Protein AF-A0AAD1XZP0-F1 (afdb_monomer)

Organism: Euplotes crassus (NCBI:txid5936)

Foldseek 3Di:
DWDKDWDDDLQRWIWIWTDDPWKIKIKIFQCHQWKKKKKKFFPVKDQKAWPVDGPDRMDIDIDHNVHGIDMIMMTHDPPIDTDIDMDMDIGHDPQVSVVVVVVVVCVVLVVVLVLLLVQCVVPPCQPDDPVVQCVSCVVVVHQAHADNLQGPDPQQADPPVPDDSPDPADWDFDFLVSAADPAWQDPDQQALQQKDFAAAQLLLQNQLVSLLSVPSVLLVVQWPPRTDDSRQWTWGWWQPPLRTGIQIHGRGATAGRSGGGHGMGTPHRHCSNRVVLSSVSSVLRHNNSSNDDHNQNSNCGSRVFHKDKDFDDQDDPALVVCVVVLVVVLVVVQVLLVLVWWKKFFFADCFPDRPVHDFDADQLDGHGGMKTFNDWDDDPHFTKTKIFDSNLARWGNDDQFQPHPNPDPVNCVRPVDDHPRSGRITMDTSRVCVNTTTMMMTGRDDDDPDDDWDKDWDWDADPVNPDIDTDIDTD

Solvent-accessible surface area (backbone atoms only — not comparable to full-atom values): 26176 Å² total; per-residue (Å²): 125,76,53,76,53,80,49,82,49,94,68,49,37,34,43,38,38,43,35,58,96,47,41,39,36,41,37,42,30,36,71,24,85,30,36,38,36,41,33,44,33,40,71,79,34,39,52,60,43,33,70,93,44,80,90,46,49,61,50,76,45,77,39,47,47,89,43,69,61,47,78,48,45,35,43,43,44,88,85,59,45,87,38,82,48,75,51,76,49,79,42,77,53,58,70,72,56,46,52,64,56,46,54,64,57,46,52,66,50,46,53,54,47,52,54,34,27,68,54,48,76,78,43,77,61,68,80,47,54,70,66,57,49,51,57,56,34,52,77,71,72,41,71,56,55,60,32,61,88,53,42,90,48,67,60,31,45,32,57,75,88,86,46,71,86,89,60,99,64,68,79,34,68,42,44,53,78,76,71,36,75,80,52,29,33,61,81,69,80,63,48,31,73,33,44,37,79,17,63,49,43,32,52,31,46,55,25,32,50,22,53,41,21,77,37,40,68,59,52,54,66,26,41,77,50,66,64,66,58,86,40,27,66,38,36,39,46,36,16,58,97,75,39,82,42,61,41,69,40,40,48,62,39,55,13,37,74,96,47,53,64,38,39,50,33,35,59,86,40,27,38,51,51,39,54,52,52,50,46,49,20,52,77,64,53,10,48,52,64,44,49,64,75,52,37,40,57,36,37,20,25,67,68,60,33,65,48,47,78,51,74,54,72,78,80,70,94,54,66,83,83,40,48,71,59,51,51,58,50,47,52,51,48,39,53,36,46,77,64,55,30,47,35,38,36,27,30,54,76,70,48,81,40,28,72,88,39,84,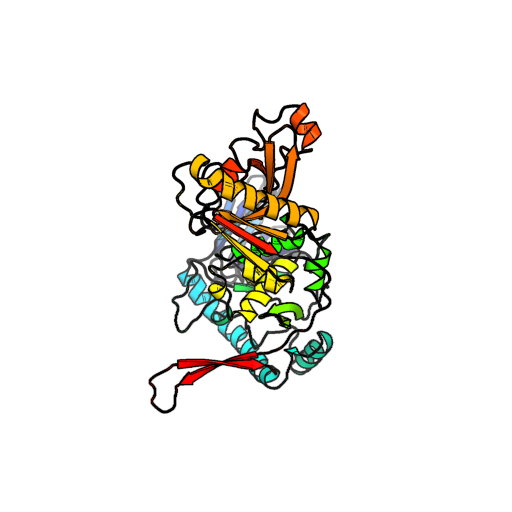62,60,65,58,67,33,39,53,38,29,34,44,32,28,53,78,45,60,50,73,56,100,92,47,49,39,36,33,36,29,30,38,76,25,47,64,41,44,68,52,71,49,11,66,86,31,84,74,66,39,72,70,52,41,69,72,68,63,71,83,64,79,57,86,54,9,49,29,35,33,38,58,67,60,46,60,68,52,33,33,41,36,23,43,28,54,54,69,93,74,94,77,84,81,74,55,66,48,77,41,84,42,66,45,97,82,65,83,46,80,45,77,45,80,47,75,103

pLDDT: mean 86.8, std 11.08, range [42.06, 98.62]

Mean predicted aligned error: 10.79 Å

Secondary structure (DSSP, 8-state):
--EEEEEE-TTSEEEEEEE-SSEEEEEEEE-SSEEEEEEEE-TT-EEEEETTSTT-SEEEEEE-TT---EEEEEEEEEEEE---EEEEEEEEPPHHHHHHHHHHHHHHHHHHHHHHHHHHTTS-GGGS-HHHHHHHHHHTT-SS---TTS-SSHHHHS-TTTS----SS-EEEE-HHHHSSS-BS-SSS--GGGEE--SSS-HHHHHHHHHHHTSHHHHHHHBS--S--TT-EEEEEEEETTEEEEEEEES-EEEETTSSBSS-EESTTB-HHHHHHHHHHHHHTSSGGGSS--HHHHHHHHH-S-EEEEE--S--S-SGGGHHHHHHHHHHHHHHHHTT-EEEEEESS----BTTBPPPEETTEETT-EEEEEEEEEETTEEEEEEE-TTS-----STTSTT-TT--HHHHHHH----S--SSEEEEEHHHHHHHEEEEEEE-----------EEEEEEE-TTSS-EEEEEEE-

InterPro domains:
  IPR000169 Cysteine peptidase, cysteine active site [PS00139] (197-208)
  IPR001300 Peptidase C2, calpain, catalytic domain [PF00648] (145-444)
  IPR001300 Peptidase C2, calpain, catalytic domain [PS50203] (144-446)
  IPR001300 Peptidase C2, calpain, catalytic domain [SM00230] (120-450)
  IPR001300 Peptidase C2, calpain, catalytic domain [cd00044] (136-444)
  IPR022684 Peptidase C2, calpain family [PR00704] (173-195)
  IPR022684 Peptidase C2, calpain family [PR00704] (197-213)
  IPR022684 Peptidase C2, calpain family [PR00704] (260-283)
  IPR022684 Peptidase C2, calpain family [PR00704] (285-312)
  IPR022684 Peptidase C2, calpain family [PR00704] (422-443)
  IPR022684 Peptidase C2, calpain family [PTHR10183] (120-447)
  IPR038765 Papain-like cysteine peptidase superfamily [SSF54001] (118-447)

Structure (mmCIF, N/CA/C/O backbone):
data_AF-A0AAD1XZP0-F1
#
_entry.id   AF-A0AAD1XZP0-F1
#
loop_
_atom_site.group_PDB
_atom_site.id
_atom_site.type_symbol
_atom_site.label_atom_id
_atom_site.label_alt_id
_atom_site.label_comp_id
_atom_site.label_asym_id
_atom_site.label_entity_id
_atom_site.label_seq_id
_atom_site.pdbx_PDB_ins_code
_atom_site.Cartn_x
_atom_site.Cartn_y
_atom_site.Cartn_z
_atom_site.occupancy
_atom_site.B_iso_or_equiv
_atom_site.auth_seq_id
_atom_site.auth_comp_id
_atom_site.auth_asym_id
_atom_site.auth_atom_id
_atom_site.pdbx_PDB_model_num
ATOM 1 N N . MET A 1 1 ? -41.496 31.734 23.228 1.00 42.06 1 MET A N 1
ATOM 2 C CA . MET A 1 1 ? -41.152 30.354 22.833 1.00 42.06 1 MET A CA 1
ATOM 3 C C . MET A 1 1 ? -39.671 30.360 22.520 1.00 42.06 1 MET A C 1
ATOM 5 O O . MET A 1 1 ? -39.291 31.048 21.584 1.00 42.06 1 MET A O 1
ATOM 9 N N . SER A 1 2 ? -38.856 29.713 23.355 1.00 42.34 2 SER A N 1
ATOM 10 C CA . SER A 1 2 ? -37.428 29.527 23.071 1.00 42.34 2 SER A CA 1
ATOM 11 C C . SER A 1 2 ? -37.294 28.426 22.021 1.00 42.34 2 SER A C 1
ATOM 13 O O . SER A 1 2 ? -37.955 27.393 22.138 1.00 42.34 2 SER A O 1
ATOM 15 N N . THR A 1 3 ? -36.511 28.668 20.971 1.00 46.00 3 THR A N 1
ATOM 16 C CA . THR A 1 3 ? -36.270 27.694 19.897 1.00 46.00 3 THR A CA 1
ATOM 17 C C . THR A 1 3 ? -34.806 27.281 19.949 1.00 46.00 3 THR A C 1
ATOM 19 O O . THR A 1 3 ? -33.926 28.137 19.912 1.00 46.00 3 THR A O 1
ATOM 22 N N . THR A 1 4 ? -34.528 25.980 20.032 1.00 47.12 4 THR A N 1
ATOM 23 C CA . THR A 1 4 ? -33.155 25.454 20.065 1.00 47.12 4 THR A CA 1
ATOM 24 C C . THR A 1 4 ? -32.791 24.864 18.710 1.00 47.12 4 THR A C 1
ATOM 26 O O . THR A 1 4 ? -33.473 23.961 18.227 1.00 47.12 4 THR A O 1
ATOM 29 N N . LYS A 1 5 ? -31.692 25.331 18.107 1.00 52.72 5 LYS A N 1
ATOM 30 C CA . LYS A 1 5 ? -31.107 24.718 16.902 1.00 52.72 5 LYS A CA 1
ATOM 31 C C . LYS A 1 5 ? -29.735 24.153 17.255 1.00 52.72 5 LYS A C 1
ATOM 33 O O . LYS A 1 5 ? -28.925 24.851 17.861 1.00 52.72 5 LYS A O 1
ATOM 38 N N . LYS A 1 6 ? -29.505 22.884 16.910 1.00 51.97 6 LYS A N 1
ATOM 39 C CA . LYS A 1 6 ? -28.265 22.161 17.204 1.00 51.97 6 LYS A CA 1
ATOM 40 C C . LYS A 1 6 ? -27.442 21.978 15.938 1.00 51.97 6 LYS A C 1
ATOM 42 O O . LYS A 1 6 ? -27.971 21.464 14.957 1.00 51.97 6 LYS A O 1
ATOM 47 N N . ILE A 1 7 ? -26.169 22.359 15.985 1.00 58.47 7 ILE A N 1
ATOM 48 C CA . ILE A 1 7 ? -25.185 22.051 14.946 1.00 58.47 7 ILE A CA 1
ATOM 49 C C . ILE A 1 7 ? -24.167 21.098 15.578 1.00 58.47 7 ILE A C 1
ATOM 51 O O . ILE A 1 7 ? -23.575 21.404 16.615 1.00 58.47 7 ILE A O 1
ATOM 55 N N . LYS A 1 8 ? -24.042 19.896 15.008 1.00 50.47 8 LYS A N 1
ATOM 56 C CA . LYS A 1 8 ? -23.117 18.861 15.478 1.00 50.47 8 LYS A CA 1
ATOM 57 C C . LYS A 1 8 ? -21.926 18.830 14.530 1.00 50.47 8 LYS A C 1
ATOM 59 O O . LYS A 1 8 ? -22.127 18.611 13.340 1.00 50.47 8 LYS A O 1
ATOM 64 N N . TYR A 1 9 ? -20.728 19.027 15.068 1.00 58.94 9 TYR A N 1
ATOM 65 C CA . TYR A 1 9 ? -19.489 18.883 14.314 1.00 58.94 9 TYR A CA 1
ATOM 66 C C . TYR A 1 9 ? -18.890 17.485 14.540 1.00 58.94 9 TYR A C 1
ATOM 68 O O . TYR A 1 9 ? -19.168 16.865 15.577 1.00 58.94 9 TYR A O 1
ATOM 76 N N . PRO A 1 10 ? -18.085 16.970 13.594 1.00 48.31 10 PRO A N 1
ATOM 77 C CA . PRO A 1 10 ? -17.468 15.646 13.701 1.00 48.31 10 PRO A CA 1
ATOM 78 C C . PRO A 1 10 ? -16.569 15.491 14.938 1.00 48.31 10 PRO A C 1
ATOM 80 O O . PRO A 1 10 ? -16.482 14.407 15.502 1.00 48.31 10 PRO A O 1
ATOM 83 N N . SER A 1 11 ? -15.959 16.581 15.419 1.00 55.25 11 SER A N 1
ATOM 84 C CA . SER A 1 11 ? -14.925 16.573 16.461 1.00 55.25 11 SER A CA 1
ATOM 85 C C . SER A 1 11 ? -15.437 16.457 17.902 1.00 55.25 11 SER A C 1
ATOM 87 O O . SER A 1 11 ? -14.657 16.622 18.826 1.00 55.25 11 SER A O 1
ATOM 89 N N . GLY A 1 12 ? -16.725 16.187 18.146 1.00 59.66 12 GLY A N 1
ATOM 90 C CA . GLY A 1 12 ? -17.298 16.192 19.503 1.00 59.66 12 GLY A CA 1
ATOM 91 C C . GLY A 1 12 ? -17.658 17.592 20.019 1.00 59.66 12 GLY A C 1
ATOM 92 O O . GLY A 1 12 ? -18.342 17.705 21.039 1.00 59.66 12 GLY A O 1
ATOM 93 N N . LEU A 1 13 ? -17.296 18.640 19.272 1.00 66.94 13 LEU A N 1
ATOM 94 C CA . LEU A 1 13 ? -17.768 19.999 19.486 1.00 66.94 13 LEU A CA 1
ATOM 95 C C . LEU A 1 13 ? -19.255 20.118 19.146 1.00 66.94 13 LEU A C 1
ATOM 97 O O . LEU A 1 13 ? -19.761 19.627 18.127 1.00 66.94 13 LEU A O 1
ATOM 101 N N . ARG A 1 14 ? -19.973 20.798 20.026 1.00 71.12 14 ARG A N 1
ATOM 102 C CA . ARG A 1 14 ? -21.409 20.988 19.929 1.00 71.12 14 ARG A CA 1
ATOM 103 C C . ARG A 1 14 ? -21.723 22.463 20.076 1.00 71.12 14 ARG A C 1
ATOM 105 O O . ARG A 1 14 ? -21.459 23.042 21.122 1.00 71.12 14 ARG A O 1
ATOM 112 N N . ILE A 1 15 ? -22.323 23.043 19.041 1.00 75.56 15 ILE A N 1
ATOM 113 C CA . ILE A 1 15 ? -22.781 24.430 19.087 1.00 75.56 15 ILE A CA 1
ATOM 114 C C . ILE A 1 15 ? -24.299 24.430 19.141 1.00 75.56 15 ILE A C 1
ATOM 116 O O . ILE A 1 15 ? -24.997 23.850 18.295 1.00 75.56 15 ILE A O 1
ATOM 120 N N . TYR A 1 16 ? -24.812 25.076 20.175 1.00 81.88 16 TYR A N 1
ATOM 121 C CA . TYR A 1 16 ? -26.233 25.220 20.409 1.00 81.88 16 TYR A CA 1
ATOM 122 C C . TYR A 1 16 ? -26.550 26.689 20.560 1.00 81.88 16 TYR A C 1
ATOM 124 O O . TYR A 1 16 ? -25.850 27.402 21.264 1.00 81.88 16 TYR A O 1
ATOM 132 N N . ARG A 1 17 ? -27.640 27.129 19.939 1.00 84.38 17 ARG A N 1
ATOM 133 C CA . ARG A 1 17 ? -28.179 28.457 20.214 1.00 84.38 17 ARG A CA 1
ATOM 134 C C . ARG A 1 17 ? -29.567 28.369 20.813 1.00 84.38 17 ARG A C 1
ATOM 136 O O . ARG A 1 17 ? -30.383 27.542 20.385 1.00 84.38 17 ARG A O 1
ATOM 143 N N . THR A 1 18 ? -29.829 29.239 21.774 1.00 83.94 18 THR A N 1
ATOM 144 C CA . THR A 1 18 ? -31.155 29.477 22.341 1.00 83.94 18 THR A CA 1
ATOM 145 C C . THR A 1 18 ? -31.471 30.956 22.201 1.00 83.94 18 THR A C 1
ATOM 147 O O . THR A 1 18 ? -30.591 31.791 22.356 1.00 83.94 18 THR A O 1
ATOM 150 N N . PHE A 1 19 ? -32.698 31.303 21.830 1.00 84.12 19 PHE A N 1
ATOM 151 C CA . PHE A 1 19 ? -33.058 32.703 21.620 1.00 84.12 19 PHE A CA 1
ATOM 152 C C . PHE A 1 19 ? -34.527 32.962 21.923 1.00 84.12 19 PHE A C 1
ATOM 154 O O . PHE A 1 19 ? -35.382 32.077 21.791 1.00 84.12 19 PHE A O 1
ATOM 161 N N . ASP A 1 20 ? -34.812 34.206 22.292 1.00 83.06 20 ASP A N 1
ATOM 162 C CA . ASP A 1 20 ? -36.150 34.765 22.409 1.00 83.06 20 ASP A CA 1
ATOM 163 C C . ASP A 1 20 ? -36.252 36.124 21.686 1.00 83.06 20 ASP A C 1
ATOM 165 O O . ASP A 1 20 ? -35.495 36.407 20.756 1.00 83.06 20 ASP A O 1
ATOM 169 N N . LYS A 1 21 ? -37.253 36.948 22.033 1.00 75.31 21 LYS A N 1
ATOM 170 C CA . LYS A 1 21 ? -37.491 38.241 21.365 1.00 75.31 21 LYS A CA 1
ATOM 171 C C . LYS A 1 21 ? -36.424 39.296 21.674 1.00 75.31 21 LYS A C 1
ATOM 173 O O . LYS A 1 21 ? -36.323 40.263 20.921 1.00 75.31 21 LYS A O 1
ATOM 178 N N . THR A 1 22 ? -35.706 39.139 22.779 1.00 83.31 22 THR A N 1
ATOM 179 C CA . THR A 1 22 ? -34.841 40.163 23.380 1.00 83.31 22 THR A CA 1
ATOM 180 C C . THR A 1 22 ? -33.411 39.680 23.598 1.00 83.31 22 THR A C 1
ATOM 182 O O . THR A 1 22 ? -32.537 40.509 23.814 1.00 83.31 22 THR A O 1
ATOM 185 N N . SER A 1 23 ? -33.159 38.372 23.519 1.00 84.56 23 SER A N 1
ATOM 186 C CA . SER A 1 23 ? -31.853 37.768 23.785 1.00 84.56 23 SER A CA 1
ATOM 187 C C . SER A 1 23 ? -31.552 36.577 22.868 1.00 84.56 23 SER A C 1
ATOM 189 O O . SER A 1 23 ? -32.459 35.877 22.405 1.00 84.56 23 SER A O 1
ATOM 191 N N . GLU A 1 24 ? -30.271 36.349 22.590 1.00 88.94 24 GLU A N 1
ATOM 192 C CA . GLU A 1 24 ? -29.757 35.155 21.915 1.00 88.94 24 GLU A CA 1
ATOM 193 C C . GLU A 1 24 ? -28.460 34.685 22.576 1.00 88.94 24 GLU A C 1
ATOM 195 O O . GLU A 1 24 ? -27.537 35.470 22.758 1.00 88.94 24 GLU A O 1
ATOM 200 N N . VAL A 1 25 ? -28.409 33.404 22.940 1.00 87.25 25 VAL A N 1
ATOM 201 C CA . VAL A 1 25 ? -27.285 32.760 23.624 1.00 87.25 25 VAL A CA 1
ATOM 202 C C . VAL A 1 25 ? -26.715 31.671 22.730 1.00 87.25 25 VAL A C 1
ATOM 204 O O . VAL A 1 25 ? -27.451 30.781 22.292 1.00 87.25 25 VAL A O 1
ATOM 207 N N . TRP A 1 26 ? -25.412 31.731 22.488 1.00 86.94 26 TRP A N 1
ATOM 208 C CA . TRP A 1 26 ? -24.631 30.728 21.775 1.00 86.94 26 TRP A CA 1
ATOM 209 C C . TRP A 1 26 ? -23.774 29.959 22.772 1.00 86.94 26 TRP A C 1
ATOM 211 O O . TRP A 1 26 ? -22.851 30.521 23.347 1.00 86.94 26 TRP A O 1
ATOM 221 N N . THR A 1 27 ? -24.073 28.678 22.962 1.00 83.00 27 THR A N 1
ATOM 222 C CA . THR A 1 27 ? -23.329 27.763 23.828 1.00 83.00 27 THR A CA 1
ATOM 223 C C . THR A 1 27 ? -22.402 26.896 22.980 1.00 83.00 27 THR A C 1
ATOM 225 O O . THR A 1 27 ? -22.857 26.193 22.070 1.00 83.00 27 THR A O 1
ATOM 228 N N . ILE A 1 28 ? -21.116 26.906 23.315 1.00 81.94 28 ILE A N 1
ATOM 229 C CA . ILE A 1 28 ? -20.074 26.076 22.714 1.00 81.94 28 ILE A CA 1
ATOM 230 C C . ILE A 1 28 ? -19.685 25.000 23.727 1.00 81.94 28 ILE A C 1
ATOM 232 O O . ILE A 1 28 ? -19.019 25.301 24.706 1.00 81.94 28 ILE A O 1
ATOM 236 N N . ASP A 1 29 ? -20.109 23.754 23.513 1.00 74.06 29 ASP A N 1
ATOM 237 C CA . ASP A 1 29 ? -19.788 22.583 24.346 1.00 74.06 29 ASP A CA 1
ATOM 238 C C . ASP A 1 29 ? -18.617 21.820 23.703 1.00 74.06 29 ASP A C 1
ATOM 240 O O . ASP A 1 29 ? -18.781 21.148 22.676 1.00 74.06 29 ASP A O 1
ATOM 244 N N . ASN A 1 30 ? -17.419 21.982 24.279 1.00 69.50 30 ASN A N 1
ATOM 245 C CA . ASN A 1 30 ? -16.194 21.328 23.828 1.00 69.50 30 ASN A CA 1
ATOM 246 C C . ASN A 1 30 ? -16.012 19.988 24.551 1.00 69.50 30 ASN A C 1
ATOM 248 O O . ASN A 1 30 ? -15.485 19.916 25.660 1.00 69.50 30 ASN A O 1
ATOM 252 N N . ARG A 1 31 ? -16.452 18.902 23.905 1.00 62.84 31 ARG A N 1
ATOM 253 C CA . ARG A 1 31 ? -16.249 17.522 24.396 1.00 62.84 31 ARG A CA 1
ATOM 254 C C . ARG A 1 31 ? -15.025 16.851 23.794 1.00 62.84 31 ARG A C 1
ATOM 256 O O . ARG A 1 31 ? -14.961 15.625 23.739 1.00 62.84 31 ARG A O 1
ATOM 263 N N . ALA A 1 32 ? -14.105 17.650 23.284 1.00 58.72 32 ALA A N 1
ATOM 264 C CA . ALA A 1 32 ? -13.015 17.198 22.458 1.00 58.72 32 ALA A CA 1
ATOM 265 C C . ALA A 1 32 ? -11.670 17.596 23.075 1.00 58.72 32 ALA A C 1
ATOM 267 O O . ALA A 1 32 ? -11.571 18.600 23.773 1.00 58.72 32 ALA A O 1
ATOM 268 N N . LEU A 1 33 ? -10.599 16.845 22.797 1.00 61.03 33 LEU A N 1
ATOM 269 C CA . LEU A 1 33 ? -9.241 17.201 23.248 1.00 61.03 33 LEU A CA 1
ATOM 270 C C . LEU A 1 33 ? -8.622 18.242 22.298 1.00 61.03 33 LEU A C 1
ATOM 272 O O . LEU A 1 33 ? -7.637 17.967 21.626 1.00 61.03 33 LEU A O 1
ATOM 276 N N . SER A 1 34 ? -9.273 19.383 22.111 1.00 64.69 34 SER A N 1
ATOM 277 C CA . SER A 1 34 ? -8.758 20.512 21.324 1.00 64.69 34 SER A CA 1
ATOM 278 C C . SER A 1 34 ? -9.087 21.819 22.019 1.00 64.69 34 SER A C 1
ATOM 280 O O . SER A 1 34 ? -9.913 21.860 22.933 1.00 64.69 34 SER A O 1
ATOM 282 N N . ILE A 1 35 ? -8.430 22.887 21.590 1.00 73.00 35 ILE A N 1
ATOM 283 C CA . ILE A 1 35 ? -8.837 24.247 21.909 1.00 73.00 35 ILE A CA 1
ATOM 284 C C . ILE A 1 35 ? -9.760 24.692 20.775 1.00 73.00 35 ILE A C 1
ATOM 286 O O . ILE A 1 35 ? -9.393 24.611 19.604 1.00 73.00 35 ILE A O 1
ATOM 290 N N . ALA A 1 36 ? -10.974 25.111 21.117 1.00 76.88 36 ALA A N 1
ATOM 291 C CA . ALA A 1 36 ? -11.923 25.644 20.148 1.00 76.88 36 ALA A CA 1
ATOM 292 C C . ALA A 1 36 ? -12.015 27.158 20.323 1.00 76.88 36 ALA A C 1
ATOM 294 O O . ALA A 1 36 ? -12.374 27.636 21.393 1.00 76.88 36 ALA A O 1
ATOM 295 N N . GLU A 1 37 ? -11.708 27.912 19.282 1.00 82.19 37 GLU A N 1
ATOM 296 C CA . GLU A 1 37 ? -11.917 29.350 19.226 1.00 82.19 37 GLU A CA 1
ATOM 297 C C . GLU A 1 37 ? -13.185 29.625 18.424 1.00 82.19 37 GLU A C 1
ATOM 299 O O . GLU A 1 37 ? -13.256 29.331 17.232 1.00 82.19 37 GLU A O 1
ATOM 304 N N . PHE A 1 38 ? -14.204 30.162 19.084 1.00 84.88 38 PHE A N 1
ATOM 305 C CA . PHE A 1 38 ? -15.456 30.546 18.451 1.00 84.88 38 PHE A CA 1
ATOM 306 C C . PHE A 1 38 ? -15.566 32.065 18.416 1.00 84.88 38 PHE A C 1
ATOM 308 O O . PHE A 1 38 ? -15.551 32.713 19.461 1.00 84.88 38 PHE A O 1
ATOM 315 N N . THR A 1 39 ? -15.720 32.620 17.220 1.00 85.19 39 THR A N 1
ATOM 316 C CA . THR A 1 39 ? -15.886 34.057 17.001 1.00 85.19 39 THR A CA 1
ATOM 317 C C . THR A 1 39 ? -17.278 34.333 16.463 1.00 85.19 39 THR A C 1
ATOM 319 O O . THR A 1 39 ? -17.715 33.683 15.515 1.00 85.19 39 THR A O 1
ATOM 322 N N . LEU A 1 40 ? -17.964 35.310 17.049 1.00 88.50 40 LEU A N 1
ATOM 323 C CA . LEU A 1 40 ? -19.281 35.786 16.645 1.00 88.50 40 LEU A CA 1
ATOM 324 C C . LEU A 1 40 ? -19.193 37.267 16.275 1.00 88.50 40 LEU A C 1
ATOM 326 O O . LEU A 1 40 ? -18.762 38.081 17.085 1.00 88.50 40 LEU A O 1
ATOM 330 N N . ASP A 1 41 ? -19.616 37.611 15.066 1.00 87.94 41 ASP A N 1
ATOM 331 C CA . ASP A 1 41 ? -19.599 38.963 14.516 1.00 87.94 41 ASP A CA 1
ATOM 332 C C . ASP A 1 41 ? -21.031 39.432 14.218 1.00 87.94 41 ASP A C 1
ATOM 334 O O . ASP A 1 41 ? -21.784 38.785 13.483 1.00 87.94 41 ASP A O 1
ATOM 338 N N . ILE A 1 42 ? -21.385 40.559 14.834 1.00 89.12 42 ILE A N 1
ATOM 339 C CA . ILE A 1 42 ? -22.656 41.276 14.727 1.00 89.12 42 ILE A CA 1
ATOM 340 C C . ILE A 1 42 ? -22.490 42.633 14.020 1.00 89.12 42 ILE A C 1
ATOM 342 O O . ILE A 1 42 ? -23.392 43.460 14.109 1.00 89.12 42 ILE A O 1
ATOM 346 N N . GLY A 1 43 ? -21.370 42.912 13.342 1.00 88.00 43 GLY A N 1
ATOM 347 C CA . GLY A 1 43 ? -21.068 44.230 12.759 1.00 88.00 43 GLY A CA 1
ATOM 348 C C . GLY A 1 43 ? -22.096 44.765 11.759 1.00 88.00 43 GLY A C 1
ATOM 349 O O . GLY A 1 43 ? -22.263 45.978 11.645 1.00 88.00 43 GLY A O 1
ATOM 350 N N . ASP A 1 44 ? -22.846 43.875 11.108 1.00 88.25 44 ASP A N 1
ATOM 351 C CA . ASP A 1 44 ? -23.931 44.225 10.181 1.00 88.25 44 ASP A CA 1
ATOM 352 C C . ASP A 1 44 ? -25.311 44.338 10.881 1.00 88.25 44 ASP A C 1
ATOM 354 O O . ASP A 1 44 ? -26.346 44.523 10.237 1.00 88.25 44 ASP A O 1
ATOM 358 N N . SER A 1 45 ? -25.354 44.227 12.214 1.00 88.06 45 SER A N 1
ATOM 359 C CA . SER A 1 45 ? -26.575 44.296 13.027 1.00 88.06 45 SER A CA 1
ATOM 360 C C . SER A 1 45 ? -26.897 45.723 13.492 1.00 88.06 45 SER A C 1
ATOM 362 O O . SER A 1 45 ? -26.017 46.556 13.691 1.00 88.06 45 SER A O 1
ATOM 364 N N . SER A 1 46 ? -28.177 46.010 13.750 1.00 87.50 46 SER A N 1
ATOM 365 C CA . SER A 1 46 ? -28.636 47.250 14.392 1.00 87.50 46 SER A CA 1
ATOM 366 C C . SER A 1 46 ? -29.359 46.970 15.710 1.00 87.50 46 SER A C 1
ATOM 368 O O . SER A 1 46 ? -30.154 46.033 15.823 1.00 87.50 46 SER A O 1
ATOM 370 N N . ASN A 1 47 ? -29.078 47.801 16.719 1.00 87.12 47 ASN A N 1
ATOM 371 C CA . ASN A 1 47 ? -29.618 47.699 18.081 1.00 87.12 47 ASN A CA 1
ATOM 372 C C . ASN A 1 47 ? -29.415 46.317 18.741 1.00 87.12 47 ASN A C 1
ATOM 374 O O . ASN A 1 47 ? -30.274 45.841 19.488 1.00 87.12 47 ASN A O 1
ATOM 378 N N . CYS A 1 48 ? -28.265 45.692 18.470 1.00 86.81 48 CYS A N 1
ATOM 379 C CA . CYS A 1 48 ? -27.802 44.455 19.097 1.00 86.81 48 CYS A CA 1
ATOM 380 C C . CYS A 1 48 ? -26.468 44.708 19.815 1.00 86.81 48 CYS A C 1
ATOM 382 O O . CYS A 1 48 ? -25.641 45.464 19.308 1.00 86.81 48 CYS A O 1
ATOM 384 N N . THR A 1 49 ? -26.256 44.094 20.978 1.00 86.75 49 THR A N 1
ATOM 385 C CA . THR A 1 49 ? -25.025 44.238 21.774 1.00 86.75 49 THR A CA 1
ATOM 386 C C . THR A 1 49 ? -24.535 42.884 22.264 1.00 86.75 49 THR A C 1
ATOM 388 O O . THR A 1 49 ? -25.351 42.057 22.664 1.00 86.75 49 THR A O 1
ATOM 391 N N . LEU A 1 50 ? -23.217 42.678 22.270 1.00 87.00 50 LEU A N 1
ATOM 392 C CA . LEU A 1 50 ? -22.568 41.523 22.893 1.00 87.00 50 LEU A CA 1
ATOM 393 C C . LEU A 1 50 ? -22.391 41.799 24.395 1.00 87.00 50 LEU A C 1
ATOM 395 O O . LEU A 1 50 ? -21.708 42.750 24.773 1.00 87.00 50 LEU A O 1
ATOM 399 N N . ASP A 1 51 ? -23.019 41.000 25.260 1.00 81.88 51 ASP A N 1
ATOM 400 C CA . ASP A 1 51 ? -23.122 41.333 26.695 1.00 81.88 51 ASP A CA 1
ATOM 401 C C . ASP A 1 51 ? -21.778 41.223 27.429 1.00 81.88 51 ASP A C 1
ATOM 403 O O . ASP A 1 51 ? -21.510 41.964 28.374 1.00 81.88 51 ASP A O 1
ATOM 407 N N . ASN A 1 52 ? -20.912 40.322 26.965 1.00 72.44 52 ASN A N 1
ATOM 408 C CA . ASN A 1 52 ? -19.590 40.075 27.540 1.00 72.44 52 ASN A CA 1
ATOM 409 C C . ASN A 1 52 ? -18.488 40.949 26.902 1.00 72.44 52 ASN A C 1
ATOM 411 O O . ASN A 1 52 ? -17.353 40.919 27.372 1.00 72.44 52 ASN A O 1
ATOM 415 N N . ALA A 1 53 ? -18.819 41.738 25.870 1.00 70.06 53 ALA A N 1
ATOM 416 C CA . ALA A 1 53 ? -17.919 42.683 25.202 1.00 70.06 53 ALA A CA 1
ATOM 417 C C . ALA A 1 53 ? -18.674 43.973 24.790 1.00 70.06 53 ALA A C 1
ATOM 419 O O . ALA A 1 53 ? -18.937 44.211 23.606 1.00 70.06 53 ALA A O 1
ATOM 420 N N . PRO A 1 54 ? -19.085 44.818 25.759 1.00 67.69 54 PRO A N 1
ATOM 421 C CA . PRO A 1 54 ? -19.928 45.976 25.475 1.00 67.69 54 PRO A CA 1
ATOM 422 C C . PRO A 1 54 ? -19.210 47.006 24.591 1.00 67.69 54 PRO A C 1
ATOM 424 O O . PRO A 1 54 ? -18.202 47.582 24.995 1.00 67.69 54 PRO A O 1
ATOM 427 N N . GLY A 1 55 ? -19.764 47.284 23.408 1.00 69.81 55 GLY A N 1
ATOM 428 C CA . GLY A 1 55 ? -19.213 48.248 22.445 1.00 69.81 55 GLY A CA 1
ATOM 429 C C . GLY A 1 55 ? -18.390 47.625 21.315 1.00 69.81 55 GLY A C 1
ATOM 430 O O . GLY A 1 55 ? -18.033 48.333 20.376 1.00 69.81 55 GLY A O 1
ATOM 431 N N . GLU A 1 56 ? -18.145 46.317 21.368 1.00 79.75 56 GLU A N 1
ATOM 432 C CA . GLU A 1 56 ? -17.539 45.565 20.272 1.00 79.75 56 GLU A CA 1
ATOM 433 C C . GLU A 1 56 ? -18.617 44.984 19.352 1.00 79.75 56 GLU A C 1
ATOM 435 O O . GLU A 1 56 ? -19.725 44.645 19.777 1.00 79.75 56 GLU A O 1
ATOM 440 N N . THR A 1 57 ? -18.292 44.881 18.065 1.00 84.94 57 THR A N 1
ATOM 441 C CA . THR A 1 57 ? -19.135 44.216 17.063 1.00 84.94 57 THR A CA 1
ATOM 442 C C . THR A 1 57 ? -18.764 42.753 16.872 1.00 84.94 57 THR A C 1
ATOM 444 O O . THR A 1 57 ? -19.491 42.028 16.210 1.00 84.94 57 THR A O 1
ATOM 447 N N . THR A 1 58 ? -17.648 42.305 17.439 1.00 86.19 58 THR A N 1
ATOM 448 C CA . THR A 1 58 ? -17.125 40.952 17.275 1.00 86.19 58 THR A CA 1
ATOM 449 C C . THR A 1 58 ? -16.658 40.442 18.628 1.00 86.19 58 THR A C 1
ATOM 451 O O . THR A 1 58 ? -15.987 41.172 19.345 1.00 86.19 58 THR A O 1
ATOM 454 N N . GLN A 1 59 ? -16.996 39.203 18.978 1.00 86.94 59 GLN A N 1
ATOM 455 C CA . GLN A 1 59 ? -16.542 38.555 20.204 1.00 86.94 59 GLN A CA 1
ATOM 456 C C . GLN A 1 59 ? -15.941 37.189 19.893 1.00 86.94 59 GLN A C 1
ATOM 458 O O . GLN A 1 59 ? -16.577 36.367 19.237 1.00 86.94 59 GLN A O 1
ATOM 463 N N . THR A 1 60 ? -14.760 36.928 20.446 1.00 84.62 60 THR A N 1
ATOM 464 C CA . THR A 1 60 ? -14.059 35.645 20.346 1.00 84.62 60 THR A CA 1
ATOM 465 C C . THR A 1 60 ? -13.989 34.980 21.715 1.00 84.62 60 THR A C 1
ATOM 467 O O . THR A 1 60 ? -13.641 35.617 22.708 1.00 84.62 60 THR A O 1
ATOM 470 N N . VAL A 1 61 ? -14.317 33.691 21.777 1.00 83.88 61 VAL A N 1
ATOM 471 C CA . VAL A 1 61 ? -14.233 32.872 22.986 1.00 83.88 61 VAL A CA 1
ATOM 472 C C . VAL A 1 61 ? -13.375 31.648 22.713 1.00 83.88 61 VAL A C 1
ATOM 474 O O . VAL A 1 61 ? -13.630 30.892 21.778 1.00 83.88 61 VAL A O 1
ATOM 477 N N . VAL A 1 62 ? -12.372 31.444 23.565 1.00 81.25 62 VAL A N 1
ATOM 478 C CA . VAL A 1 62 ? -11.490 30.277 23.533 1.00 81.25 62 VAL A CA 1
ATOM 479 C C . VAL A 1 62 ? -11.983 29.265 24.561 1.00 81.25 62 VAL A C 1
ATOM 481 O O . VAL A 1 62 ? -11.979 29.536 25.759 1.00 81.25 62 VAL A O 1
ATOM 484 N N . VAL A 1 63 ? -12.403 28.093 24.094 1.00 75.75 63 VAL A N 1
ATOM 485 C CA . VAL A 1 63 ? -12.912 26.988 24.910 1.00 75.75 63 VAL A CA 1
ATOM 486 C C . VAL A 1 63 ? -11.821 25.921 25.042 1.00 75.75 63 VAL A C 1
ATOM 488 O O . VAL A 1 63 ? -11.602 25.151 24.097 1.00 75.75 63 VAL A O 1
ATOM 491 N N . PRO A 1 64 ? -11.112 25.846 26.183 1.00 69.19 64 PRO A N 1
ATOM 492 C CA . PRO A 1 64 ? -10.064 24.852 26.390 1.00 69.19 64 PRO A CA 1
ATOM 493 C C . PRO A 1 64 ? -10.651 23.441 26.569 1.00 69.19 64 PRO A C 1
ATOM 495 O O . PRO A 1 64 ? -11.784 23.273 27.015 1.00 69.19 64 PRO A O 1
ATOM 498 N N . SER A 1 65 ? -9.843 22.411 26.302 1.00 64.56 65 SER A N 1
ATOM 499 C CA . SER A 1 65 ? -10.240 20.987 26.317 1.00 64.56 65 SER A CA 1
ATOM 500 C C . SER A 1 65 ? -10.829 20.473 27.641 1.00 64.56 65 SER A C 1
ATOM 502 O O . SER A 1 65 ? -11.521 19.458 27.667 1.00 64.56 65 SER A O 1
ATOM 504 N N . LYS A 1 66 ? -10.552 21.154 28.763 1.00 60.47 66 LYS A N 1
ATOM 505 C CA . LYS A 1 66 ? -11.013 20.777 30.113 1.00 60.47 66 LYS A CA 1
ATOM 506 C C . LYS A 1 66 ? -12.298 21.496 30.552 1.00 60.47 66 LYS A C 1
ATOM 508 O O . LYS A 1 66 ? -12.810 21.196 31.632 1.00 60.47 66 LYS A O 1
ATOM 513 N N . GLN A 1 67 ? -12.823 22.428 29.755 1.00 56.44 67 GLN A N 1
ATOM 514 C CA . GLN A 1 67 ? -13.970 23.266 30.112 1.00 56.44 67 GLN A CA 1
ATOM 515 C C . GLN A 1 67 ? -15.200 22.847 29.300 1.00 56.44 67 GLN A C 1
ATOM 517 O O . GLN A 1 67 ? -15.179 22.807 28.075 1.00 56.44 67 GLN A O 1
ATOM 522 N N . ARG A 1 68 ? -16.272 22.466 30.008 1.00 60.22 68 ARG A N 1
ATOM 523 C CA . ARG A 1 68 ? -17.431 21.776 29.412 1.00 60.22 68 ARG A CA 1
ATOM 524 C C . ARG A 1 68 ? -18.288 22.654 28.506 1.00 60.22 68 ARG A C 1
ATOM 526 O O . ARG A 1 68 ? -18.987 22.106 27.663 1.00 60.22 68 ARG A O 1
ATOM 533 N N . SER A 1 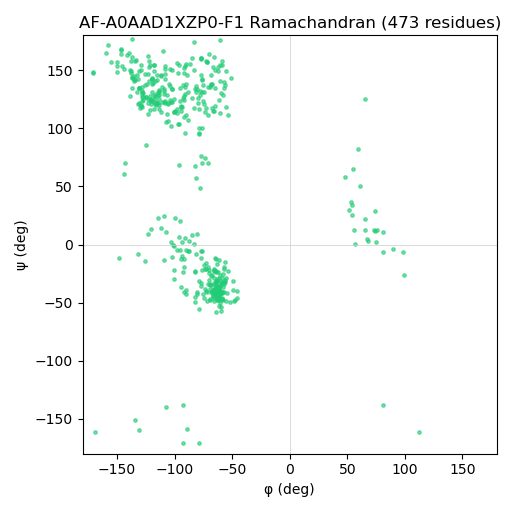69 ? -18.281 23.971 28.681 1.00 72.44 69 SER A N 1
ATOM 534 C CA . SER A 1 69 ? -19.001 24.872 27.787 1.00 72.44 69 SER A CA 1
ATOM 535 C C . SER A 1 69 ? -18.671 26.331 28.051 1.00 72.44 69 SER A C 1
ATOM 537 O O . SER A 1 69 ? -18.524 26.701 29.212 1.00 72.44 69 SER A O 1
ATOM 539 N N . GLU A 1 70 ? -18.691 27.148 27.006 1.00 83.31 70 GLU A N 1
ATOM 540 C CA . GLU A 1 70 ? -18.711 28.609 27.114 1.00 83.31 70 GLU A CA 1
ATOM 541 C C . GLU A 1 70 ? -19.932 29.197 26.407 1.00 83.31 70 GLU A C 1
ATOM 543 O O . GLU A 1 70 ? -20.512 28.555 25.526 1.00 83.31 70 GLU A O 1
ATOM 548 N N . GLU A 1 71 ? -20.328 30.410 26.796 1.00 85.75 71 GLU A N 1
ATOM 549 C CA . GLU A 1 71 ? -21.528 31.069 26.280 1.00 85.75 71 GLU A CA 1
ATOM 550 C C . GLU A 1 71 ? -21.269 32.507 25.820 1.00 85.75 71 GLU A C 1
ATOM 552 O O . GLU A 1 71 ? -20.647 33.311 26.517 1.00 85.75 71 GLU A O 1
ATOM 557 N N . ILE A 1 72 ? -21.805 32.842 24.646 1.00 86.00 72 ILE A N 1
ATOM 558 C CA . ILE A 1 72 ? -21.867 34.205 24.115 1.00 86.00 72 ILE A CA 1
ATOM 559 C C . ILE A 1 72 ? -23.313 34.680 24.147 1.00 86.00 72 ILE A C 1
ATOM 561 O O . ILE A 1 72 ? -24.213 33.978 23.687 1.00 86.00 72 ILE A O 1
ATOM 565 N N . TYR A 1 73 ? -23.521 35.891 24.654 1.00 88.50 73 TYR A N 1
ATOM 566 C CA . TYR A 1 73 ? -24.834 36.494 24.839 1.00 88.50 73 TYR A CA 1
ATOM 567 C C . TYR A 1 73 ? -24.983 37.732 23.951 1.00 88.50 73 TYR A C 1
ATOM 569 O O . TYR A 1 73 ? -24.119 38.609 23.947 1.00 88.50 73 TYR A O 1
ATOM 577 N N . ILE A 1 74 ? -26.093 37.803 23.216 1.00 87.75 74 ILE A N 1
ATOM 578 C CA . ILE A 1 74 ? -26.506 38.962 22.426 1.00 87.75 74 ILE A CA 1
ATOM 579 C C . ILE A 1 74 ? -27.815 39.510 22.992 1.00 87.75 74 ILE A C 1
ATOM 581 O O . ILE A 1 74 ? -28.848 38.834 22.933 1.00 87.75 74 ILE A O 1
ATOM 585 N N . THR A 1 75 ? -27.806 40.766 23.429 1.00 88.19 75 THR A N 1
ATOM 586 C CA . THR A 1 75 ? -29.013 41.521 23.789 1.00 88.19 75 THR A CA 1
ATOM 587 C C . THR A 1 75 ? -29.538 42.320 22.594 1.00 88.19 75 THR A C 1
ATOM 589 O O . THR A 1 75 ? -28.774 42.942 21.859 1.00 88.19 75 THR A O 1
ATOM 592 N N . LYS A 1 76 ? -30.864 42.318 22.391 1.00 89.00 76 LYS A N 1
ATOM 593 C CA . LYS A 1 76 ? -31.560 42.953 21.256 1.00 89.00 76 LYS A CA 1
ATOM 594 C C . LYS A 1 76 ? -32.548 44.005 21.756 1.00 89.00 76 LYS A C 1
ATOM 596 O O . LYS A 1 76 ? -33.470 43.686 22.508 1.00 89.00 76 LYS A O 1
ATOM 601 N N . THR A 1 77 ? -32.412 45.246 21.292 1.00 88.19 77 THR A N 1
ATOM 602 C CA . THR A 1 77 ? -33.281 46.366 21.694 1.00 88.19 77 THR A CA 1
ATOM 603 C C . THR A 1 77 ? -34.172 46.801 20.537 1.00 88.19 77 THR A C 1
ATOM 605 O O . THR A 1 77 ? -33.692 47.141 19.464 1.00 88.19 77 THR A O 1
ATOM 608 N N . PHE A 1 78 ? -35.495 46.788 20.726 1.00 82.25 78 PHE A N 1
ATOM 609 C CA . PHE A 1 78 ? -36.426 47.125 19.646 1.00 82.25 78 PHE A CA 1
ATOM 610 C C . PHE A 1 78 ? -36.349 48.618 19.253 1.00 82.25 78 PHE A C 1
ATOM 612 O O . PHE A 1 78 ? -36.358 49.465 20.150 1.00 82.25 78 PHE A O 1
ATOM 619 N N . PRO A 1 79 ? -36.385 48.958 17.947 1.00 87.06 79 PRO A N 1
ATOM 620 C CA . PRO A 1 79 ? -36.398 48.050 16.790 1.00 87.06 79 PRO A CA 1
ATOM 621 C C . PRO A 1 79 ? -35.002 47.479 16.497 1.00 87.06 79 PRO A C 1
ATOM 623 O O . PRO A 1 79 ? -34.060 48.247 16.409 1.00 87.06 79 PRO A O 1
ATOM 626 N N . TRP A 1 80 ? -34.856 46.166 16.298 1.00 88.38 80 TRP A N 1
ATOM 627 C CA . TRP A 1 80 ? -33.550 45.533 16.039 1.00 88.38 80 TRP A CA 1
ATOM 628 C C . TRP A 1 80 ? -33.485 44.856 14.663 1.00 88.38 80 TRP A C 1
ATOM 630 O O . TRP A 1 80 ? -34.511 44.425 14.134 1.00 88.38 80 TRP A O 1
ATOM 640 N N . SER A 1 81 ? -32.271 44.725 14.121 1.00 87.25 81 SER A N 1
ATOM 641 C CA . SER A 1 81 ? -31.928 43.863 12.978 1.00 87.25 81 SER A CA 1
ATOM 642 C C . SER A 1 81 ? -30.666 43.084 13.325 1.00 87.25 81 SER A C 1
ATOM 644 O O . SER A 1 81 ? -29.711 43.692 13.794 1.00 87.25 81 SER A O 1
ATOM 646 N N . LEU A 1 82 ? -30.651 41.769 13.115 1.00 85.75 82 LEU A N 1
ATOM 647 C CA . LEU A 1 82 ? -29.519 40.918 13.483 1.00 85.75 82 LEU A CA 1
ATOM 648 C C . LEU A 1 82 ? -28.977 40.192 12.250 1.00 85.75 82 LEU A C 1
ATOM 650 O O . LEU A 1 82 ? -29.669 39.344 11.692 1.00 85.75 82 LEU A O 1
ATOM 654 N N . GLU A 1 83 ? -27.736 40.500 11.891 1.00 85.94 83 GLU A N 1
ATOM 655 C CA . GLU A 1 83 ? -26.939 39.817 10.873 1.00 85.94 83 GLU A CA 1
ATOM 656 C C . GLU A 1 83 ? -25.724 39.189 11.559 1.00 85.94 83 GLU A C 1
ATOM 658 O O . GLU A 1 83 ? -24.969 39.880 12.246 1.00 85.94 83 GLU A O 1
ATOM 663 N N . LEU A 1 84 ? -25.572 37.869 11.416 1.00 84.31 84 LEU A N 1
ATOM 664 C CA . LEU A 1 84 ? -24.570 37.082 12.134 1.00 84.31 84 LEU A CA 1
ATOM 665 C C . LEU A 1 84 ? -23.571 36.454 11.176 1.00 84.31 84 LEU A C 1
ATOM 667 O O . LEU A 1 84 ? -23.949 35.686 10.288 1.00 84.31 84 LEU A O 1
ATOM 671 N N . LYS A 1 85 ? -22.291 36.671 11.458 1.00 85.25 85 LYS A N 1
ATOM 672 C CA . LYS A 1 85 ? -21.195 35.858 10.931 1.00 85.25 85 LYS A CA 1
ATOM 673 C C . LYS A 1 85 ? -20.538 35.148 12.103 1.00 85.25 85 LYS A C 1
ATOM 675 O O . LYS A 1 85 ? -20.418 35.714 13.184 1.00 85.25 85 LYS A O 1
ATOM 680 N N . PHE A 1 86 ? -20.140 33.900 11.913 1.00 85.56 86 PHE A N 1
ATOM 681 C CA . PHE A 1 86 ? -19.357 33.202 12.922 1.00 85.56 86 PHE A CA 1
ATOM 682 C C . PHE A 1 86 ? -18.238 32.407 12.269 1.00 85.56 86 PHE A C 1
ATOM 684 O O . PHE A 1 86 ? -18.384 31.922 11.146 1.00 85.56 86 PHE A O 1
ATOM 691 N N . SER A 1 87 ? -17.138 32.259 12.994 1.00 80.38 87 SER A N 1
ATOM 692 C CA . SER A 1 87 ? -16.039 31.374 12.633 1.00 80.38 87 SER A CA 1
ATOM 693 C C . SER A 1 87 ? -15.692 30.479 13.810 1.00 80.38 87 SER A C 1
ATOM 695 O O . SER A 1 87 ? -15.879 30.839 14.972 1.00 80.38 87 SER A O 1
ATOM 697 N N . LEU A 1 88 ? -15.208 29.289 13.488 1.00 79.69 88 LEU A N 1
ATOM 698 C CA . LEU A 1 88 ? -14.744 28.317 14.456 1.00 79.69 88 LEU A CA 1
ATOM 699 C C . LEU A 1 88 ? -13.363 27.847 14.013 1.00 79.69 88 LEU A C 1
ATOM 701 O O . LEU A 1 88 ? -13.243 27.241 12.949 1.00 79.69 88 LEU A O 1
ATOM 705 N N . THR A 1 89 ? -12.358 28.100 14.839 1.00 75.31 89 THR A N 1
ATOM 706 C CA . THR A 1 89 ? -11.001 27.594 14.641 1.00 75.31 89 THR A CA 1
ATOM 707 C C . THR A 1 89 ? -10.731 26.533 15.694 1.00 75.31 89 THR A C 1
ATOM 709 O O . THR A 1 89 ? -10.968 26.748 16.879 1.00 75.31 89 THR A O 1
ATOM 712 N N . GLU A 1 90 ? -10.248 25.370 15.277 1.00 70.88 90 GLU A N 1
ATOM 713 C CA . GLU A 1 90 ? -9.906 24.281 16.185 1.00 70.88 90 GLU A CA 1
ATOM 714 C C . GLU A 1 90 ? -8.398 24.048 16.141 1.00 70.88 90 GLU A C 1
ATOM 716 O O . GLU A 1 90 ? -7.850 23.776 15.075 1.00 70.88 90 GLU A O 1
ATOM 721 N N . THR A 1 91 ? -7.725 24.148 17.287 1.00 69.81 91 THR A N 1
ATOM 722 C CA . THR A 1 91 ? -6.289 23.875 17.392 1.00 69.81 91 THR A CA 1
ATOM 723 C C . THR A 1 91 ? -6.035 22.637 18.259 1.00 69.81 91 THR A C 1
ATOM 725 O O . THR A 1 91 ? -6.622 22.490 19.341 1.00 69.81 91 THR A O 1
ATOM 728 N N . PRO A 1 92 ? -5.198 21.690 17.793 1.00 65.25 92 PRO A N 1
ATOM 729 C CA . PRO A 1 92 ? -4.814 20.538 18.599 1.00 65.25 92 PRO A CA 1
ATOM 730 C C . PRO A 1 92 ? -4.009 20.985 19.829 1.00 65.25 92 PRO A C 1
ATOM 732 O O . PRO A 1 92 ? -3.316 22.002 19.802 1.00 65.25 92 PRO A O 1
ATOM 735 N N . LEU A 1 93 ? -4.106 20.226 20.925 1.00 65.62 93 LEU A N 1
ATOM 736 C CA . LEU A 1 93 ? -3.312 20.482 22.134 1.00 65.62 93 LEU A CA 1
ATOM 737 C C . LEU A 1 93 ? -1.807 20.265 21.865 1.00 65.62 93 LEU A C 1
ATOM 739 O O . LEU A 1 93 ? -1.459 19.553 20.926 1.00 65.62 93 LEU A O 1
ATOM 743 N N . PRO A 1 94 ? -0.893 20.798 22.692 1.00 69.69 94 PRO A N 1
ATOM 744 C CA . PRO A 1 94 ? 0.516 20.400 22.654 1.00 69.69 94 PRO A CA 1
ATOM 745 C C . PRO A 1 94 ? 0.691 18.880 22.829 1.00 69.69 94 PRO A C 1
ATOM 747 O O . PRO A 1 94 ? -0.092 18.252 23.543 1.00 69.69 94 PRO A O 1
ATOM 750 N N . PHE A 1 95 ? 1.729 18.288 22.223 1.00 67.19 95 PHE A N 1
ATOM 751 C CA . PHE A 1 95 ? 1.971 16.831 22.210 1.00 67.19 95 PHE A CA 1
ATOM 752 C C . PHE A 1 95 ? 1.867 16.179 23.601 1.00 67.19 95 PHE A C 1
ATOM 754 O O . PHE A 1 95 ? 1.128 15.216 23.785 1.00 67.19 95 PHE A O 1
ATOM 761 N N . GLU A 1 96 ? 2.523 16.743 24.617 1.00 67.81 96 GLU A N 1
ATOM 762 C CA . GLU A 1 96 ? 2.487 16.203 25.988 1.00 67.81 96 GLU A CA 1
ATOM 763 C C . GLU A 1 96 ? 1.085 16.244 26.625 1.00 67.81 96 GLU A C 1
ATOM 765 O O . GLU A 1 96 ? 0.701 15.354 27.387 1.00 67.81 96 GLU A O 1
ATOM 770 N N . GLU A 1 97 ? 0.273 17.246 26.282 1.00 66.88 97 GLU A N 1
ATOM 771 C CA . GLU A 1 97 ? -1.109 17.342 26.757 1.00 66.88 97 GLU A CA 1
ATOM 772 C C . GLU A 1 97 ? -2.038 16.380 26.013 1.00 66.88 97 GLU A C 1
ATOM 774 O O . GLU A 1 97 ? -2.927 15.791 26.634 1.00 66.88 97 GLU A O 1
ATOM 779 N N . GLN A 1 98 ? -1.811 16.165 24.712 1.00 64.75 98 GLN A N 1
ATOM 780 C CA . GLN A 1 98 ? -2.496 15.116 23.955 1.00 64.75 98 GLN A CA 1
ATOM 781 C C . GLN A 1 98 ? -2.189 13.733 24.546 1.00 64.75 98 GLN A C 1
ATOM 783 O O . GLN A 1 98 ? -3.106 12.936 24.741 1.00 64.75 98 GLN A O 1
ATOM 788 N N . LYS A 1 99 ? -0.925 13.474 24.908 1.00 66.81 99 LYS A N 1
ATOM 789 C CA . LYS A 1 99 ? -0.472 12.217 25.523 1.00 66.81 99 LYS A CA 1
ATOM 790 C C . LYS A 1 99 ? -1.180 11.953 26.849 1.00 66.81 99 LYS A C 1
ATOM 792 O O . LYS A 1 99 ? -1.798 10.906 27.014 1.00 66.81 99 LYS A O 1
ATOM 797 N N . SER A 1 100 ? -1.193 12.942 27.744 1.00 64.50 100 SER A N 1
ATOM 798 C CA . SER A 1 100 ? -1.877 12.834 29.040 1.00 64.50 100 SER A CA 1
ATOM 799 C C . SER A 1 100 ? -3.401 12.685 28.912 1.00 64.50 100 SER A C 1
ATOM 801 O O . SER A 1 100 ? -4.033 12.027 29.739 1.00 64.50 100 SER A O 1
ATOM 803 N N . ALA A 1 101 ? -4.015 13.283 27.890 1.00 58.94 101 ALA A N 1
ATOM 804 C CA . ALA A 1 101 ? -5.447 13.157 27.643 1.00 58.94 101 ALA A CA 1
ATOM 805 C C . ALA A 1 101 ? -5.833 11.813 26.998 1.00 58.94 101 ALA A C 1
ATOM 807 O O . ALA A 1 101 ? -6.896 11.262 27.299 1.00 58.94 101 ALA A O 1
ATOM 808 N N . LEU A 1 102 ? -4.960 11.261 26.152 1.00 64.06 102 LEU A N 1
ATOM 809 C CA . LEU A 1 102 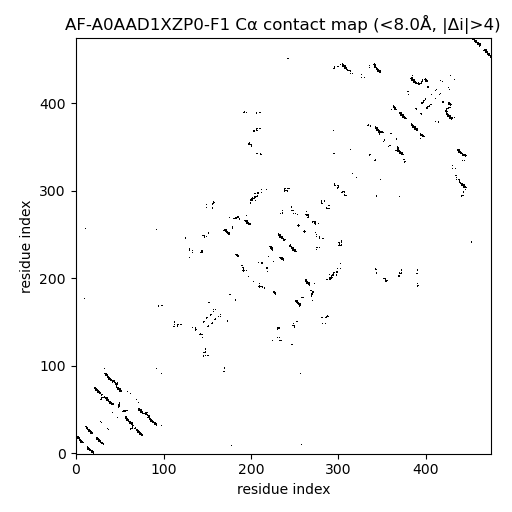? -5.117 9.932 25.569 1.00 64.06 102 LEU A CA 1
ATOM 810 C C . LEU A 1 102 ? -5.101 8.837 26.646 1.00 64.06 102 LEU A C 1
ATOM 812 O O . LEU A 1 102 ? -5.825 7.853 26.510 1.00 64.06 102 LEU A O 1
ATOM 816 N N . ASP A 1 103 ? -4.371 9.026 27.746 1.00 65.62 103 ASP A N 1
ATOM 817 C CA . ASP A 1 103 ? -4.304 8.050 28.841 1.00 65.62 103 ASP A CA 1
ATOM 818 C C . ASP A 1 103 ? -5.681 7.725 29.451 1.00 65.62 103 ASP A C 1
ATOM 820 O O . ASP A 1 103 ? -5.924 6.582 29.834 1.00 65.62 103 ASP A O 1
ATOM 824 N N . GLN A 1 104 ? -6.626 8.675 29.483 1.00 56.62 104 GLN A N 1
ATOM 825 C CA . GLN A 1 104 ? -7.992 8.409 29.965 1.00 56.62 104 GLN A CA 1
ATOM 826 C C . GLN A 1 104 ? -8.822 7.579 28.976 1.00 56.62 104 GLN A C 1
ATOM 828 O O . GLN A 1 104 ? -9.567 6.695 29.397 1.00 56.62 104 GLN A O 1
ATOM 833 N N . PHE A 1 105 ? -8.669 7.818 27.669 1.00 61.25 105 PHE A N 1
ATOM 834 C CA . PHE A 1 105 ? -9.317 7.019 26.622 1.00 61.25 105 PHE A CA 1
ATOM 835 C C . PHE A 1 105 ? -8.705 5.619 26.508 1.00 61.25 105 PHE A C 1
ATOM 837 O O . PHE A 1 105 ? -9.429 4.651 26.271 1.00 61.25 105 PHE A O 1
ATOM 844 N N . LYS A 1 106 ? -7.391 5.494 26.742 1.00 67.88 106 LYS A N 1
ATOM 845 C CA . LYS A 1 106 ? -6.685 4.210 26.751 1.00 67.88 106 LYS A CA 1
ATOM 846 C C . LYS A 1 106 ? -7.258 3.255 27.797 1.00 67.88 106 LYS A C 1
ATOM 848 O O . LYS A 1 106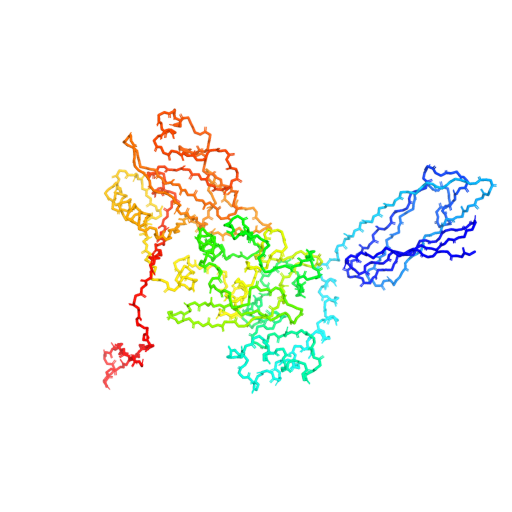 ? -7.288 2.069 27.518 1.00 67.88 106 LYS A O 1
ATOM 853 N N . VAL A 1 107 ? -7.751 3.715 28.952 1.00 69.56 107 VAL A N 1
ATOM 854 C CA . VAL A 1 107 ? -8.289 2.810 29.993 1.00 69.56 107 VAL A CA 1
ATOM 855 C C . VAL A 1 107 ? -9.536 2.057 29.517 1.00 69.56 107 VAL A C 1
ATOM 857 O O . VAL A 1 107 ? -9.512 0.830 29.480 1.00 69.56 107 VAL A O 1
ATOM 860 N N . GLU A 1 108 ? -10.598 2.759 29.101 1.00 68.12 108 GLU A N 1
ATOM 861 C CA . GLU A 1 108 ? -11.835 2.105 28.625 1.00 68.12 108 GLU A CA 1
ATOM 862 C C . GLU A 1 108 ? -11.565 1.256 27.373 1.00 68.12 108 GLU A C 1
ATOM 864 O O . GLU A 1 108 ? -12.088 0.151 27.213 1.00 68.12 108 GLU A O 1
ATOM 869 N N . TRP A 1 109 ? -10.715 1.770 26.484 1.00 76.06 109 TRP A N 1
ATOM 870 C CA . TRP A 1 109 ? -10.306 1.061 25.281 1.00 76.06 109 TRP A CA 1
ATOM 871 C C . TRP A 1 109 ? -9.564 -0.236 25.604 1.00 76.06 109 TRP A C 1
ATOM 873 O O . TRP A 1 109 ? -9.875 -1.295 25.058 1.00 76.06 109 TRP A O 1
ATOM 883 N N . ASN A 1 110 ? -8.630 -0.177 26.552 1.00 81.94 110 ASN A N 1
ATOM 884 C CA . ASN A 1 110 ? -7.838 -1.324 26.961 1.00 81.94 110 ASN A CA 1
ATOM 885 C C . ASN A 1 110 ? -8.692 -2.421 27.592 1.00 81.94 110 ASN A C 1
ATOM 887 O O . ASN A 1 110 ? -8.433 -3.589 27.321 1.00 81.94 110 ASN A O 1
ATOM 891 N N . GLU A 1 111 ? -9.726 -2.073 28.356 1.00 85.19 111 GLU A N 1
ATOM 892 C CA . GLU A 1 111 ? -10.661 -3.066 28.890 1.00 85.19 111 GLU A CA 1
ATOM 893 C C . GLU A 1 111 ? -11.378 -3.829 27.764 1.00 85.19 111 GLU A C 1
ATOM 895 O O . GLU A 1 111 ? -11.457 -5.059 27.802 1.00 85.19 111 GLU A O 1
ATOM 900 N N . LYS A 1 112 ? -11.855 -3.132 26.720 1.00 84.62 112 LYS A N 1
ATOM 901 C CA . LYS A 1 112 ? -12.514 -3.777 25.567 1.00 84.62 112 LYS A CA 1
ATOM 902 C C . LYS A 1 112 ? -11.562 -4.702 24.811 1.00 84.62 112 LYS A C 1
ATOM 904 O O . LYS A 1 112 ? -11.956 -5.815 24.452 1.00 84.62 112 LYS A O 1
ATOM 909 N N . VAL A 1 113 ? -10.321 -4.260 24.606 1.00 88.56 113 VAL A N 1
ATOM 910 C CA . VAL A 1 113 ? -9.275 -5.066 23.968 1.00 88.56 113 VAL A CA 1
ATOM 911 C C . VAL A 1 113 ? -8.965 -6.312 24.804 1.00 88.56 113 VAL A C 1
ATOM 913 O O . VAL A 1 113 ? -8.995 -7.414 24.267 1.00 88.56 113 VAL A O 1
ATOM 916 N N . GLU A 1 114 ? -8.766 -6.184 26.119 1.00 90.69 114 GLU A N 1
ATOM 917 C CA . GLU A 1 114 ? -8.480 -7.323 27.008 1.00 90.69 114 GLU A CA 1
ATOM 918 C C . GLU A 1 114 ? -9.614 -8.355 27.042 1.00 90.69 114 GLU A C 1
ATOM 920 O O . GLU A 1 114 ? -9.369 -9.567 27.069 1.00 90.69 114 GLU A O 1
ATOM 925 N N . VAL A 1 115 ? -10.870 -7.893 27.035 1.00 90.44 115 VAL A N 1
ATOM 926 C CA . VAL A 1 115 ? -12.041 -8.776 26.948 1.00 90.44 115 VAL A CA 1
ATOM 927 C C . VAL A 1 115 ? -12.029 -9.552 25.631 1.00 90.44 115 VAL A C 1
ATOM 929 O O . VAL A 1 115 ? -12.206 -10.775 25.659 1.00 90.44 115 VAL A O 1
ATOM 932 N N . SER A 1 116 ? -11.775 -8.868 24.509 1.00 90.19 116 SER A N 1
ATOM 933 C CA . SER A 1 116 ? -11.686 -9.495 23.185 1.00 90.19 116 SER A CA 1
ATOM 934 C C . SER A 1 116 ? -10.554 -10.524 23.130 1.00 90.19 116 SER A C 1
ATOM 936 O O . SER A 1 116 ? -10.795 -11.701 22.853 1.00 90.19 116 SER A O 1
ATOM 938 N N . GLU A 1 117 ? -9.337 -10.124 23.513 1.00 90.56 117 GLU A N 1
ATOM 939 C CA . GLU A 1 117 ? -8.149 -10.981 23.579 1.00 90.56 117 GLU A CA 1
ATOM 940 C C . GLU A 1 117 ? -8.421 -12.254 24.383 1.00 90.56 117 GLU A C 1
ATOM 942 O O . GLU A 1 117 ? -8.175 -13.368 23.920 1.00 90.56 117 GLU A O 1
ATOM 947 N N . LYS A 1 118 ? -8.987 -12.128 25.587 1.00 91.44 118 LYS A N 1
ATOM 948 C CA . LYS A 1 118 ? -9.247 -13.278 26.462 1.00 91.44 118 LYS A CA 1
ATOM 949 C C . LYS A 1 118 ? -10.287 -14.244 25.892 1.00 91.44 118 LYS A C 1
ATOM 951 O O . LYS A 1 118 ? -10.212 -15.447 26.181 1.00 91.44 118 LYS A O 1
ATOM 956 N N . TYR A 1 119 ? -11.273 -13.733 25.160 1.00 91.56 119 TYR A N 1
ATOM 957 C CA . TYR A 1 119 ? -12.328 -14.545 24.567 1.00 91.56 119 TYR A CA 1
ATOM 958 C C . TYR A 1 119 ? -11.846 -15.241 23.297 1.00 91.56 119 TYR A C 1
ATOM 960 O O . TYR A 1 119 ? -11.859 -16.473 23.231 1.00 91.56 119 TYR A O 1
ATOM 968 N N . PHE A 1 120 ? -11.338 -14.470 22.335 1.00 91.00 120 PHE A N 1
ATOM 969 C CA . PHE A 1 120 ? -10.915 -14.986 21.039 1.00 91.00 120 PHE A CA 1
ATOM 970 C C . PHE A 1 120 ? -9.615 -15.784 21.100 1.00 91.00 120 PHE A C 1
ATOM 972 O O . PHE A 1 120 ? -9.444 -16.685 20.297 1.00 91.00 120 PHE A O 1
ATOM 979 N N . LYS A 1 121 ? -8.761 -15.627 22.121 1.00 86.56 121 LYS A N 1
ATOM 980 C CA . LYS A 1 121 ? -7.615 -16.538 22.334 1.00 86.56 121 LYS A CA 1
ATOM 981 C C . LYS A 1 121 ? -8.012 -18.014 22.490 1.00 86.56 121 LYS A C 1
ATOM 983 O O . LYS A 1 121 ? -7.173 -18.903 22.368 1.00 86.56 121 LYS A O 1
ATOM 988 N N . LYS A 1 122 ? -9.279 -18.298 22.810 1.00 88.62 122 LYS A N 1
ATOM 989 C CA . LYS A 1 122 ? -9.807 -19.664 22.970 1.00 88.62 122 LYS A CA 1
ATOM 990 C C . LYS A 1 122 ? -10.529 -20.181 21.727 1.00 88.62 122 LYS A C 1
ATOM 992 O O . LYS A 1 122 ? -10.969 -21.329 21.733 1.00 88.62 122 LYS A O 1
ATOM 997 N N . ILE A 1 123 ? -10.688 -19.344 20.706 1.00 89.69 123 ILE A N 1
ATOM 998 C CA . ILE A 1 123 ? -11.474 -19.621 19.509 1.00 89.69 123 ILE A CA 1
ATOM 999 C C . ILE A 1 123 ? -10.552 -19.417 18.305 1.00 89.69 123 ILE A C 1
ATOM 1001 O O . ILE A 1 123 ? -9.955 -18.354 18.191 1.00 89.69 123 ILE A O 1
ATOM 1005 N N . PRO A 1 124 ? -10.428 -20.388 17.388 1.00 91.12 124 PRO A N 1
ATOM 1006 C CA . PRO A 1 124 ? -9.602 -20.223 16.196 1.00 91.12 124 PRO A CA 1
ATOM 1007 C C . PRO A 1 124 ? -10.326 -19.323 15.181 1.00 91.12 124 PRO A C 1
ATOM 1009 O O . PRO A 1 124 ? -10.853 -19.801 14.179 1.00 91.12 124 PRO A O 1
ATOM 1012 N N . TYR A 1 125 ? -10.444 -18.028 15.476 1.00 92.31 125 TYR A N 1
ATOM 1013 C CA . TYR A 1 125 ? -11.231 -17.090 14.673 1.00 92.31 125 TYR A CA 1
ATOM 1014 C C . TYR A 1 125 ? -10.657 -16.890 13.266 1.00 92.31 125 TYR A C 1
ATOM 1016 O O . TYR A 1 125 ? -11.394 -16.541 12.353 1.00 92.31 125 TYR A O 1
ATOM 1024 N N . GLU A 1 126 ? -9.374 -17.184 13.062 1.00 89.31 126 GLU A N 1
ATOM 1025 C CA . GLU A 1 126 ? -8.681 -17.071 11.778 1.00 89.31 126 GLU A CA 1
ATOM 1026 C C . GLU A 1 126 ? -9.225 -18.031 10.714 1.00 89.31 126 GLU A C 1
ATOM 1028 O O . GLU A 1 126 ? -9.062 -17.780 9.522 1.00 89.31 126 GLU A O 1
ATOM 1033 N N . VAL A 1 127 ? -9.874 -19.127 11.128 1.00 92.50 127 VAL A N 1
ATOM 1034 C CA . VAL A 1 127 ? -10.529 -20.079 10.212 1.00 92.50 127 VAL A CA 1
ATOM 1035 C C . VAL A 1 127 ? -12.046 -19.897 10.150 1.00 92.50 127 VAL A C 1
ATOM 1037 O O . VAL A 1 127 ? -12.725 -20.641 9.440 1.00 92.50 127 VAL A O 1
ATOM 1040 N N . LEU A 1 128 ? -12.593 -18.946 10.909 1.00 95.69 128 LEU A N 1
ATOM 1041 C CA . LEU A 1 128 ? -14.018 -18.647 10.904 1.00 95.69 128 LEU A CA 1
ATOM 1042 C C . LEU A 1 128 ? -14.368 -17.713 9.746 1.00 95.69 128 LEU A C 1
ATOM 1044 O O . LEU A 1 128 ? -13.577 -16.882 9.308 1.00 95.69 128 LEU A O 1
ATOM 1048 N N . THR A 1 129 ? -15.595 -17.842 9.257 1.00 96.25 129 THR A N 1
ATOM 1049 C CA . THR A 1 129 ? -16.180 -16.870 8.328 1.00 96.25 129 THR A CA 1
ATOM 1050 C C . THR A 1 129 ? -16.524 -15.570 9.053 1.00 96.25 129 THR A C 1
ATOM 1052 O O . THR A 1 129 ? -16.784 -15.577 10.259 1.00 96.25 129 THR A O 1
ATOM 1055 N N . GLN A 1 130 ? -16.631 -14.470 8.306 1.00 95.62 130 GLN A N 1
ATOM 1056 C CA . GLN A 1 130 ? -17.102 -13.180 8.821 1.00 95.62 130 GLN A CA 1
ATOM 1057 C C . GLN A 1 130 ? -18.373 -13.298 9.689 1.00 95.62 130 GLN A C 1
ATOM 1059 O O . GLN A 1 130 ? -18.418 -12.749 10.787 1.00 95.62 130 GLN A O 1
ATOM 1064 N N . GLN A 1 131 ? -19.384 -14.055 9.242 1.00 96.00 131 GLN A N 1
ATOM 1065 C CA . GLN A 1 131 ? -20.633 -14.224 9.996 1.00 96.00 131 GLN A CA 1
ATOM 1066 C C . GLN A 1 131 ? -20.420 -14.967 11.322 1.00 96.00 131 GLN A C 1
ATOM 1068 O O . GLN A 1 131 ? -20.984 -14.583 12.339 1.00 96.00 131 GLN A O 1
ATOM 1073 N N . GLN A 1 132 ? -19.586 -16.008 11.335 1.00 96.69 132 GLN A N 1
ATOM 1074 C CA . GLN A 1 132 ? -19.294 -16.752 12.563 1.00 96.69 132 GLN A CA 1
ATOM 1075 C C . GLN A 1 132 ? -18.551 -15.886 13.584 1.00 96.69 132 GLN A C 1
ATOM 1077 O O . GLN A 1 132 ? -18.837 -15.973 14.773 1.00 96.69 132 GLN A O 1
ATOM 1082 N N . ILE A 1 133 ? -17.632 -15.026 13.132 1.00 96.38 133 ILE A N 1
ATOM 1083 C CA . ILE A 1 133 ? -16.950 -14.067 14.012 1.00 96.38 133 ILE A CA 1
ATOM 1084 C C . ILE A 1 133 ? -17.966 -13.083 14.602 1.00 96.38 133 ILE A C 1
ATOM 1086 O O . ILE A 1 133 ? -17.974 -12.875 15.815 1.00 96.38 133 ILE A O 1
ATOM 1090 N N . ALA A 1 134 ? -18.870 -12.544 13.777 1.00 95.94 134 ALA A N 1
ATOM 1091 C CA . ALA A 1 134 ? -19.941 -11.662 14.237 1.00 95.94 134 ALA A CA 1
ATOM 1092 C C . ALA A 1 134 ? -20.857 -12.342 15.276 1.00 95.94 134 ALA A C 1
ATOM 1094 O O . ALA A 1 134 ? -21.204 -11.734 16.290 1.00 95.94 134 ALA A O 1
ATOM 1095 N N . ASP A 1 135 ? -21.201 -13.618 15.077 1.00 95.62 135 ASP A N 1
ATOM 1096 C CA . ASP A 1 135 ? -22.010 -14.393 16.024 1.00 95.62 135 ASP A CA 1
ATOM 1097 C C . ASP A 1 135 ? -21.287 -14.602 17.369 1.00 95.62 135 ASP A C 1
ATOM 1099 O O . ASP A 1 135 ? -21.913 -14.532 18.429 1.00 95.62 135 ASP A O 1
ATOM 1103 N N . GLU A 1 136 ? -19.971 -14.845 17.357 1.00 95.00 136 GLU A N 1
ATOM 1104 C CA . GLU A 1 136 ? -19.157 -14.941 18.578 1.00 95.00 136 GLU A CA 1
ATOM 1105 C C . GLU A 1 136 ? -19.053 -13.588 19.305 1.00 95.00 136 GLU A C 1
ATOM 1107 O O . GLU A 1 136 ? -19.215 -13.530 20.526 1.00 95.00 136 GLU A O 1
ATOM 1112 N N . MET A 1 137 ? -18.873 -12.484 18.575 1.00 93.38 137 MET A N 1
ATOM 1113 C CA . MET A 1 137 ? -18.876 -11.132 19.152 1.00 93.38 137 MET A CA 1
ATOM 1114 C C . MET A 1 137 ? -20.214 -10.768 19.798 1.00 93.38 137 MET A C 1
ATOM 1116 O O . MET A 1 137 ? -20.248 -10.186 20.885 1.00 93.38 137 MET A O 1
ATOM 1120 N N . ALA A 1 138 ? -21.331 -11.142 19.169 1.00 92.62 138 ALA A N 1
ATOM 1121 C CA . ALA A 1 138 ? -22.659 -10.872 19.707 1.00 92.62 138 ALA A CA 1
ATOM 1122 C C . ALA A 1 138 ? -22.857 -11.517 21.092 1.00 92.62 138 ALA A C 1
ATOM 1124 O O . ALA A 1 138 ? -23.506 -10.931 21.961 1.00 92.62 138 ALA A O 1
ATOM 1125 N N . LYS 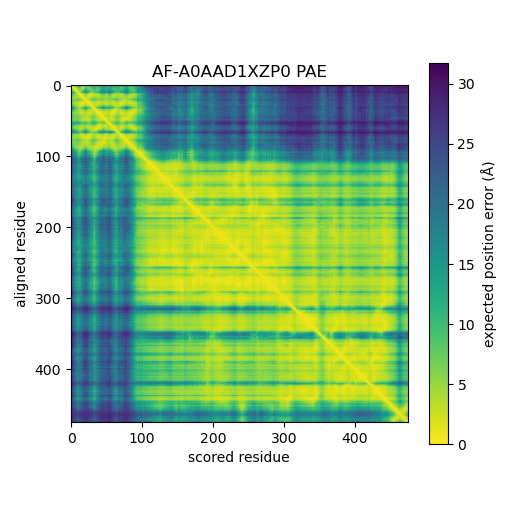A 1 139 ? -22.240 -12.681 21.352 1.00 92.25 139 LYS A N 1
ATOM 1126 C CA . LYS A 1 139 ? -22.256 -13.337 22.677 1.00 92.25 139 LYS A CA 1
ATOM 1127 C C . LYS A 1 139 ? -21.483 -12.553 23.740 1.00 92.25 139 LYS A C 1
ATOM 1129 O O . LYS A 1 139 ? -21.797 -12.678 24.922 1.00 92.25 139 LYS A O 1
ATOM 1134 N N . LEU A 1 140 ? -20.495 -11.756 23.334 1.00 88.69 140 LEU A N 1
ATOM 1135 C CA . LEU A 1 140 ? -19.763 -10.833 24.205 1.00 88.69 140 LEU A CA 1
ATOM 1136 C C . LEU A 1 140 ? -20.503 -9.509 24.439 1.00 88.69 140 LEU A C 1
ATOM 1138 O O . LEU A 1 140 ? -20.051 -8.703 25.251 1.00 88.69 140 LEU A O 1
ATOM 1142 N N . GLY A 1 141 ? -21.611 -9.261 23.733 1.00 88.12 141 GLY A N 1
ATOM 1143 C CA . GLY A 1 141 ? -22.244 -7.943 23.702 1.00 88.12 141 GLY A CA 1
ATOM 1144 C C . GLY A 1 141 ? -21.364 -6.883 23.032 1.00 88.12 141 GLY A C 1
ATOM 1145 O O . GLY A 1 141 ? -21.525 -5.697 23.310 1.00 88.12 141 GLY A O 1
ATOM 1146 N N . GLN A 1 142 ? -20.417 -7.305 22.187 1.00 87.19 142 GLN A N 1
ATOM 1147 C CA . GLN A 1 142 ? -19.572 -6.411 21.404 1.00 87.19 142 GLN A CA 1
ATOM 1148 C C . GLN A 1 142 ? -20.223 -6.143 20.050 1.00 87.19 142 GLN A C 1
ATOM 1150 O O . GLN A 1 142 ? -20.599 -7.065 19.331 1.00 87.19 142 GLN A O 1
ATOM 1155 N N . GLU A 1 143 ? -20.334 -4.867 19.695 1.00 88.00 143 GLU A N 1
ATOM 1156 C CA . GLU A 1 143 ? -20.852 -4.456 18.388 1.00 88.00 143 GLU A CA 1
ATOM 1157 C C . GLU A 1 143 ? -19.777 -4.519 17.295 1.00 88.00 143 GLU A C 1
ATOM 1159 O O . GLU A 1 143 ? -20.109 -4.614 16.114 1.00 88.00 143 GLU A O 1
ATOM 1164 N N . ASN A 1 144 ? -18.495 -4.436 17.670 1.00 91.69 144 ASN A N 1
ATOM 1165 C CA . ASN A 1 144 ? -17.374 -4.316 16.738 1.00 91.69 144 ASN A CA 1
ATOM 1166 C C . ASN A 1 144 ? -16.266 -5.304 17.077 1.00 91.69 144 ASN A C 1
ATOM 1168 O O . ASN A 1 144 ? -16.010 -5.582 18.251 1.00 91.69 144 ASN A O 1
ATOM 1172 N N . PHE A 1 145 ? -15.647 -5.840 16.033 1.00 94.88 145 PHE A N 1
ATOM 1173 C CA . PHE A 1 145 ? -14.539 -6.758 16.157 1.00 94.88 145 PHE A CA 1
ATOM 1174 C C . PHE A 1 145 ? -13.319 -5.990 16.638 1.00 94.88 145 PHE A C 1
ATOM 1176 O O . PHE A 1 145 ? -13.039 -4.892 16.165 1.00 94.88 145 PHE A O 1
ATOM 1183 N N . ILE A 1 146 ? -12.619 -6.571 17.604 1.00 93.94 146 ILE A N 1
ATOM 1184 C CA . ILE A 1 146 ? -11.321 -6.088 18.054 1.00 93.94 146 ILE A CA 1
ATOM 1185 C C . ILE A 1 146 ? -10.371 -7.258 17.893 1.00 93.94 146 ILE A C 1
ATOM 1187 O O . ILE A 1 146 ? -10.515 -8.269 18.586 1.00 93.94 146 ILE A O 1
ATOM 1191 N N . ASP A 1 147 ? -9.433 -7.124 16.970 1.00 95.12 147 ASP A N 1
ATOM 1192 C CA . ASP A 1 147 ? -8.514 -8.178 16.595 1.00 95.12 147 ASP A CA 1
ATOM 1193 C C . ASP A 1 147 ? -7.588 -8.524 17.772 1.00 95.12 147 ASP A C 1
ATOM 1195 O O . ASP A 1 147 ? -6.766 -7.701 18.179 1.00 95.12 147 ASP A O 1
ATOM 1199 N N . PRO A 1 148 ? -7.677 -9.741 18.333 1.00 92.88 148 PRO A N 1
ATOM 1200 C CA . PRO A 1 148 ? -6.891 -10.119 19.503 1.00 92.88 148 PRO A CA 1
ATOM 1201 C C . PRO A 1 148 ? -5.396 -10.304 19.198 1.00 92.88 148 PRO A C 1
ATOM 1203 O O . PRO A 1 148 ? -4.589 -10.309 20.124 1.00 92.88 148 PRO A O 1
ATOM 1206 N N . HIS A 1 149 ? -5.019 -10.502 17.929 1.00 92.88 149 HIS A N 1
ATOM 1207 C CA . HIS A 1 149 ? -3.624 -10.716 17.522 1.00 92.88 149 HIS A CA 1
ATOM 1208 C C . HIS A 1 149 ? -2.977 -9.475 16.910 1.00 92.88 149 HIS A C 1
ATOM 1210 O O . HIS A 1 149 ? -1.767 -9.462 16.711 1.00 92.88 149 HIS A O 1
ATOM 1216 N N . PHE A 1 150 ? -3.767 -8.445 16.619 1.00 96.38 150 PHE A N 1
ATOM 1217 C CA . PHE A 1 150 ? -3.272 -7.164 16.133 1.00 96.38 150 PHE A CA 1
ATOM 1218 C C . PHE A 1 150 ? -4.116 -6.029 16.716 1.00 96.38 150 PHE A C 1
ATOM 1220 O O . PHE A 1 150 ? -4.808 -5.315 15.986 1.00 96.38 150 PHE A O 1
ATOM 1227 N N . PRO A 1 151 ? -4.129 -5.902 18.056 1.00 94.06 151 PRO A N 1
ATOM 1228 C CA . PRO A 1 151 ? -5.041 -5.003 18.728 1.00 94.06 151 PRO A CA 1
ATOM 1229 C C . PRO A 1 151 ? -4.718 -3.542 18.394 1.00 94.06 151 PRO A C 1
ATOM 1231 O O . PRO A 1 151 ? -3.560 -3.197 18.167 1.00 94.06 151 PRO A O 1
ATOM 1234 N N . PRO A 1 152 ? -5.704 -2.646 18.447 1.00 93.06 152 PRO A N 1
ATOM 1235 C CA . PRO A 1 152 ? -5.531 -1.210 18.238 1.00 93.06 152 PRO A CA 1
ATOM 1236 C C . PRO A 1 152 ? -4.781 -0.542 19.409 1.00 93.06 152 PRO A C 1
ATOM 1238 O O . PRO A 1 152 ? -5.362 0.171 20.233 1.00 93.06 152 PRO A O 1
ATOM 1241 N N . ARG A 1 153 ? -3.481 -0.842 19.512 1.00 90.38 153 ARG A N 1
ATOM 1242 C CA . ARG A 1 153 ? -2.532 -0.480 20.574 1.00 90.38 153 ARG A CA 1
ATOM 1243 C C . ARG A 1 153 ? -1.129 -0.274 20.001 1.00 90.38 153 ARG A C 1
ATOM 1245 O O . ARG A 1 153 ? -0.831 -0.686 18.884 1.00 90.38 153 ARG A O 1
ATOM 1252 N N . ASP A 1 154 ? -0.256 0.299 20.824 1.00 90.50 154 ASP A N 1
ATOM 1253 C CA . ASP A 1 154 ? 1.143 0.591 20.489 1.00 90.50 154 ASP A CA 1
ATOM 1254 C C . ASP A 1 154 ? 1.924 -0.662 20.032 1.00 90.50 154 ASP A C 1
ATOM 1256 O O . ASP A 1 154 ? 2.737 -0.575 19.120 1.00 90.50 154 ASP A O 1
ATOM 1260 N N . THR A 1 155 ? 1.595 -1.849 20.556 1.00 93.00 155 THR A N 1
ATOM 1261 C CA . THR A 1 155 ? 2.198 -3.138 20.155 1.00 93.00 155 THR A CA 1
ATOM 1262 C C . THR A 1 155 ? 1.962 -3.529 18.698 1.00 93.00 155 THR A C 1
ATOM 1264 O O . THR A 1 155 ? 2.723 -4.324 18.163 1.00 93.00 155 THR A O 1
ATOM 1267 N N . SER A 1 156 ? 0.908 -3.009 18.068 1.00 96.12 156 SER A N 1
ATOM 1268 C CA . SER A 1 156 ? 0.624 -3.239 16.644 1.00 96.12 156 SER A CA 1
ATOM 1269 C C . SER A 1 156 ? 1.245 -2.158 15.762 1.00 96.12 156 SER A C 1
ATOM 1271 O O . SER A 1 156 ? 1.301 -2.297 14.543 1.00 96.12 156 SER A O 1
ATOM 1273 N N . LEU A 1 157 ? 1.717 -1.066 16.365 1.00 94.69 157 LEU A N 1
ATOM 1274 C CA . LEU A 1 157 ? 2.400 0.011 15.662 1.00 94.69 157 LEU A CA 1
ATOM 1275 C C . LEU A 1 157 ? 3.905 -0.238 15.607 1.00 94.69 157 LEU A C 1
ATOM 1277 O O . LEU A 1 157 ? 4.487 -0.037 14.552 1.00 94.69 157 LEU A O 1
ATOM 1281 N N . TYR A 1 158 ? 4.519 -0.692 16.703 1.00 94.25 158 TYR A N 1
ATOM 1282 C CA . TYR A 1 158 ? 5.965 -0.914 16.807 1.00 94.25 158 TYR A CA 1
ATOM 1283 C C . TYR A 1 158 ? 6.318 -1.920 17.915 1.00 94.25 158 TYR A C 1
ATOM 1285 O O . TYR A 1 158 ? 5.460 -2.306 18.721 1.00 94.25 158 TYR A O 1
ATOM 1293 N N . ASN A 1 159 ? 7.588 -2.336 17.999 1.00 90.75 159 ASN A N 1
ATOM 1294 C CA . ASN A 1 159 ? 8.041 -3.199 19.083 1.00 90.75 159 ASN A CA 1
ATOM 1295 C C . ASN A 1 159 ? 8.275 -2.381 20.362 1.00 90.75 159 ASN A C 1
ATOM 1297 O O . ASN A 1 159 ? 9.351 -1.844 20.599 1.00 90.75 159 ASN A O 1
ATOM 1301 N N . VAL A 1 160 ? 7.270 -2.341 21.239 1.00 87.19 160 VAL A N 1
ATOM 1302 C CA . VAL A 1 160 ? 7.311 -1.584 22.506 1.00 87.19 160 VAL A CA 1
ATOM 1303 C C . VAL A 1 160 ? 8.408 -2.018 23.492 1.00 87.19 160 VAL A C 1
ATOM 1305 O O . VAL A 1 160 ? 8.627 -1.327 24.487 1.00 87.19 160 VAL A O 1
ATOM 1308 N N . VAL A 1 161 ? 9.040 -3.179 23.278 1.00 85.50 161 VAL A N 1
ATOM 1309 C CA . VAL A 1 161 ? 10.110 -3.706 24.141 1.00 85.50 161 VAL A CA 1
ATOM 1310 C C . VAL A 1 161 ? 11.486 -3.263 23.655 1.00 85.50 161 VAL A C 1
ATOM 1312 O O . VAL A 1 161 ? 12.350 -2.961 24.478 1.00 85.50 161 VAL A O 1
ATOM 1315 N N . GLU A 1 162 ? 11.693 -3.266 22.341 1.00 82.25 162 GLU A N 1
ATOM 1316 C CA . GLU A 1 162 ? 13.005 -3.052 21.720 1.00 82.25 162 GLU A CA 1
ATOM 1317 C C . GLU A 1 162 ? 13.178 -1.620 21.205 1.00 82.25 162 GLU A C 1
ATOM 1319 O O . GLU A 1 162 ? 14.287 -1.086 21.266 1.00 82.25 162 GLU A O 1
ATOM 1324 N N . ASP A 1 163 ? 12.086 -0.970 20.803 1.00 82.31 163 ASP A N 1
ATOM 1325 C CA . ASP A 1 163 ? 12.124 0.323 20.133 1.00 82.31 163 ASP A CA 1
ATOM 1326 C C . ASP A 1 163 ? 11.628 1.454 21.043 1.00 82.31 163 ASP A C 1
ATOM 1328 O O . ASP A 1 163 ? 10.713 1.311 21.865 1.00 82.31 163 ASP A O 1
ATOM 1332 N N . GLN A 1 164 ? 12.212 2.637 20.856 1.00 83.44 164 GLN A N 1
ATOM 1333 C CA . GLN A 1 164 ? 11.577 3.874 21.306 1.00 83.44 164 GLN A CA 1
ATOM 1334 C C . GLN A 1 164 ? 10.378 4.174 20.407 1.00 83.44 164 GLN A C 1
ATOM 1336 O O . GLN A 1 164 ? 10.327 3.705 19.276 1.00 83.44 164 GLN A O 1
ATOM 1341 N N . TYR A 1 165 ? 9.418 4.958 20.907 1.00 82.81 165 TYR A N 1
ATOM 1342 C CA . TYR A 1 165 ? 8.259 5.369 20.112 1.00 82.81 165 TYR A CA 1
ATOM 1343 C C . TYR A 1 165 ? 8.738 6.011 18.796 1.00 82.81 165 TYR A C 1
ATOM 1345 O O . TYR A 1 165 ? 9.337 7.086 18.861 1.00 82.81 165 TYR A O 1
ATOM 1353 N N . PRO A 1 166 ? 8.518 5.371 17.631 1.00 82.50 166 PRO A N 1
ATOM 1354 C CA . PRO A 1 166 ? 9.235 5.733 16.409 1.00 82.50 166 PRO A CA 1
ATOM 1355 C C . PRO A 1 166 ? 8.537 6.847 15.620 1.00 82.50 166 PRO A C 1
ATOM 1357 O O . PRO A 1 166 ? 8.975 7.198 14.532 1.00 82.50 166 PRO A O 1
ATOM 1360 N N . PHE A 1 167 ? 7.438 7.391 16.146 1.00 82.25 167 PHE A N 1
ATOM 1361 C CA . PHE A 1 167 ? 6.596 8.349 15.443 1.00 82.25 167 PHE A CA 1
ATOM 1362 C C . PHE A 1 167 ? 6.662 9.742 16.076 1.00 82.25 167 PHE A C 1
ATOM 1364 O O . PHE A 1 167 ? 6.689 9.890 17.298 1.00 82.25 167 PHE A O 1
ATOM 1371 N N . ASN A 1 168 ? 6.590 10.781 15.245 1.00 75.56 168 ASN A N 1
ATOM 1372 C CA . ASN A 1 168 ? 6.627 12.183 15.687 1.00 75.56 168 ASN A CA 1
ATOM 1373 C C . ASN A 1 168 ? 5.256 12.725 16.146 1.00 75.56 168 ASN A C 1
ATOM 1375 O O . ASN A 1 168 ? 5.125 13.885 16.537 1.00 75.56 168 ASN A O 1
ATOM 1379 N N . PHE A 1 169 ? 4.216 11.895 16.112 1.00 74.25 169 PHE A N 1
ATOM 1380 C CA . PHE A 1 169 ? 2.827 12.248 16.413 1.00 74.25 169 PHE A CA 1
ATOM 1381 C C . PHE A 1 169 ? 2.172 11.168 17.266 1.00 74.25 169 PHE A C 1
ATOM 1383 O O . PHE A 1 169 ? 2.625 10.033 17.311 1.00 74.25 169 PHE A O 1
ATOM 1390 N N . ILE A 1 170 ? 1.072 11.512 17.932 1.00 77.69 170 ILE A N 1
ATOM 1391 C CA . ILE A 1 170 ? 0.301 10.546 18.714 1.00 77.69 170 ILE A CA 1
ATOM 1392 C C . ILE A 1 170 ? -0.683 9.820 17.805 1.00 77.69 170 ILE A C 1
ATOM 1394 O O . ILE A 1 170 ? -1.501 10.445 17.126 1.00 77.69 170 ILE A O 1
ATOM 1398 N N . VAL A 1 171 ? -0.626 8.491 17.834 1.00 85.00 171 VAL A N 1
ATOM 1399 C CA . VAL A 1 171 ? -1.539 7.640 17.069 1.00 85.00 171 VAL A CA 1
ATOM 1400 C C . VAL A 1 171 ? -2.877 7.483 17.786 1.00 85.00 171 VAL A C 1
ATOM 1402 O O . VAL A 1 171 ? -2.942 7.124 18.965 1.00 85.00 171 VAL A O 1
ATOM 1405 N N . HIS A 1 172 ? -3.957 7.693 17.036 1.00 84.12 172 HIS A N 1
ATOM 1406 C CA . HIS A 1 172 ? -5.322 7.415 17.458 1.00 84.12 172 HIS A CA 1
ATOM 1407 C C . HIS A 1 172 ? -5.933 6.341 16.571 1.00 84.12 172 HIS A C 1
ATOM 1409 O O . HIS A 1 172 ? -6.078 6.529 15.369 1.00 84.12 172 HIS A O 1
ATOM 1415 N N . TRP A 1 173 ? -6.350 5.237 17.176 1.00 89.81 173 TRP A N 1
ATOM 1416 C CA . TRP A 1 173 ? -7.075 4.189 16.473 1.00 89.81 173 TRP A CA 1
ATOM 1417 C C . TRP A 1 173 ? -8.532 4.603 16.294 1.00 89.81 173 TRP A C 1
ATOM 1419 O O . TRP A 1 173 ? -9.243 4.807 17.279 1.00 89.81 173 TRP A O 1
ATOM 1429 N N . ARG A 1 174 ? -8.964 4.763 15.044 1.00 89.81 174 ARG A N 1
ATOM 1430 C CA . ARG A 1 174 ? -10.313 5.221 14.684 1.00 89.81 174 ARG A CA 1
ATOM 1431 C C . ARG A 1 174 ? -10.914 4.300 13.640 1.00 89.81 174 ARG A C 1
ATOM 1433 O O . ARG A 1 174 ? -10.197 3.756 12.809 1.00 89.81 174 ARG A O 1
ATOM 1440 N N . ARG A 1 175 ? -12.231 4.150 13.647 1.00 93.25 175 ARG A N 1
ATOM 1441 C CA . ARG A 1 175 ? -12.965 3.412 12.617 1.00 93.25 175 ARG A CA 1
ATOM 1442 C C . ARG A 1 175 ? -13.308 4.314 11.429 1.00 93.25 175 ARG A C 1
ATOM 1444 O O . ARG A 1 175 ? -13.489 5.516 11.630 1.00 93.25 175 ARG A O 1
ATOM 1451 N N . PRO A 1 176 ? -13.504 3.758 10.220 1.00 94.38 176 PRO A N 1
ATOM 1452 C CA . PRO A 1 176 ? -13.803 4.521 9.011 1.00 94.38 176 PRO A CA 1
ATOM 1453 C C . PRO A 1 176 ? -14.904 5.567 9.165 1.00 94.38 176 PRO A C 1
ATOM 1455 O O . PRO A 1 176 ? -14.712 6.725 8.821 1.00 94.38 176 PRO A O 1
ATOM 1458 N N . HIS A 1 177 ? -16.039 5.204 9.764 1.00 89.25 177 HIS A N 1
ATOM 1459 C CA . HIS A 1 177 ? -17.177 6.114 9.937 1.00 89.25 177 HIS A CA 1
ATOM 1460 C C . HIS A 1 177 ? -16.882 7.322 10.845 1.00 89.25 177 HIS A C 1
ATOM 1462 O O . HIS A 1 177 ? -17.689 8.247 10.923 1.00 89.25 177 HIS A O 1
ATOM 1468 N N . GLU A 1 178 ? -15.763 7.311 11.574 1.00 84.94 178 GLU A N 1
ATOM 1469 C CA . GLU A 1 178 ? -15.325 8.438 12.387 1.00 84.94 178 GLU A CA 1
ATOM 1470 C C . GLU A 1 178 ? -14.579 9.493 11.563 1.00 84.94 178 GLU A C 1
ATOM 1472 O O . GLU A 1 178 ? -14.515 10.638 12.009 1.00 84.94 178 GLU A O 1
ATOM 1477 N N . PHE A 1 179 ? -13.998 9.137 10.409 1.00 85.19 179 PHE A N 1
ATOM 1478 C CA . PHE A 1 179 ? -13.169 10.034 9.586 1.00 85.19 179 PHE A CA 1
ATOM 1479 C C . PHE A 1 179 ? -13.514 10.064 8.084 1.00 85.19 179 PHE A C 1
ATOM 1481 O O . PHE A 1 179 ? -13.008 10.936 7.384 1.00 85.19 179 PHE A O 1
ATOM 1488 N N . MET A 1 180 ? -14.393 9.186 7.597 1.00 87.94 180 MET A N 1
ATOM 1489 C CA . MET A 1 180 ? -14.882 9.122 6.212 1.00 87.94 180 MET A CA 1
ATOM 1490 C C . MET A 1 180 ? -16.393 9.344 6.134 1.00 87.94 180 MET A C 1
ATOM 1492 O O . MET A 1 180 ? -17.137 9.046 7.074 1.00 87.94 180 MET A O 1
ATOM 1496 N N . ASN A 1 181 ? -16.862 9.820 4.979 1.00 87.50 181 ASN A N 1
ATOM 1497 C CA . ASN A 1 181 ? -18.284 9.965 4.686 1.00 87.50 181 ASN A CA 1
ATOM 1498 C C . ASN A 1 181 ? -18.754 8.758 3.866 1.00 87.50 181 ASN A C 1
ATOM 1500 O O . ASN A 1 181 ? -18.384 8.636 2.710 1.00 87.50 181 ASN A O 1
ATOM 1504 N N . ASN A 1 182 ? -19.619 7.908 4.431 1.00 90.12 182 ASN A N 1
ATOM 1505 C CA . ASN A 1 182 ? -20.111 6.681 3.777 1.00 90.12 182 ASN A CA 1
ATOM 1506 C C . ASN A 1 182 ? -18.972 5.746 3.314 1.00 90.12 182 ASN A C 1
ATOM 1508 O O . ASN A 1 182 ? -18.811 5.533 2.116 1.00 90.12 182 ASN A O 1
ATOM 1512 N N . PRO A 1 183 ? -18.186 5.188 4.250 1.00 94.94 183 PRO A N 1
ATOM 1513 C CA . PRO A 1 183 ? -17.066 4.319 3.905 1.00 94.94 183 PRO A CA 1
ATOM 1514 C C . PRO A 1 183 ? -17.515 3.071 3.134 1.00 94.94 183 PRO A C 1
ATOM 1516 O O . PRO A 1 183 ? -18.528 2.449 3.468 1.00 94.94 183 PRO A O 1
ATOM 1519 N N . VAL A 1 184 ? -16.718 2.686 2.143 1.00 97.25 184 VAL A N 1
ATOM 1520 C CA . VAL A 1 184 ? -16.898 1.507 1.283 1.00 97.25 184 VAL A CA 1
ATOM 1521 C C . VAL A 1 184 ? -15.573 0.755 1.168 1.00 97.25 184 VAL A C 1
ATOM 1523 O O . VAL A 1 184 ? -14.523 1.315 1.445 1.00 97.25 184 VAL A O 1
ATOM 1526 N N . VAL A 1 185 ? -15.568 -0.532 0.812 1.00 97.25 185 VAL A N 1
ATOM 1527 C CA . VAL A 1 185 ? -14.276 -1.225 0.601 1.00 97.25 185 VAL A CA 1
ATOM 1528 C C . VAL A 1 185 ? -13.653 -0.783 -0.718 1.00 97.25 185 VAL A C 1
ATOM 1530 O O . VAL A 1 185 ? -12.478 -0.433 -0.728 1.00 97.25 185 VAL A O 1
ATOM 1533 N N . PHE A 1 186 ? -14.468 -0.752 -1.772 1.00 96.75 186 PHE A N 1
ATOM 1534 C CA . PHE A 1 186 ? -14.145 -0.249 -3.104 1.00 96.75 186 PHE A CA 1
ATOM 1535 C C . PHE A 1 186 ? -15.235 0.757 -3.490 1.00 96.75 186 PHE A C 1
ATOM 1537 O O . PHE A 1 186 ? -16.416 0.401 -3.423 1.00 96.75 186 PHE A O 1
ATOM 1544 N N . GLU A 1 187 ? -14.870 1.996 -3.821 1.00 89.12 187 GLU A N 1
ATOM 1545 C CA . GLU A 1 187 ? -15.838 3.028 -4.235 1.00 89.12 187 GLU A CA 1
ATOM 1546 C C . GLU A 1 187 ? -16.187 2.882 -5.721 1.00 89.12 187 GLU A C 1
ATOM 1548 O O . GLU A 1 187 ? -17.366 2.851 -6.090 1.00 89.12 187 GLU A O 1
ATOM 1553 N N . ASP A 1 188 ? -15.168 2.676 -6.544 1.00 86.56 188 ASP A N 1
ATOM 1554 C CA . ASP A 1 188 ? -15.223 2.476 -7.983 1.00 86.56 188 ASP A CA 1
ATOM 1555 C C . ASP A 1 188 ? -14.337 1.288 -8.429 1.00 86.56 188 ASP A C 1
ATOM 1557 O O . ASP A 1 188 ? -14.232 0.255 -7.742 1.00 86.56 188 ASP A O 1
ATOM 1561 N N . ASP A 1 189 ? -13.827 1.336 -9.660 1.00 90.31 189 ASP A N 1
ATOM 1562 C CA . ASP A 1 189 ? -12.830 0.370 -10.106 1.00 90.31 189 ASP A CA 1
ATOM 1563 C C . ASP A 1 189 ? -11.479 0.718 -9.498 1.00 90.31 189 ASP A C 1
ATOM 1565 O O . ASP A 1 189 ? -11.130 1.881 -9.403 1.00 90.31 189 ASP A O 1
ATOM 1569 N N . ILE A 1 190 ? -10.729 -0.311 -9.105 1.00 93.56 190 ILE A N 1
ATOM 1570 C CA . ILE A 1 190 ? -9.400 -0.138 -8.513 1.00 93.56 190 ILE A CA 1
ATOM 1571 C C . ILE A 1 190 ? -8.485 0.539 -9.526 1.00 93.56 190 ILE A C 1
ATOM 1573 O O . ILE A 1 190 ? -8.274 -0.008 -10.612 1.00 93.56 190 ILE A O 1
ATOM 1577 N N . ASP A 1 191 ? -7.900 1.658 -9.129 1.00 90.19 191 ASP A N 1
ATOM 1578 C CA . ASP A 1 191 ? -6.902 2.384 -9.892 1.00 90.19 191 ASP A CA 1
ATOM 1579 C C . ASP A 1 191 ? -5.583 2.455 -9.095 1.00 90.19 191 ASP A C 1
ATOM 1581 O O . ASP A 1 191 ? -5.580 2.678 -7.881 1.00 90.19 191 ASP A O 1
ATOM 1585 N N . PRO A 1 192 ? -4.417 2.271 -9.736 1.00 87.19 192 PRO A N 1
ATOM 1586 C CA . PRO A 1 192 ? -3.118 2.540 -9.113 1.00 87.19 192 PRO A CA 1
ATOM 1587 C C . PRO A 1 192 ? -3.018 3.915 -8.439 1.00 87.19 192 PRO A C 1
ATOM 1589 O O . PRO A 1 192 ? -2.319 4.046 -7.433 1.00 87.19 192 PRO A O 1
ATOM 1592 N N . ASN A 1 193 ? -3.727 4.917 -8.973 1.00 84.75 193 ASN A N 1
ATOM 1593 C CA . ASN A 1 193 ? -3.754 6.290 -8.479 1.00 84.75 193 ASN A CA 1
ATOM 1594 C C . ASN A 1 193 ? -4.620 6.476 -7.234 1.00 84.75 193 ASN A C 1
ATOM 1596 O O . ASN A 1 193 ? -4.605 7.566 -6.662 1.00 84.75 193 ASN A O 1
ATOM 1600 N N . ASP A 1 194 ? -5.339 5.450 -6.791 1.00 88.00 194 ASP A N 1
ATOM 1601 C CA . ASP A 1 194 ? -6.071 5.491 -5.532 1.00 88.00 194 ASP A CA 1
ATOM 1602 C C . ASP A 1 194 ? -5.136 5.391 -4.322 1.00 88.00 194 ASP A C 1
ATOM 1604 O O . ASP A 1 194 ? -5.480 5.799 -3.213 1.00 88.00 194 ASP A O 1
ATOM 1608 N N . ILE A 1 195 ? -3.925 4.866 -4.512 1.00 90.31 195 ILE A N 1
ATOM 1609 C CA . ILE A 1 195 ? -2.977 4.648 -3.425 1.00 90.31 195 ILE A CA 1
ATOM 1610 C C . ILE A 1 195 ? -2.286 5.963 -3.065 1.00 90.31 195 ILE A C 1
ATOM 1612 O O . ILE A 1 195 ? -1.666 6.635 -3.892 1.00 90.31 195 ILE A O 1
ATOM 1616 N N . ARG A 1 196 ? -2.351 6.328 -1.785 1.00 85.38 196 ARG A N 1
ATOM 1617 C CA . ARG A 1 196 ? -1.579 7.430 -1.207 1.00 85.38 196 ARG A CA 1
ATOM 1618 C C . ARG A 1 196 ? -0.749 6.905 -0.049 1.00 85.38 196 ARG A C 1
ATOM 1620 O O . ARG A 1 196 ? -1.300 6.363 0.911 1.00 85.38 196 ARG A O 1
ATOM 1627 N N . GLN A 1 197 ? 0.566 7.073 -0.146 1.00 85.69 197 GLN A N 1
ATOM 1628 C CA . GLN A 1 197 ? 1.485 6.783 0.949 1.00 85.69 197 GLN A CA 1
ATOM 1629 C C . GLN A 1 197 ? 1.280 7.786 2.087 1.00 85.69 197 GLN A C 1
ATOM 1631 O O . GLN A 1 197 ? 0.944 8.948 1.856 1.00 85.69 197 GLN A O 1
ATOM 1636 N N . GLY A 1 198 ? 1.451 7.312 3.318 1.00 87.31 198 GLY A N 1
ATOM 1637 C CA . GLY A 1 198 ? 1.415 8.160 4.503 1.00 87.31 198 GLY A CA 1
ATOM 1638 C C . GLY A 1 198 ? 2.786 8.364 5.118 1.00 87.31 198 GLY A C 1
ATOM 1639 O O . GLY A 1 198 ? 3.793 8.540 4.440 1.00 87.31 198 GLY A O 1
ATOM 1640 N N . SER A 1 199 ? 2.820 8.336 6.443 1.00 83.75 199 SER A N 1
ATOM 1641 C CA . SER A 1 199 ? 4.006 8.622 7.240 1.00 83.75 199 SER A CA 1
ATOM 1642 C C . SER A 1 199 ? 4.939 7.421 7.451 1.00 83.75 199 SER A C 1
ATOM 1644 O O . SER A 1 199 ? 5.803 7.476 8.324 1.00 83.75 199 SER A O 1
ATOM 1646 N N . LEU A 1 200 ? 4.699 6.294 6.776 1.00 86.88 200 LEU A N 1
ATOM 1647 C CA . LEU A 1 200 ? 5.467 5.060 6.939 1.00 86.88 200 LEU A CA 1
ATOM 1648 C C . LEU A 1 200 ? 6.403 4.875 5.741 1.00 86.88 200 LEU A C 1
ATOM 1650 O O . LEU A 1 200 ? 6.005 5.096 4.600 1.00 86.88 200 LEU A O 1
ATOM 1654 N N . GLY A 1 201 ? 7.642 4.457 6.004 1.00 84.62 201 GLY A N 1
ATOM 1655 C CA . GLY A 1 201 ? 8.636 4.131 4.974 1.00 84.62 201 GLY A CA 1
ATOM 1656 C C . GLY A 1 201 ? 8.403 2.753 4.345 1.00 84.62 201 GLY A C 1
ATOM 1657 O O . GLY A 1 201 ? 9.319 1.928 4.297 1.00 84.62 201 GLY A O 1
ATOM 1658 N N . ASP A 1 202 ? 7.169 2.460 3.935 1.00 89.19 202 ASP A N 1
ATOM 1659 C CA . ASP A 1 202 ? 6.749 1.199 3.316 1.00 89.19 202 ASP A CA 1
ATOM 1660 C C . ASP A 1 202 ? 6.417 1.354 1.821 1.00 89.19 202 ASP A C 1
ATOM 1662 O O . ASP A 1 202 ? 5.716 0.527 1.232 1.00 89.19 202 ASP A O 1
ATOM 1666 N N . CYS A 1 203 ? 6.994 2.376 1.177 1.00 84.81 203 CYS A N 1
ATOM 1667 C CA . CYS A 1 203 ? 6.885 2.639 -0.258 1.00 84.81 203 CYS A CA 1
ATOM 1668 C C . CYS A 1 203 ? 7.099 1.378 -1.108 1.00 84.81 203 CYS A C 1
ATOM 1670 O O . CYS A 1 203 ? 6.356 1.133 -2.053 1.00 84.81 203 CYS A O 1
ATOM 1672 N N . TRP A 1 204 ? 8.047 0.512 -0.741 1.00 89.44 204 TRP A N 1
ATOM 1673 C CA . TRP A 1 204 ? 8.320 -0.762 -1.412 1.00 89.44 204 TRP A CA 1
ATOM 1674 C C . TRP A 1 204 ? 7.103 -1.699 -1.478 1.00 89.44 204 TRP A C 1
ATOM 1676 O O . TRP A 1 204 ? 6.956 -2.472 -2.428 1.00 89.44 204 TRP A O 1
ATOM 1686 N N . PHE A 1 205 ? 6.231 -1.658 -0.470 1.00 93.62 205 PHE A N 1
ATOM 1687 C CA . PHE A 1 205 ? 4.989 -2.418 -0.424 1.00 93.62 205 PHE A CA 1
ATOM 1688 C C . PHE A 1 205 ? 3.878 -1.717 -1.202 1.00 93.62 205 PHE A C 1
ATOM 1690 O O . PHE A 1 205 ? 3.263 -2.348 -2.064 1.00 93.62 205 PHE A O 1
ATOM 1697 N N . LEU A 1 206 ? 3.662 -0.422 -0.962 1.00 91.88 206 LEU A N 1
ATOM 1698 C CA . LEU A 1 206 ? 2.613 0.346 -1.641 1.00 91.88 206 LEU A CA 1
ATOM 1699 C C . LEU A 1 206 ? 2.844 0.450 -3.152 1.00 91.88 206 LEU A C 1
ATOM 1701 O O . LEU A 1 206 ? 1.894 0.361 -3.923 1.00 91.88 206 LEU A O 1
ATOM 1705 N N . SER A 1 207 ? 4.098 0.528 -3.591 1.00 87.44 207 SER A N 1
ATOM 1706 C CA . SER A 1 207 ? 4.461 0.530 -5.011 1.00 87.44 207 SER A CA 1
ATOM 1707 C C . SER A 1 207 ? 4.153 -0.810 -5.667 1.00 87.44 207 SER A C 1
ATOM 1709 O O . SER A 1 207 ? 3.550 -0.850 -6.733 1.00 87.44 207 SER A O 1
ATOM 1711 N N . ALA A 1 208 ? 4.482 -1.925 -5.006 1.00 92.88 208 ALA A N 1
ATOM 1712 C CA . ALA A 1 208 ? 4.116 -3.254 -5.493 1.00 92.88 208 ALA A CA 1
ATOM 1713 C C . ALA A 1 208 ? 2.591 -3.457 -5.524 1.00 92.88 208 ALA A C 1
ATOM 1715 O O . ALA A 1 208 ? 2.071 -4.118 -6.426 1.00 92.88 208 ALA A O 1
ATOM 1716 N N . LEU A 1 209 ? 1.866 -2.883 -4.557 1.00 95.25 209 LEU A N 1
ATOM 1717 C CA . LEU A 1 209 ? 0.406 -2.870 -4.544 1.00 95.25 209 LEU A CA 1
ATOM 1718 C C . LEU A 1 209 ? -0.164 -2.017 -5.689 1.00 95.25 209 LEU A C 1
ATOM 1720 O O . LEU A 1 209 ? -1.116 -2.451 -6.331 1.00 95.25 209 LEU A O 1
ATOM 1724 N N . SER A 1 210 ? 0.452 -0.873 -5.997 1.00 91.06 210 SER A N 1
ATOM 1725 C CA . SER A 1 210 ? 0.117 -0.019 -7.146 1.00 91.06 210 SER A CA 1
ATOM 1726 C C . SER A 1 210 ? 0.335 -0.756 -8.470 1.00 91.06 210 SER A C 1
ATOM 1728 O O . SER A 1 210 ? -0.575 -0.838 -9.293 1.00 91.06 210 SER A O 1
ATOM 1730 N N . SER A 1 211 ? 1.473 -1.444 -8.635 1.00 90.62 211 SER A N 1
ATOM 1731 C CA . SER A 1 211 ? 1.710 -2.298 -9.807 1.00 90.62 211 SER A CA 1
ATOM 1732 C C . SER A 1 211 ? 0.681 -3.425 -9.924 1.00 90.62 211 SER A C 1
ATOM 1734 O O . SER A 1 211 ? 0.297 -3.811 -11.025 1.00 90.62 211 SER A O 1
ATOM 1736 N N . LEU A 1 212 ? 0.221 -3.985 -8.799 1.00 94.06 212 LEU A N 1
ATOM 1737 C CA . LEU A 1 212 ? -0.850 -4.983 -8.797 1.00 94.06 212 LEU A CA 1
ATOM 1738 C C . LEU A 1 212 ? -2.206 -4.371 -9.180 1.00 94.06 212 LEU A C 1
ATOM 1740 O O . LEU A 1 212 ? -3.006 -5.050 -9.828 1.00 94.06 212 LEU A O 1
ATOM 1744 N N . ALA A 1 213 ? -2.460 -3.119 -8.790 1.00 93.56 213 ALA A N 1
ATOM 1745 C CA . ALA A 1 213 ? -3.686 -2.372 -9.069 1.00 93.56 213 ALA A CA 1
ATOM 1746 C C . ALA A 1 213 ? -3.884 -2.076 -10.563 1.00 93.56 213 ALA A C 1
ATOM 1748 O O . ALA A 1 213 ? -5.027 -2.029 -11.007 1.00 93.56 213 ALA A O 1
ATOM 1749 N N . GLU A 1 214 ? -2.813 -2.085 -11.372 1.00 88.19 214 GLU A N 1
ATOM 1750 C CA . GLU A 1 214 ? -2.894 -2.123 -12.849 1.00 88.19 214 GLU A CA 1
ATOM 1751 C C . GLU A 1 214 ? -3.716 -3.332 -13.357 1.00 88.19 214 GLU A C 1
ATOM 1753 O O . GLU A 1 214 ? -4.125 -3.414 -14.517 1.00 88.19 214 GLU A O 1
ATOM 1758 N N . ARG A 1 215 ? -3.970 -4.319 -12.483 1.00 91.12 215 ARG A N 1
ATOM 1759 C CA . ARG A 1 215 ? -4.876 -5.449 -12.704 1.00 91.12 215 ARG A CA 1
ATOM 1760 C C . ARG A 1 215 ? -5.913 -5.522 -11.584 1.00 91.12 215 ARG A C 1
ATOM 1762 O O . ARG A 1 215 ? -5.769 -6.357 -10.685 1.00 91.12 215 ARG A O 1
ATOM 1769 N N . PRO A 1 216 ? -7.030 -4.781 -11.680 1.00 94.12 216 PRO A N 1
ATOM 1770 C CA . PRO A 1 216 ? -8.049 -4.698 -10.627 1.00 94.12 216 PRO A CA 1
ATO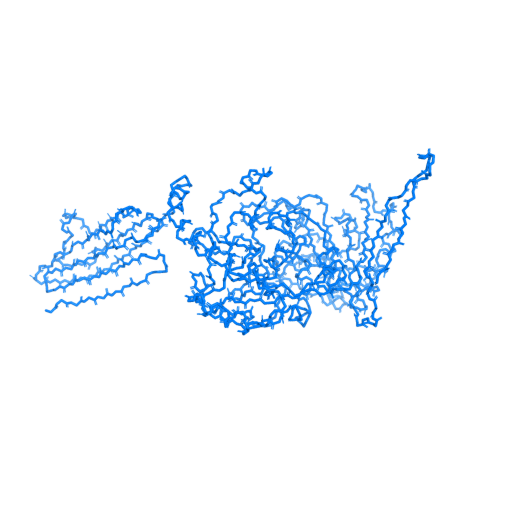M 1771 C C . PRO A 1 216 ? -8.511 -6.060 -10.089 1.00 94.12 216 PRO A C 1
ATOM 1773 O O . PRO A 1 216 ? -8.676 -6.261 -8.887 1.00 94.12 216 PRO A O 1
ATOM 1776 N N . ALA A 1 217 ? -8.655 -7.056 -10.969 1.00 94.44 217 ALA A N 1
ATOM 1777 C CA . ALA A 1 217 ? -9.045 -8.413 -10.588 1.00 94.44 217 ALA A CA 1
ATOM 1778 C C . ALA A 1 217 ? -8.060 -9.092 -9.613 1.00 94.44 217 ALA A C 1
ATOM 1780 O O . ALA A 1 217 ? -8.478 -9.906 -8.787 1.00 94.44 217 ALA A O 1
ATOM 1781 N N . MET A 1 218 ? -6.763 -8.776 -9.692 1.00 95.12 218 MET A N 1
ATOM 1782 C CA . MET A 1 218 ? -5.746 -9.320 -8.792 1.00 95.12 218 MET A CA 1
ATOM 1783 C C . MET A 1 218 ? -5.854 -8.726 -7.389 1.00 95.12 218 MET A C 1
ATOM 1785 O O . MET A 1 218 ? -5.774 -9.486 -6.425 1.00 95.12 218 MET A O 1
ATOM 1789 N N . VAL A 1 219 ? -6.118 -7.421 -7.278 1.00 97.25 219 VAL A N 1
ATOM 1790 C CA . VAL A 1 219 ? -6.398 -6.763 -5.994 1.00 97.25 219 VAL A CA 1
ATOM 1791 C C . VAL A 1 219 ? -7.712 -7.286 -5.407 1.00 97.25 219 VAL A C 1
ATOM 1793 O O . VAL A 1 219 ? -7.717 -7.753 -4.271 1.00 97.25 219 VAL A O 1
ATOM 1796 N N . ARG A 1 220 ? -8.809 -7.353 -6.183 1.00 96.81 220 ARG A N 1
ATOM 1797 C CA . ARG A 1 220 ? -10.096 -7.908 -5.696 1.00 96.81 220 ARG A CA 1
ATOM 1798 C C . ARG A 1 220 ? -9.960 -9.345 -5.181 1.00 96.81 220 ARG A C 1
ATOM 1800 O O . ARG A 1 220 ? -10.623 -9.714 -4.215 1.00 96.81 220 ARG A O 1
ATOM 1807 N N . ARG A 1 221 ? -9.080 -10.162 -5.777 1.00 96.00 221 ARG A N 1
ATOM 1808 C CA . ARG A 1 221 ? -8.805 -11.545 -5.336 1.00 96.00 221 ARG A CA 1
ATOM 1809 C C . ARG A 1 221 ? -8.196 -11.622 -3.930 1.00 96.00 221 ARG A C 1
ATOM 1811 O O . ARG A 1 221 ? -8.343 -12.661 -3.281 1.00 96.00 221 ARG A O 1
ATOM 1818 N N . LEU A 1 222 ? -7.542 -10.558 -3.456 1.00 98.25 222 LEU A N 1
ATOM 1819 C CA . LEU A 1 222 ? -7.064 -10.476 -2.076 1.00 98.25 222 LEU A CA 1
ATOM 1820 C C . LEU A 1 222 ? -8.241 -10.433 -1.095 1.00 98.25 222 LEU A C 1
ATOM 1822 O O . LEU A 1 222 ? -8.132 -10.939 0.010 1.00 98.25 222 LEU A O 1
ATOM 1826 N N . PHE A 1 223 ? -9.401 -9.903 -1.470 1.00 98.25 223 PHE A N 1
ATOM 1827 C CA . PHE A 1 223 ? -10.490 -9.673 -0.525 1.00 98.25 223 PHE A CA 1
ATOM 1828 C C . PHE A 1 223 ? -11.489 -10.828 -0.502 1.00 98.25 223 PHE A C 1
ATOM 1830 O O . PHE A 1 223 ? -12.170 -11.121 -1.489 1.00 98.25 223 PHE A O 1
ATOM 1837 N N . VAL A 1 224 ? -11.628 -11.449 0.671 1.00 98.00 224 VAL A N 1
ATOM 1838 C CA . VAL A 1 224 ? -12.777 -12.311 0.991 1.00 98.00 224 VAL A CA 1
ATOM 1839 C C . VAL A 1 224 ? -13.967 -11.443 1.400 1.00 98.00 224 VAL A C 1
ATOM 1841 O O . VAL A 1 224 ? -15.083 -11.686 0.947 1.00 98.00 224 VAL A O 1
ATOM 1844 N N . THR A 1 225 ? -13.727 -10.404 2.204 1.00 97.81 225 THR A N 1
ATOM 1845 C CA . THR A 1 225 ? -14.734 -9.393 2.554 1.00 97.81 225 THR A CA 1
ATOM 1846 C C . THR A 1 225 ? -14.593 -8.189 1.628 1.00 97.81 225 THR A C 1
ATOM 1848 O O . THR A 1 225 ? -13.683 -7.387 1.806 1.00 97.81 225 THR A O 1
ATOM 1851 N N . GLN A 1 226 ? -15.488 -8.065 0.646 1.00 96.56 226 GLN A N 1
ATOM 1852 C CA . GLN A 1 226 ? -15.474 -6.974 -0.346 1.00 96.56 226 GLN A CA 1
ATOM 1853 C C . GLN A 1 226 ? -16.483 -5.858 -0.049 1.00 96.56 226 GLN A C 1
ATOM 1855 O O . GLN A 1 226 ? -16.542 -4.883 -0.783 1.00 96.56 226 GLN A O 1
ATOM 1860 N N . GLU A 1 227 ? -17.268 -5.994 1.020 1.00 96.94 227 GLU A N 1
ATOM 1861 C CA . GLU A 1 227 ? -18.337 -5.062 1.375 1.00 96.94 227 GLU A CA 1
ATOM 1862 C C . GLU A 1 227 ? -18.085 -4.442 2.748 1.00 96.94 227 GLU A C 1
ATOM 1864 O O . GLU A 1 227 ? -17.623 -5.112 3.683 1.00 96.94 227 GLU A O 1
ATOM 1869 N N . TYR A 1 228 ? -18.435 -3.162 2.883 1.00 97.12 228 TYR A N 1
ATOM 1870 C CA . TYR A 1 228 ? -18.372 -2.478 4.169 1.00 97.12 228 TYR A CA 1
ATOM 1871 C C . TYR A 1 228 ? -19.367 -3.106 5.150 1.00 97.12 228 TYR A C 1
ATOM 1873 O O . TYR A 1 228 ? -20.525 -3.361 4.813 1.00 97.12 228 TYR A O 1
ATOM 1881 N N . ASN A 1 229 ? -18.928 -3.346 6.386 1.00 96.38 229 ASN A N 1
ATOM 1882 C CA . ASN A 1 229 ? -19.769 -3.930 7.426 1.00 96.38 229 ASN A CA 1
ATOM 1883 C C . ASN A 1 229 ? -19.580 -3.222 8.769 1.00 96.38 229 ASN A C 1
ATOM 1885 O O . ASN A 1 229 ? -18.480 -2.815 9.142 1.00 96.38 229 ASN A O 1
ATOM 1889 N N . LYS A 1 230 ? -20.680 -3.077 9.516 1.00 93.88 230 LYS A N 1
ATOM 1890 C CA . LYS A 1 230 ? -20.700 -2.342 10.791 1.00 93.88 230 LYS A CA 1
ATOM 1891 C C . LYS A 1 230 ? -19.914 -3.062 11.887 1.00 93.88 230 LYS A C 1
ATOM 1893 O O . LYS A 1 230 ? -19.399 -2.404 12.792 1.00 93.88 230 LYS A O 1
ATOM 1898 N N . GLU A 1 231 ? -19.815 -4.386 11.793 1.00 96.00 231 GLU A N 1
ATOM 1899 C CA . GLU A 1 231 ? -19.064 -5.252 12.698 1.00 96.00 231 GLU A CA 1
ATOM 1900 C C . GLU A 1 231 ? -17.558 -4.989 12.599 1.00 96.00 231 GLU A C 1
ATOM 1902 O O . GLU A 1 231 ? -16.843 -5.230 13.566 1.00 96.00 231 GLU A O 1
ATOM 1907 N N . GLY A 1 232 ? -17.088 -4.435 11.478 1.00 97.25 232 GLY A N 1
ATOM 1908 C CA . GLY A 1 232 ? -15.691 -4.077 11.275 1.00 97.25 232 GLY A CA 1
ATOM 1909 C C . GLY A 1 232 ? -14.787 -5.279 11.031 1.00 97.25 232 GLY A C 1
ATOM 1910 O O . GLY A 1 232 ? -13.631 -5.229 11.412 1.00 97.25 232 GLY A O 1
ATOM 1911 N N . ILE A 1 233 ? -15.299 -6.369 10.453 1.00 98.12 233 ILE A N 1
ATOM 1912 C CA . ILE A 1 233 ? -14.545 -7.609 10.218 1.00 98.12 233 ILE A CA 1
ATOM 1913 C C . ILE A 1 233 ? -14.138 -7.669 8.750 1.00 98.12 233 ILE A C 1
ATOM 1915 O O . ILE A 1 233 ? -15.011 -7.677 7.881 1.00 98.12 233 ILE A O 1
ATOM 1919 N N . TYR A 1 234 ? -12.840 -7.780 8.472 1.00 98.56 234 TYR A N 1
ATOM 1920 C CA . TYR A 1 234 ? -12.326 -7.882 7.107 1.00 98.56 234 TYR A CA 1
ATOM 1921 C C . TYR A 1 234 ? -11.351 -9.044 6.980 1.00 98.56 234 TYR A C 1
ATOM 1923 O O . TYR A 1 234 ? -10.482 -9.247 7.827 1.00 98.56 234 TYR A O 1
ATOM 1931 N N . GLN A 1 235 ? -11.511 -9.826 5.915 1.00 98.50 235 GLN A N 1
ATOM 1932 C CA . GLN A 1 235 ? -10.685 -10.993 5.630 1.00 98.50 235 GLN A CA 1
ATOM 1933 C C . GLN A 1 235 ? -9.931 -10.788 4.312 1.00 98.50 235 GLN A C 1
ATOM 1935 O O . GLN A 1 235 ? -10.548 -10.684 3.247 1.00 98.50 235 GLN A O 1
ATOM 1940 N N . ILE A 1 236 ? -8.600 -10.738 4.399 1.00 98.56 236 ILE A N 1
ATOM 1941 C CA . ILE A 1 236 ? -7.682 -10.451 3.293 1.00 98.56 236 ILE A CA 1
ATOM 1942 C C . ILE A 1 236 ? -6.742 -11.643 3.092 1.00 98.56 236 ILE A C 1
ATOM 1944 O O . ILE A 1 236 ? -6.158 -12.166 4.035 1.00 98.56 236 ILE A O 1
ATOM 1948 N N . ARG A 1 237 ? -6.600 -12.104 1.855 1.00 97.75 237 ARG A N 1
ATOM 1949 C CA . ARG A 1 237 ? -5.714 -13.184 1.433 1.00 97.75 237 ARG A CA 1
ATOM 1950 C C . ARG A 1 237 ? -4.349 -12.622 1.093 1.00 97.75 237 ARG A C 1
ATOM 1952 O O . ARG A 1 237 ? -4.248 -11.693 0.304 1.00 97.75 237 ARG A O 1
ATOM 1959 N N . MET A 1 238 ? -3.319 -13.253 1.634 1.00 96.75 238 MET A N 1
ATOM 1960 C CA . MET A 1 238 ? -1.917 -12.951 1.362 1.00 96.75 238 MET A CA 1
ATOM 1961 C C . MET A 1 238 ? -1.173 -14.266 1.140 1.00 96.75 238 MET A C 1
ATOM 1963 O O . MET A 1 238 ? -1.462 -15.262 1.803 1.00 96.75 238 MET A O 1
ATOM 1967 N N . CYS A 1 239 ? -0.223 -14.299 0.218 1.00 95.69 239 CYS A N 1
ATOM 1968 C CA . CYS A 1 239 ? 0.578 -15.475 -0.098 1.00 95.69 239 CYS A CA 1
ATOM 1969 C C . CYS A 1 239 ? 1.919 -15.463 0.649 1.00 95.69 239 CYS A C 1
ATOM 1971 O O . CYS A 1 239 ? 2.982 -15.348 0.043 1.00 95.69 239 CYS A O 1
ATOM 1973 N N . LYS A 1 240 ? 1.901 -15.625 1.972 1.00 93.19 240 LYS A N 1
ATOM 1974 C CA . LYS A 1 240 ? 3.129 -15.545 2.767 1.00 93.19 240 LYS A CA 1
ATOM 1975 C C . LYS A 1 240 ? 3.969 -16.815 2.669 1.00 93.19 240 LYS A C 1
ATOM 1977 O O . LYS A 1 240 ? 3.473 -17.909 2.925 1.00 93.19 240 LYS A O 1
ATOM 1982 N N . ASN A 1 241 ? 5.262 -16.679 2.360 1.00 90.25 241 ASN A N 1
ATOM 1983 C CA . ASN A 1 241 ? 6.207 -17.806 2.245 1.00 90.25 241 ASN A CA 1
ATOM 1984 C C . ASN A 1 241 ? 5.713 -18.895 1.278 1.00 90.25 241 ASN A C 1
ATOM 1986 O O . ASN A 1 241 ? 5.920 -20.092 1.491 1.00 90.25 241 ASN A O 1
ATOM 1990 N N . GLY A 1 242 ? 5.014 -18.466 0.229 1.00 90.31 242 GLY A N 1
ATOM 1991 C CA . GLY A 1 242 ? 4.408 -19.363 -0.734 1.00 90.31 242 GLY A CA 1
ATOM 1992 C C . GLY A 1 242 ? 3.130 -20.049 -0.248 1.00 90.31 242 GLY A C 1
ATOM 1993 O O . GLY A 1 242 ? 2.689 -20.962 -0.923 1.00 90.31 242 GLY A O 1
ATOM 1994 N N . GLU A 1 243 ? 2.491 -19.661 0.850 1.00 91.31 243 GLU A N 1
ATOM 1995 C CA . GLU A 1 243 ? 1.185 -20.201 1.248 1.00 91.31 243 GLU A CA 1
ATOM 1996 C C . GLU A 1 243 ? 0.126 -19.102 1.272 1.00 91.31 243 GLU A C 1
ATOM 1998 O O . GLU A 1 243 ? 0.302 -18.070 1.914 1.00 91.31 243 GLU A O 1
ATOM 2003 N N . TRP A 1 244 ? -1.004 -19.346 0.607 1.00 93.94 244 TRP A N 1
ATOM 2004 C CA . TRP A 1 244 ? -2.167 -18.473 0.718 1.00 93.94 244 TRP A CA 1
ATOM 2005 C C . TRP A 1 244 ? -2.803 -18.616 2.096 1.00 93.94 244 TRP A C 1
ATOM 2007 O O . TRP A 1 244 ? -3.410 -19.637 2.419 1.00 93.94 244 TRP A O 1
ATOM 2017 N N . VAL A 1 245 ? -2.690 -17.560 2.890 1.00 94.94 245 VAL A N 1
ATOM 2018 C CA . VAL A 1 245 ? -3.305 -17.429 4.206 1.00 94.94 245 VAL A CA 1
ATOM 2019 C C . VAL A 1 245 ? -4.387 -16.359 4.158 1.00 94.94 245 VAL A C 1
ATOM 2021 O O . VAL A 1 245 ? -4.273 -15.378 3.428 1.00 94.94 245 VAL A O 1
ATOM 2024 N N . THR A 1 246 ? -5.457 -16.554 4.926 1.00 97.44 246 THR A N 1
ATOM 2025 C CA . THR A 1 246 ? -6.498 -15.536 5.111 1.00 97.44 246 THR A CA 1
ATOM 2026 C C . THR A 1 246 ? -6.252 -14.837 6.439 1.00 97.44 246 THR A C 1
ATOM 2028 O O . THR A 1 246 ? -6.330 -15.452 7.500 1.00 97.44 246 THR A O 1
ATOM 2031 N N . VAL A 1 247 ? -5.936 -13.553 6.375 1.00 98.06 247 VAL A N 1
ATOM 2032 C CA . VAL A 1 247 ? -5.708 -12.676 7.515 1.00 98.06 247 VAL A CA 1
ATOM 2033 C C . VAL A 1 247 ? -7.017 -11.981 7.847 1.00 98.06 247 VAL A C 1
ATOM 2035 O O . VAL A 1 247 ? -7.570 -11.252 7.028 1.00 98.06 247 VAL A O 1
ATOM 2038 N N . THR A 1 248 ? -7.520 -12.211 9.054 1.00 98.19 248 THR A N 1
ATOM 2039 C CA . THR A 1 248 ? -8.669 -11.466 9.578 1.00 98.19 248 THR A CA 1
ATOM 2040 C C . THR A 1 248 ? -8.156 -10.253 10.343 1.00 98.19 248 THR A C 1
ATOM 2042 O O . THR A 1 248 ? -7.323 -10.437 11.229 1.00 98.19 248 THR A O 1
ATOM 2045 N N . VAL A 1 249 ? -8.651 -9.058 10.028 1.00 98.38 249 VAL A N 1
ATOM 2046 C CA . VAL A 1 249 ? -8.351 -7.796 10.722 1.00 98.38 249 VAL A CA 1
ATOM 2047 C C . VAL A 1 249 ? -9.645 -7.076 11.095 1.00 98.38 249 VAL A C 1
ATOM 2049 O O . VAL A 1 249 ? -10.682 -7.275 10.455 1.00 98.38 249 VAL A O 1
ATOM 2052 N N . ASP A 1 250 ? -9.581 -6.240 12.130 1.00 97.56 250 ASP A N 1
ATOM 2053 C CA . ASP A 1 250 ? -10.618 -5.237 12.379 1.00 97.56 250 ASP A CA 1
ATOM 2054 C C . ASP A 1 250 ? -10.405 -3.960 11.532 1.00 97.56 250 ASP A C 1
ATOM 2056 O O . ASP A 1 250 ? -9.375 -3.818 10.866 1.00 97.56 250 ASP A O 1
ATOM 2060 N N . ASP A 1 251 ? -11.339 -3.005 11.563 1.00 97.31 251 ASP A N 1
ATOM 2061 C CA . ASP A 1 251 ? -11.228 -1.708 10.872 1.00 97.31 251 ASP A CA 1
ATOM 2062 C C . ASP A 1 251 ? -10.795 -0.538 11.763 1.00 97.31 251 ASP A C 1
ATOM 2064 O O . ASP A 1 251 ? -11.027 0.617 11.419 1.00 97.31 251 ASP A O 1
ATOM 2068 N N . TYR A 1 252 ? -10.129 -0.784 12.890 1.00 96.56 252 TYR A N 1
ATOM 2069 C CA . TYR A 1 252 ? -9.450 0.305 13.589 1.00 96.56 252 TYR A CA 1
ATOM 2070 C C . TYR A 1 252 ? -8.193 0.707 12.814 1.00 96.56 252 TYR A C 1
ATOM 2072 O O . TYR A 1 252 ? -7.252 -0.075 12.702 1.00 96.56 252 TYR A O 1
ATOM 2080 N N . ILE A 1 253 ? -8.157 1.920 12.277 1.00 97.12 253 ILE A N 1
ATOM 2081 C CA . ILE A 1 253 ? -7.041 2.440 11.486 1.00 97.12 253 ILE A CA 1
ATOM 2082 C C . ILE A 1 253 ? -6.215 3.421 12.333 1.00 97.12 253 ILE A C 1
ATOM 2084 O O . ILE A 1 253 ? -6.802 4.240 13.051 1.00 97.12 253 ILE A O 1
ATOM 2088 N N . PRO A 1 254 ? -4.870 3.352 12.284 1.00 95.00 254 PRO A N 1
ATOM 2089 C CA . PRO A 1 254 ? -3.991 4.377 12.835 1.00 95.00 254 PRO A CA 1
ATOM 2090 C C . PRO A 1 254 ? -4.235 5.718 12.141 1.00 95.00 254 PRO A C 1
ATOM 2092 O O . PRO A 1 254 ? -3.949 5.890 10.959 1.00 95.00 254 PRO A O 1
ATOM 2095 N N . CYS A 1 255 ? -4.764 6.680 12.883 1.00 89.50 255 CYS A N 1
ATOM 2096 C CA . CYS A 1 255 ? -5.056 8.014 12.386 1.00 89.50 255 CYS A CA 1
ATOM 2097 C C . CYS A 1 255 ? -4.306 9.066 13.196 1.00 89.50 255 CYS A C 1
ATOM 2099 O O . CYS A 1 255 ? -4.032 8.894 14.392 1.00 89.50 255 CYS A O 1
ATOM 2101 N N . ARG A 1 256 ? -4.049 10.212 12.559 1.00 80.44 256 ARG A N 1
ATOM 2102 C CA . ARG A 1 256 ? -3.670 11.422 13.295 1.00 80.44 256 ARG A CA 1
ATOM 2103 C C . ARG A 1 256 ? -4.828 11.825 14.208 1.00 80.44 256 ARG A C 1
ATOM 2105 O O . ARG A 1 256 ? -6.001 11.568 13.912 1.00 80.44 256 ARG A O 1
ATOM 2112 N N . TYR A 1 257 ? -4.526 12.495 15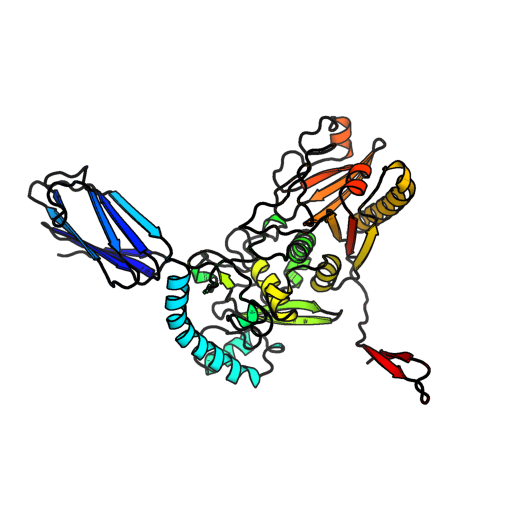.314 1.00 71.62 257 TYR A N 1
ATOM 2113 C CA . TYR A 1 257 ? -5.567 12.990 16.206 1.00 71.62 257 TYR A CA 1
ATOM 2114 C C . TYR A 1 257 ? -6.567 13.884 15.455 1.00 71.62 257 TYR A C 1
ATOM 2116 O O . TYR A 1 257 ? -6.186 14.910 14.897 1.00 71.62 257 TYR A O 1
ATOM 2124 N N . LYS A 1 258 ? -7.843 13.471 15.410 1.00 64.81 258 LYS A N 1
ATOM 2125 C CA . LYS A 1 258 ? -8.927 14.097 14.619 1.00 64.81 258 LYS A CA 1
ATOM 2126 C C . LYS A 1 258 ? -8.685 14.210 13.106 1.00 64.81 258 LYS A C 1
ATOM 2128 O O . LYS A 1 258 ? -9.591 14.645 12.401 1.00 64.81 258 LYS A O 1
ATOM 2133 N N . GLY A 1 259 ? -7.545 13.747 12.605 1.00 73.38 259 GLY A N 1
ATOM 2134 C CA . GLY A 1 259 ? -7.201 13.709 11.189 1.00 73.38 259 GLY A CA 1
ATOM 2135 C C . GLY A 1 259 ? -7.565 12.387 10.518 1.00 73.38 259 GLY A C 1
ATOM 2136 O O . GLY A 1 259 ? -8.259 11.544 11.088 1.00 73.38 259 GLY A O 1
ATOM 2137 N N . GLY A 1 260 ? -7.102 12.228 9.284 1.00 84.31 260 GLY A N 1
ATOM 2138 C CA . GLY A 1 260 ? -7.260 10.994 8.526 1.00 84.31 260 GLY A CA 1
ATOM 2139 C C . GLY A 1 260 ? -6.263 9.902 8.930 1.00 84.31 260 GLY A C 1
ATOM 2140 O O . GLY A 1 260 ? -5.538 10.054 9.926 1.00 84.31 260 GLY A O 1
ATOM 2141 N N . PRO A 1 261 ? -6.235 8.815 8.144 1.00 92.25 261 PRO A N 1
ATOM 2142 C CA . PRO A 1 261 ? -5.222 7.773 8.236 1.00 92.25 261 PRO A CA 1
ATOM 2143 C C . PRO A 1 261 ? -3.818 8.370 8.203 1.00 92.25 261 PRO A C 1
ATOM 2145 O O . PRO A 1 261 ? -3.572 9.381 7.545 1.00 92.25 261 PRO A O 1
ATOM 2148 N N . MET A 1 262 ? -2.934 7.765 8.980 1.00 89.44 262 MET A N 1
ATOM 2149 C CA . MET A 1 262 ? -1.559 8.212 9.176 1.00 89.44 262 MET A CA 1
ATOM 2150 C C . MET A 1 262 ? -0.579 7.507 8.243 1.00 89.44 262 MET A C 1
ATOM 2152 O O . MET A 1 262 ? 0.370 8.131 7.790 1.00 89.44 262 MET A O 1
ATOM 2156 N N . PHE A 1 263 ? -0.814 6.225 7.969 1.00 92.94 263 PHE A N 1
ATOM 2157 C CA . PHE A 1 263 ? -0.051 5.430 7.009 1.00 92.94 263 PHE A CA 1
ATOM 2158 C C . PHE A 1 263 ? -0.746 5.504 5.645 1.00 92.94 263 PHE A C 1
ATOM 2160 O O . PHE A 1 263 ? -1.195 6.588 5.266 1.00 92.94 263 PHE A O 1
ATOM 2167 N N . SER A 1 264 ? -0.869 4.411 4.899 1.00 93.44 264 SER A N 1
ATOM 2168 C CA . SER A 1 264 ? -1.559 4.464 3.612 1.00 93.44 264 SER A CA 1
ATOM 2169 C C . SER A 1 264 ? -3.016 4.948 3.712 1.00 93.44 264 SER A C 1
ATOM 2171 O O . SER A 1 264 ? -3.694 4.809 4.738 1.00 93.44 264 SER A O 1
ATOM 2173 N N . ARG A 1 265 ? -3.529 5.510 2.614 1.00 92.31 265 ARG A N 1
ATOM 2174 C CA . ARG A 1 265 ? -4.962 5.772 2.412 1.00 92.31 265 ARG A CA 1
ATOM 2175 C C . ARG A 1 265 ? -5.354 5.602 0.947 1.00 92.31 265 ARG A C 1
ATOM 2177 O O . ARG A 1 265 ? -4.522 5.783 0.065 1.00 92.31 265 ARG A O 1
ATOM 2184 N N . GLY A 1 266 ? -6.626 5.277 0.724 1.00 90.25 266 GLY A N 1
ATOM 2185 C CA . GLY A 1 266 ? -7.262 5.383 -0.588 1.00 90.25 266 GLY A CA 1
ATOM 2186 C C . GLY A 1 266 ? -7.628 6.835 -0.921 1.00 90.25 266 GLY A C 1
ATOM 2187 O O . GLY A 1 266 ? -7.759 7.670 -0.013 1.00 90.25 266 GLY A O 1
ATOM 2188 N N . VAL A 1 267 ? -7.825 7.142 -2.201 1.00 86.06 267 VAL A N 1
ATOM 2189 C CA . VAL A 1 267 ? -8.494 8.373 -2.642 1.00 86.06 267 VAL A CA 1
ATOM 2190 C C . VAL A 1 267 ? -10.000 8.211 -2.405 1.00 86.06 267 VAL A C 1
ATOM 2192 O O . VAL A 1 267 ? -10.566 7.160 -2.649 1.00 86.06 267 VAL A O 1
ATOM 2195 N N . GLY A 1 268 ? -10.677 9.241 -1.891 1.00 87.75 268 GLY A N 1
ATOM 2196 C CA . GLY A 1 268 ? -12.119 9.153 -1.619 1.00 87.75 268 GLY A CA 1
ATOM 2197 C C . GLY A 1 268 ? -12.456 8.441 -0.302 1.00 87.75 268 GLY A C 1
ATOM 2198 O O . GLY A 1 268 ? -11.856 8.737 0.735 1.00 87.75 268 GLY A O 1
ATOM 2199 N N . ASN A 1 269 ? -13.481 7.580 -0.307 1.00 90.12 269 ASN A N 1
ATOM 2200 C CA . ASN A 1 269 ? -14.012 6.917 0.899 1.00 90.12 269 ASN A CA 1
ATOM 2201 C C . ASN A 1 269 ? -13.809 5.395 0.903 1.00 90.12 269 ASN A C 1
ATOM 2203 O O . ASN A 1 269 ? -14.535 4.669 1.593 1.00 90.12 269 ASN A O 1
ATOM 2207 N N . GLU A 1 270 ? -12.832 4.908 0.150 1.00 95.19 270 GLU A N 1
ATOM 2208 C CA . GLU A 1 270 ? -12.523 3.488 0.061 1.00 95.19 270 GLU A CA 1
ATOM 2209 C C . GLU A 1 270 ? -11.459 3.008 1.058 1.00 95.19 270 GLU A C 1
ATOM 2211 O O . GLU A 1 270 ? -10.586 3.749 1.518 1.00 95.19 270 GLU A O 1
ATOM 2216 N N . LEU A 1 271 ? -11.558 1.731 1.431 1.00 97.25 271 LEU A N 1
ATOM 2217 C CA . LEU A 1 271 ? -10.781 1.145 2.523 1.00 97.25 271 LEU A CA 1
ATOM 2218 C C . LEU A 1 271 ? -9.707 0.164 2.071 1.00 97.25 271 LEU A C 1
ATOM 2220 O O . LEU A 1 271 ? -8.876 -0.227 2.893 1.00 97.25 271 LEU A O 1
ATOM 2224 N N . TRP A 1 272 ? -9.735 -0.288 0.819 1.00 97.88 272 TRP A N 1
ATOM 2225 C CA . TRP A 1 272 ? -8.953 -1.445 0.396 1.00 97.88 272 TRP A CA 1
ATOM 2226 C C . TRP A 1 272 ? -7.443 -1.268 0.625 1.00 97.88 272 TRP A C 1
ATOM 2228 O O . TRP A 1 272 ? -6.813 -2.199 1.130 1.00 97.88 272 TRP A O 1
ATOM 2238 N N . VAL A 1 273 ? -6.885 -0.080 0.363 1.00 97.31 273 VAL A N 1
ATOM 2239 C CA . VAL A 1 273 ? -5.456 0.217 0.575 1.00 97.31 273 VAL A CA 1
ATOM 2240 C C . VAL A 1 273 ? -5.075 0.013 2.046 1.00 97.31 273 VAL A C 1
ATOM 2242 O O . VAL A 1 273 ? -4.218 -0.812 2.365 1.00 97.31 273 VAL A O 1
ATOM 2245 N N . MET A 1 274 ? -5.809 0.667 2.954 1.00 97.94 274 MET A N 1
ATOM 2246 C CA . MET A 1 274 ? -5.586 0.586 4.403 1.00 97.94 274 MET A CA 1
ATOM 2247 C C . MET A 1 274 ? -5.764 -0.833 4.946 1.00 97.94 274 MET A C 1
ATOM 2249 O O . MET A 1 274 ? -5.031 -1.266 5.832 1.00 97.94 274 MET A O 1
ATOM 2253 N N . LEU A 1 275 ? -6.756 -1.575 4.444 1.00 98.62 275 LEU A N 1
ATOM 2254 C CA . LEU A 1 275 ? -7.023 -2.944 4.890 1.00 98.62 275 LEU A CA 1
ATOM 2255 C C . LEU A 1 275 ? -5.919 -3.913 4.450 1.00 98.62 275 LEU A C 1
ATOM 2257 O O . LEU A 1 275 ? -5.552 -4.808 5.215 1.00 98.62 275 LEU A O 1
ATOM 2261 N N . VAL A 1 276 ? -5.384 -3.736 3.239 1.00 98.56 276 VAL A N 1
ATOM 2262 C CA . VAL A 1 276 ? -4.283 -4.544 2.697 1.00 98.56 276 VAL A CA 1
ATOM 2263 C C . VAL A 1 276 ? -2.982 -4.257 3.443 1.00 98.56 276 VAL A C 1
ATOM 2265 O O . VAL A 1 276 ? -2.345 -5.204 3.907 1.00 98.56 276 VAL A O 1
ATOM 2268 N N . GLU A 1 277 ? -2.634 -2.982 3.640 1.00 98.44 277 GLU A N 1
ATOM 2269 C CA . GLU A 1 277 ? -1.475 -2.565 4.443 1.00 98.44 277 GLU A CA 1
ATOM 2270 C C . GLU A 1 277 ? -1.576 -3.100 5.875 1.00 98.44 277 GLU A C 1
ATOM 2272 O O . GLU A 1 277 ? -0.655 -3.753 6.365 1.00 98.44 277 GLU A O 1
ATOM 2277 N N . LYS A 1 278 ? -2.736 -2.954 6.526 1.00 98.62 278 LYS A N 1
ATOM 2278 C CA . LYS A 1 278 ? -2.958 -3.471 7.880 1.00 98.62 278 LYS A CA 1
ATOM 2279 C C . LYS A 1 278 ? -2.819 -4.989 7.976 1.00 98.62 278 LYS A C 1
ATOM 2281 O O . LYS A 1 278 ? -2.223 -5.499 8.926 1.00 98.62 278 LYS A O 1
ATOM 2286 N N . ALA A 1 279 ? -3.384 -5.733 7.025 1.00 98.50 279 ALA A N 1
ATOM 2287 C CA . ALA A 1 279 ? -3.252 -7.188 6.992 1.00 98.50 279 ALA A CA 1
ATOM 2288 C C . ALA A 1 279 ? -1.789 -7.614 6.819 1.00 98.50 279 ALA A C 1
ATOM 2290 O O . ALA A 1 279 ? -1.352 -8.590 7.434 1.00 98.50 279 ALA A O 1
ATOM 2291 N N . TYR A 1 280 ? -1.031 -6.866 6.019 1.00 98.12 280 TYR A N 1
ATOM 2292 C CA . TYR A 1 280 ? 0.390 -7.103 5.822 1.00 98.12 280 TYR A CA 1
ATOM 2293 C C . TYR A 1 280 ? 1.197 -6.769 7.085 1.00 98.12 280 TYR A C 1
ATOM 2295 O O . TYR A 1 280 ? 1.946 -7.620 7.567 1.00 98.12 280 TYR A O 1
ATOM 2303 N N . ALA A 1 281 ? 0.948 -5.617 7.713 1.00 98.12 281 ALA A N 1
ATOM 2304 C CA . ALA A 1 281 ? 1.527 -5.232 9.002 1.00 98.12 281 ALA A CA 1
ATOM 2305 C C . ALA A 1 281 ? 1.270 -6.296 10.079 1.00 98.12 281 ALA A C 1
ATOM 2307 O O . ALA A 1 281 ? 2.177 -6.672 10.817 1.00 98.12 281 ALA A O 1
ATOM 2308 N N . LYS A 1 282 ? 0.059 -6.868 10.119 1.00 98.00 282 LYS A N 1
ATOM 2309 C CA . LYS A 1 282 ? -0.279 -7.972 11.026 1.00 98.00 282 LYS A CA 1
ATOM 2310 C C . LYS A 1 282 ? 0.559 -9.227 10.786 1.00 98.00 282 LYS A C 1
ATOM 2312 O O . LYS A 1 282 ? 1.002 -9.843 11.753 1.00 98.00 282 LYS A O 1
ATOM 2317 N N . ILE A 1 283 ? 0.783 -9.623 9.530 1.00 96.75 283 ILE A N 1
ATOM 2318 C CA . ILE A 1 283 ? 1.643 -10.777 9.206 1.00 96.75 283 ILE A CA 1
ATOM 2319 C C . ILE A 1 283 ? 3.078 -10.545 9.696 1.00 96.75 283 ILE A C 1
ATOM 2321 O O . ILE A 1 283 ? 3.720 -11.484 10.169 1.00 96.75 283 ILE A O 1
ATOM 2325 N N . HIS A 1 284 ? 3.572 -9.312 9.578 1.00 95.75 284 HIS A N 1
ATOM 2326 C CA . HIS A 1 284 ? 4.933 -8.930 9.966 1.00 95.75 284 HIS A CA 1
ATOM 2327 C C . HIS A 1 284 ? 5.061 -8.498 11.436 1.00 95.75 284 HIS A C 1
ATOM 2329 O O . HIS A 1 284 ? 6.166 -8.315 11.936 1.00 95.75 284 HIS A O 1
ATOM 2335 N N . GLY A 1 285 ? 3.942 -8.411 12.157 1.00 95.69 285 GLY A N 1
ATOM 2336 C CA . GLY A 1 285 ? 3.860 -8.186 13.600 1.00 95.69 285 GLY A CA 1
ATOM 2337 C C . GLY A 1 285 ? 3.579 -6.743 14.020 1.00 95.69 285 GLY A C 1
ATOM 2338 O O . GLY A 1 285 ? 2.991 -6.542 15.078 1.00 95.69 285 GLY A O 1
ATOM 2339 N N . SER A 1 286 ? 3.938 -5.741 13.214 1.00 96.88 286 SER A N 1
ATOM 2340 C CA . SER A 1 286 ? 3.611 -4.329 13.459 1.00 96.88 286 SER A CA 1
ATOM 2341 C C . SER A 1 286 ? 3.690 -3.506 12.172 1.00 96.88 286 SER A C 1
ATOM 2343 O O . SER A 1 286 ? 4.293 -3.950 11.198 1.00 96.88 286 SER A O 1
ATOM 2345 N N . TYR A 1 287 ? 3.124 -2.296 12.165 1.00 96.69 287 TYR A N 1
ATOM 2346 C CA . TYR A 1 287 ? 3.328 -1.355 11.054 1.00 96.69 287 TYR A CA 1
ATOM 2347 C C . TYR A 1 287 ? 4.801 -0.963 10.900 1.00 96.69 287 TYR A C 1
ATOM 2349 O O . TYR A 1 287 ? 5.320 -0.981 9.792 1.00 96.69 287 TYR A O 1
ATOM 2357 N N . HIS A 1 288 ? 5.514 -0.688 11.997 1.00 94.38 288 HIS A N 1
ATOM 2358 C CA . HIS A 1 288 ? 6.928 -0.314 11.939 1.00 94.38 288 HIS A CA 1
ATOM 2359 C C . HIS A 1 288 ? 7.809 -1.412 11.325 1.00 94.38 288 HIS A C 1
ATOM 2361 O O . HIS A 1 288 ? 8.793 -1.093 10.664 1.00 94.38 288 HIS A O 1
ATOM 2367 N N . ALA A 1 289 ? 7.420 -2.687 11.450 1.00 93.69 289 ALA A N 1
ATOM 2368 C CA . ALA A 1 289 ? 8.104 -3.805 10.793 1.00 93.69 289 ALA A CA 1
ATOM 2369 C C . ALA A 1 289 ? 8.021 -3.773 9.254 1.00 93.69 289 ALA A C 1
ATOM 2371 O O . ALA A 1 289 ? 8.730 -4.532 8.598 1.00 93.69 289 ALA A O 1
ATOM 2372 N N . LEU A 1 290 ? 7.169 -2.918 8.676 1.00 93.88 290 LEU A N 1
ATOM 2373 C CA . LEU A 1 290 ? 7.120 -2.669 7.235 1.00 93.88 290 LEU A CA 1
ATOM 2374 C C . LEU A 1 290 ? 8.096 -1.575 6.783 1.00 93.88 290 LEU A C 1
ATOM 2376 O O . LEU A 1 290 ? 8.223 -1.349 5.583 1.00 93.88 290 LEU A O 1
ATOM 2380 N N . THR A 1 291 ? 8.783 -0.895 7.705 1.00 88.56 291 THR A N 1
ATOM 2381 C CA . THR A 1 291 ? 9.758 0.145 7.353 1.00 88.56 291 THR A CA 1
ATOM 2382 C C . THR A 1 291 ? 10.951 -0.501 6.658 1.00 88.56 291 THR A C 1
ATOM 2384 O O . THR A 1 291 ? 11.664 -1.285 7.281 1.00 88.56 291 THR A O 1
ATOM 2387 N N . SER A 1 292 ? 11.190 -0.132 5.397 1.00 81.44 292 SER A N 1
ATOM 2388 C CA . SER A 1 292 ? 12.214 -0.717 4.523 1.00 81.44 292 SER A CA 1
ATOM 2389 C C . SER A 1 292 ? 11.978 -2.192 4.160 1.00 81.44 292 SER A C 1
ATOM 2391 O O . SER A 1 292 ? 11.871 -3.087 4.996 1.00 81.44 292 SER A O 1
ATOM 2393 N N . GLY A 1 293 ? 11.950 -2.476 2.862 1.00 85.12 293 GLY A N 1
ATOM 2394 C CA . GLY A 1 293 ? 11.802 -3.830 2.349 1.00 85.12 293 GLY A CA 1
ATOM 2395 C C . GLY A 1 293 ? 12.059 -3.896 0.852 1.00 85.12 293 GLY A C 1
ATOM 2396 O O . GLY A 1 293 ? 12.694 -3.016 0.281 1.00 85.12 293 GLY A O 1
ATOM 2397 N N . SER A 1 294 ? 11.597 -4.969 0.213 1.00 87.75 294 SER A N 1
ATOM 2398 C CA . SER A 1 294 ? 11.845 -5.215 -1.211 1.00 87.75 294 SER A CA 1
ATOM 2399 C C . SER A 1 294 ? 10.547 -5.477 -1.955 1.00 87.75 294 SER A C 1
ATOM 2401 O O . SER A 1 294 ? 9.791 -6.390 -1.601 1.00 87.75 294 SER A O 1
ATOM 2403 N N . ALA A 1 295 ? 10.323 -4.719 -3.030 1.00 88.88 295 ALA A N 1
ATOM 2404 C CA . ALA A 1 295 ? 9.164 -4.874 -3.904 1.00 88.88 295 ALA A CA 1
ATOM 2405 C C . ALA A 1 295 ? 9.039 -6.308 -4.446 1.00 88.88 295 ALA A C 1
ATOM 2407 O O . ALA A 1 295 ? 7.928 -6.800 -4.635 1.00 88.88 295 ALA A O 1
ATOM 2408 N N . GLN A 1 296 ? 10.160 -7.028 -4.603 1.00 93.12 296 GLN A N 1
ATOM 2409 C CA . GLN A 1 296 ? 10.166 -8.437 -4.996 1.00 93.12 296 GLN A CA 1
ATOM 2410 C C . GLN A 1 296 ? 9.323 -9.298 -4.044 1.00 93.12 296 GLN A C 1
ATOM 2412 O O . GLN A 1 296 ? 8.491 -10.098 -4.487 1.00 93.12 296 GLN A O 1
ATOM 2417 N N . HIS A 1 297 ? 9.539 -9.133 -2.736 1.00 93.94 297 HIS A N 1
ATOM 2418 C CA . HIS A 1 297 ? 8.819 -9.879 -1.711 1.00 93.94 297 HIS A CA 1
ATOM 2419 C C . HIS A 1 297 ? 7.348 -9.472 -1.668 1.00 93.94 297 HIS A C 1
ATOM 2421 O O . HIS A 1 297 ? 6.495 -10.351 -1.599 1.00 93.94 297 HIS A O 1
ATOM 2427 N N . SER A 1 298 ? 7.043 -8.177 -1.788 1.00 95.12 298 SER A N 1
ATOM 2428 C CA . SER A 1 298 ? 5.658 -7.691 -1.846 1.00 95.12 298 SER A CA 1
ATOM 2429 C C . SER A 1 298 ? 4.901 -8.252 -3.037 1.00 95.12 298 SER A C 1
ATOM 2431 O O . SER A 1 298 ? 3.810 -8.784 -2.869 1.00 95.12 298 SER A O 1
ATOM 2433 N N . LEU A 1 299 ? 5.484 -8.208 -4.238 1.00 95.81 299 LEU A N 1
ATOM 2434 C CA . LEU A 1 299 ? 4.865 -8.774 -5.434 1.00 95.81 299 LEU A CA 1
ATOM 2435 C C . LEU A 1 299 ? 4.603 -10.272 -5.266 1.00 95.81 299 LEU A C 1
ATOM 2437 O O . LEU A 1 299 ? 3.533 -10.747 -5.641 1.00 95.81 299 LEU A O 1
ATOM 2441 N N . ALA A 1 300 ? 5.545 -11.021 -4.686 1.00 95.88 300 ALA A N 1
ATOM 2442 C CA . ALA A 1 300 ? 5.363 -12.447 -4.421 1.00 95.88 300 ALA A CA 1
ATOM 2443 C C . ALA A 1 300 ? 4.263 -12.702 -3.373 1.00 95.88 300 ALA A C 1
ATOM 2445 O O . ALA A 1 300 ? 3.387 -13.538 -3.600 1.00 95.88 300 ALA A O 1
ATOM 2446 N N . ASP A 1 301 ? 4.267 -11.961 -2.262 1.00 97.06 301 ASP A N 1
ATOM 2447 C CA . ASP A 1 301 ? 3.291 -12.103 -1.178 1.00 97.06 301 ASP A CA 1
ATOM 2448 C C . ASP A 1 301 ? 1.879 -11.660 -1.624 1.00 97.06 301 ASP A C 1
ATOM 2450 O O . ASP A 1 301 ? 0.890 -12.282 -1.241 1.00 97.06 301 ASP A O 1
ATOM 2454 N N . LEU A 1 302 ? 1.749 -10.649 -2.486 1.00 97.25 302 LEU A N 1
ATOM 2455 C CA . LEU A 1 302 ? 0.460 -10.169 -2.997 1.00 97.25 302 LEU A CA 1
ATOM 2456 C C . LEU A 1 302 ? -0.082 -11.027 -4.153 1.00 97.25 302 LEU A C 1
ATOM 2458 O O . LEU A 1 302 ? -1.276 -11.308 -4.239 1.00 97.25 302 LEU A O 1
ATOM 2462 N N . SER A 1 303 ? 0.772 -11.461 -5.080 1.00 95.94 303 SER A N 1
ATOM 2463 C CA . SER A 1 303 ? 0.323 -12.186 -6.280 1.00 95.94 303 SER A CA 1
ATOM 2464 C C . SER A 1 303 ? 0.320 -13.706 -6.116 1.00 95.94 303 SER A C 1
ATOM 2466 O O . SER A 1 303 ? -0.379 -14.403 -6.862 1.00 95.94 303 SER A O 1
ATOM 2468 N N . GLY A 1 304 ? 1.128 -14.219 -5.186 1.00 95.12 304 GLY A N 1
ATOM 2469 C CA . GLY A 1 304 ? 1.498 -15.624 -5.064 1.00 95.12 304 GLY A CA 1
ATOM 2470 C C . GLY A 1 304 ? 2.364 -16.163 -6.203 1.00 95.12 304 GLY A C 1
ATOM 2471 O O . GLY A 1 304 ? 2.625 -17.365 -6.223 1.00 95.12 304 GLY A O 1
ATOM 2472 N N . CYS A 1 305 ? 2.792 -15.327 -7.149 1.00 95.25 305 CYS A N 1
ATOM 2473 C CA . CYS A 1 305 ? 3.572 -15.739 -8.313 1.00 95.25 305 CYS A CA 1
ATOM 2474 C C . CYS A 1 305 ? 5.084 -15.688 -8.026 1.00 95.25 305 CYS A C 1
ATOM 2476 O O . CYS A 1 305 ? 5.525 -14.928 -7.162 1.00 95.25 305 CYS A O 1
ATOM 2478 N N . PRO A 1 306 ? 5.905 -16.471 -8.752 1.00 94.44 306 PRO A N 1
ATOM 2479 C CA . PRO A 1 306 ? 7.355 -16.343 -8.692 1.00 94.44 306 PRO A CA 1
ATOM 2480 C C . PRO A 1 306 ? 7.808 -14.944 -9.123 1.00 94.44 306 PRO A C 1
ATOM 2482 O O . PRO A 1 306 ? 7.434 -14.471 -10.200 1.00 94.44 306 PRO A O 1
ATOM 2485 N N . THR A 1 307 ? 8.660 -14.324 -8.310 1.00 95.50 307 THR A N 1
ATOM 2486 C CA . THR A 1 307 ? 9.227 -13.001 -8.594 1.00 95.50 307 THR A CA 1
ATOM 2487 C C . THR A 1 307 ? 10.744 -13.087 -8.663 1.00 95.50 307 THR A C 1
ATOM 2489 O O . THR A 1 307 ? 11.400 -13.512 -7.709 1.00 95.50 307 THR A O 1
ATOM 2492 N N . GLU A 1 308 ? 11.294 -12.705 -9.809 1.00 94.69 308 GLU A N 1
ATOM 2493 C CA . GLU A 1 308 ? 12.731 -12.630 -10.062 1.00 94.69 308 GLU A CA 1
ATOM 2494 C C . GLU A 1 308 ? 13.262 -11.249 -9.679 1.00 94.69 308 GLU A C 1
ATOM 2496 O O . GLU A 1 308 ? 12.550 -10.259 -9.831 1.00 94.69 308 GLU A O 1
ATOM 2501 N N . HIS A 1 309 ? 14.496 -11.199 -9.181 1.00 94.56 309 HIS A N 1
ATOM 2502 C CA . HIS A 1 309 ? 15.185 -9.962 -8.833 1.00 94.56 309 HIS A CA 1
ATOM 2503 C C . HIS A 1 309 ? 16.474 -9.852 -9.629 1.00 94.56 309 HIS A C 1
ATOM 2505 O O . HIS A 1 309 ? 17.288 -10.778 -9.623 1.00 94.56 309 HIS A O 1
ATOM 2511 N N . ILE A 1 310 ? 16.643 -8.717 -10.291 1.00 94.00 310 ILE A N 1
ATOM 2512 C CA . ILE A 1 310 ? 17.830 -8.366 -11.058 1.00 94.00 310 ILE A CA 1
ATOM 2513 C C . ILE A 1 310 ? 18.372 -7.094 -10.420 1.00 94.00 310 ILE A C 1
ATOM 2515 O O . ILE A 1 310 ? 17.637 -6.127 -10.273 1.00 94.00 310 ILE A O 1
ATOM 2519 N N . SER A 1 311 ? 19.637 -7.120 -10.020 1.00 90.50 311 SER A N 1
ATOM 2520 C CA . SER A 1 311 ? 20.330 -5.967 -9.451 1.00 90.50 311 SER A CA 1
ATOM 2521 C C . SER A 1 311 ? 21.552 -5.689 -10.301 1.00 90.50 311 SER A C 1
ATOM 2523 O O . SER A 1 311 ? 22.214 -6.637 -10.733 1.00 90.50 311 SER A O 1
ATOM 2525 N N . PHE A 1 312 ? 21.845 -4.418 -10.522 1.00 86.00 312 PHE A N 1
ATOM 2526 C CA . PHE A 1 312 ? 23.016 -3.974 -11.264 1.00 86.00 312 PHE A CA 1
ATOM 2527 C C . PHE A 1 312 ? 23.712 -2.818 -10.525 1.00 86.00 312 PHE A C 1
ATOM 2529 O O . PHE A 1 312 ? 23.106 -2.194 -9.648 1.00 86.00 312 PHE A O 1
ATOM 2536 N N . PRO A 1 313 ? 25.012 -2.570 -10.786 1.00 79.88 313 PRO A N 1
ATOM 2537 C CA . PRO A 1 313 ? 25.817 -1.659 -9.974 1.00 79.88 313 PRO A CA 1
ATOM 2538 C C . PRO A 1 313 ? 25.231 -0.247 -9.890 1.00 79.88 313 PRO A C 1
ATOM 2540 O O . PRO A 1 313 ? 24.756 0.294 -10.886 1.00 79.88 313 PRO A O 1
ATOM 2543 N N . LYS A 1 314 ? 25.306 0.356 -8.696 1.00 73.81 314 LYS A N 1
ATOM 2544 C CA . LYS A 1 314 ? 24.849 1.735 -8.463 1.00 73.81 314 LYS A CA 1
ATOM 2545 C C . LYS A 1 314 ? 25.767 2.775 -9.099 1.00 73.81 314 LYS A C 1
ATOM 2547 O O . LYS A 1 314 ? 25.309 3.764 -9.652 1.00 73.81 314 LYS A O 1
ATOM 2552 N N . GLU A 1 315 ? 27.070 2.538 -8.997 1.00 72.12 315 GLU A N 1
ATOM 2553 C CA . GLU A 1 315 ? 28.099 3.411 -9.550 1.00 72.12 315 GLU A CA 1
ATOM 2554 C C . GLU A 1 315 ? 28.496 2.891 -10.930 1.00 72.12 315 GLU A C 1
ATOM 2556 O O . GLU A 1 315 ? 28.976 1.763 -11.063 1.00 72.12 315 GLU A O 1
ATOM 2561 N N . LYS A 1 316 ? 28.267 3.719 -11.947 1.00 75.31 316 LYS A N 1
ATOM 2562 C CA . LYS A 1 316 ? 28.628 3.470 -13.342 1.00 75.31 316 LYS A CA 1
ATOM 2563 C C . LYS A 1 316 ? 29.398 4.686 -13.835 1.00 75.31 316 LYS A C 1
ATOM 2565 O O . LYS A 1 316 ? 28.934 5.808 -13.638 1.00 75.31 316 LYS A O 1
ATOM 2570 N N . GLU A 1 317 ? 30.590 4.466 -14.388 1.00 71.44 317 GLU A N 1
ATOM 2571 C CA . GLU A 1 317 ? 31.422 5.563 -14.901 1.00 71.44 317 GLU A CA 1
ATOM 2572 C C . GLU A 1 317 ? 30.874 6.085 -16.234 1.00 71.44 317 GLU A C 1
ATOM 2574 O O . GLU A 1 317 ? 30.774 7.299 -16.401 1.00 71.44 317 GLU A O 1
ATOM 2579 N N . ASP A 1 318 ? 30.458 5.184 -17.130 1.00 80.75 318 ASP A N 1
ATOM 2580 C CA . ASP A 1 318 ? 29.849 5.513 -18.421 1.00 80.75 318 ASP A CA 1
ATOM 2581 C C . ASP A 1 318 ? 28.857 4.417 -18.868 1.00 80.75 318 ASP A C 1
ATOM 2583 O O . ASP A 1 318 ? 28.948 3.264 -18.432 1.00 80.75 318 ASP A O 1
ATOM 2587 N N . TYR A 1 319 ? 27.908 4.761 -19.741 1.00 83.44 319 TYR A N 1
ATOM 2588 C CA . TYR A 1 319 ? 26.965 3.807 -20.331 1.00 83.44 319 TYR A CA 1
ATOM 2589 C C . TYR A 1 319 ? 27.661 2.839 -21.298 1.00 83.44 319 TYR A C 1
ATOM 2591 O O . TYR A 1 319 ? 27.299 1.664 -21.356 1.00 83.44 319 TYR A O 1
ATOM 2599 N N . GLU A 1 320 ? 28.698 3.295 -22.011 1.00 85.88 320 GLU A N 1
ATOM 2600 C CA . GLU A 1 320 ? 29.465 2.460 -22.952 1.00 85.88 320 GLU A CA 1
ATOM 2601 C C . GLU A 1 320 ? 30.052 1.202 -22.280 1.00 85.88 320 GLU A C 1
ATOM 2603 O O . GLU A 1 320 ? 30.159 0.148 -22.909 1.00 85.88 320 GLU A O 1
ATOM 2608 N N . ASP A 1 321 ? 30.373 1.275 -20.984 1.00 84.62 321 ASP A N 1
ATOM 2609 C CA . ASP A 1 321 ? 30.923 0.150 -20.218 1.00 84.62 321 ASP A CA 1
ATOM 2610 C C . ASP A 1 321 ? 29.881 -0.931 -19.880 1.00 84.62 321 ASP A C 1
ATOM 2612 O O . ASP A 1 321 ? 30.245 -2.055 -19.522 1.00 84.62 321 ASP A O 1
ATOM 2616 N N . ILE A 1 322 ? 28.588 -0.605 -19.978 1.00 88.31 322 ILE A N 1
ATOM 2617 C CA . ILE A 1 322 ? 27.473 -1.478 -19.586 1.00 88.31 322 ILE A CA 1
ATOM 2618 C C . ILE A 1 322 ? 26.476 -1.736 -20.719 1.00 88.31 322 ILE A C 1
ATOM 2620 O O . ILE A 1 322 ? 25.422 -2.317 -20.472 1.00 88.31 322 ILE A O 1
ATOM 2624 N N . GLU A 1 323 ? 26.783 -1.328 -21.951 1.00 89.88 323 GLU A N 1
ATOM 2625 C CA . GLU A 1 323 ? 25.862 -1.426 -23.090 1.00 89.88 323 GLU A CA 1
ATOM 2626 C C . GLU A 1 323 ? 25.391 -2.874 -23.338 1.00 89.88 323 GLU A C 1
ATOM 2628 O O . GLU A 1 323 ? 24.205 -3.116 -23.554 1.00 89.88 323 GLU A O 1
ATOM 2633 N N . GLU A 1 324 ? 26.290 -3.862 -23.228 1.00 91.38 324 GLU A N 1
ATOM 2634 C CA . GLU A 1 324 ? 25.940 -5.285 -23.380 1.00 91.38 324 GLU A CA 1
ATOM 2635 C C . GLU A 1 324 ? 24.990 -5.767 -22.265 1.00 91.38 324 GLU A C 1
ATOM 2637 O O . GLU A 1 324 ? 24.008 -6.456 -22.539 1.00 91.38 324 GLU A O 1
ATOM 2642 N N . GLU A 1 325 ? 25.226 -5.360 -21.013 1.00 91.44 325 GLU A N 1
ATOM 2643 C CA . GLU A 1 325 ? 24.346 -5.686 -19.880 1.00 91.44 325 GLU A CA 1
ATOM 2644 C C . GLU A 1 325 ? 22.983 -4.985 -20.005 1.00 91.44 325 GLU A C 1
ATOM 2646 O O . GLU A 1 325 ? 21.941 -5.585 -19.724 1.00 91.44 325 GLU A O 1
ATOM 2651 N N . ALA A 1 326 ? 22.976 -3.728 -20.458 1.00 93.56 326 ALA A N 1
ATOM 2652 C CA . ALA A 1 326 ? 21.767 -2.958 -20.724 1.00 93.56 326 ALA A CA 1
ATOM 2653 C C . ALA A 1 326 ? 20.892 -3.647 -21.776 1.00 93.56 326 ALA A C 1
ATOM 2655 O O . ALA A 1 326 ? 19.679 -3.752 -21.586 1.00 93.56 326 ALA A O 1
ATOM 2656 N N . GLU A 1 327 ? 21.502 -4.181 -22.835 1.00 94.94 327 GLU A N 1
ATOM 2657 C CA . GLU A 1 327 ? 20.800 -4.933 -23.873 1.00 94.94 327 GLU A CA 1
ATOM 2658 C C . GLU A 1 327 ? 20.157 -6.212 -23.320 1.00 94.94 327 GLU A C 1
ATOM 2660 O O . GLU A 1 327 ? 18.976 -6.475 -23.554 1.00 94.94 327 GLU A O 1
ATOM 2665 N N . GLU A 1 328 ? 20.893 -6.988 -22.518 1.00 94.94 328 GLU A N 1
ATOM 2666 C CA . GLU A 1 328 ? 20.347 -8.187 -21.874 1.00 94.94 328 GLU A CA 1
ATOM 2667 C C . GLU A 1 328 ? 19.177 -7.866 -20.932 1.00 94.94 328 GLU A C 1
ATOM 2669 O O . GLU A 1 328 ? 18.200 -8.621 -20.854 1.00 94.94 328 GLU A O 1
ATOM 2674 N N . ILE A 1 329 ? 19.269 -6.757 -20.193 1.00 95.62 329 ILE A N 1
ATOM 2675 C CA . ILE A 1 329 ? 18.196 -6.283 -19.315 1.00 95.62 329 ILE A CA 1
ATOM 2676 C C . ILE A 1 329 ? 16.988 -5.850 -20.143 1.00 95.62 329 ILE A C 1
ATOM 2678 O O . ILE A 1 329 ? 15.864 -6.237 -19.814 1.00 95.62 329 ILE A O 1
ATOM 2682 N N . TYR A 1 330 ? 17.201 -5.106 -21.226 1.00 96.94 330 TYR A N 1
ATOM 2683 C CA . TYR A 1 330 ? 16.131 -4.659 -22.107 1.00 96.94 330 TYR A CA 1
ATOM 2684 C C . TYR A 1 330 ? 15.342 -5.831 -22.689 1.00 96.94 330 TYR A C 1
ATOM 2686 O O . TYR A 1 330 ? 14.115 -5.843 -22.601 1.00 96.94 330 TYR A O 1
ATOM 2694 N N . GLU A 1 331 ? 16.026 -6.857 -23.196 1.00 96.69 331 GLU A N 1
ATOM 2695 C CA . GLU A 1 331 ? 15.380 -8.059 -23.733 1.00 96.69 331 GLU A CA 1
ATOM 2696 C C . GLU A 1 331 ? 14.512 -8.765 -22.679 1.00 96.69 331 GLU A C 1
ATOM 2698 O O . GLU A 1 331 ? 13.370 -9.146 -22.950 1.00 96.69 331 GLU A O 1
ATOM 2703 N N . LYS A 1 332 ? 14.995 -8.870 -21.433 1.00 96.75 332 LYS A N 1
ATOM 2704 C CA . LYS A 1 332 ? 14.204 -9.431 -20.322 1.00 96.75 332 LYS A CA 1
ATOM 2705 C C . LYS A 1 332 ? 12.982 -8.578 -19.993 1.00 96.75 332 LYS A C 1
ATOM 2707 O O . LYS A 1 332 ? 11.907 -9.128 -19.736 1.00 96.75 332 LYS A O 1
ATOM 2712 N N . LEU A 1 333 ? 13.133 -7.254 -19.978 1.00 97.75 333 LEU A N 1
ATOM 2713 C CA . LEU A 1 333 ? 12.039 -6.314 -19.734 1.00 97.75 333 LEU A CA 1
ATOM 2714 C C . LEU A 1 333 ? 10.985 -6.400 -20.841 1.00 97.75 333 LEU A C 1
ATOM 2716 O O . LEU A 1 333 ? 9.791 -6.480 -20.546 1.00 97.75 333 LEU A O 1
ATOM 2720 N N . LEU A 1 334 ? 11.417 -6.449 -22.101 1.00 97.31 334 LEU A N 1
ATOM 2721 C CA . LEU A 1 334 ? 10.551 -6.579 -23.264 1.00 97.31 334 LEU A CA 1
ATOM 2722 C C . LEU A 1 334 ? 9.785 -7.906 -23.233 1.00 97.31 334 LEU A C 1
ATOM 2724 O O . LEU A 1 334 ? 8.559 -7.911 -23.370 1.00 97.31 334 LEU A O 1
ATOM 2728 N N . GLU A 1 335 ? 10.473 -9.023 -22.983 1.00 96.88 335 GLU A N 1
ATOM 2729 C CA . GLU A 1 335 ? 9.851 -10.343 -22.850 1.00 96.88 335 GLU A CA 1
ATOM 2730 C C . GLU A 1 335 ? 8.813 -10.358 -21.716 1.00 96.88 335 GLU A C 1
ATOM 2732 O O . GLU A 1 335 ? 7.691 -10.850 -21.890 1.00 96.88 335 GLU A O 1
ATOM 2737 N N . ALA A 1 336 ? 9.164 -9.804 -20.553 1.00 96.62 336 ALA A N 1
ATOM 2738 C CA . ALA A 1 336 ? 8.274 -9.725 -19.403 1.00 96.62 336 ALA A CA 1
ATOM 2739 C C . ALA A 1 336 ? 7.033 -8.868 -19.698 1.00 96.62 336 ALA A C 1
ATOM 2741 O O . ALA A 1 336 ? 5.913 -9.303 -19.416 1.00 96.62 336 ALA A O 1
ATOM 2742 N N . ALA A 1 337 ? 7.206 -7.698 -20.315 1.00 94.94 337 ALA A N 1
ATOM 2743 C CA . ALA A 1 337 ? 6.109 -6.813 -20.689 1.00 94.94 337 ALA A CA 1
ATOM 2744 C C . ALA A 1 337 ? 5.175 -7.471 -21.720 1.00 94.94 337 ALA A C 1
ATOM 2746 O O . ALA A 1 337 ? 3.957 -7.475 -21.536 1.00 94.94 337 ALA A O 1
ATOM 2747 N N . GLN A 1 338 ? 5.724 -8.119 -22.755 1.00 94.44 338 GLN A N 1
ATOM 2748 C CA . GLN A 1 338 ? 4.948 -8.837 -23.777 1.00 94.44 338 GLN A CA 1
ATOM 2749 C C . GLN A 1 338 ? 4.136 -10.003 -23.199 1.00 94.44 338 GLN A C 1
ATOM 2751 O O . GLN A 1 338 ? 3.015 -10.266 -23.636 1.00 94.44 338 GLN A O 1
ATOM 2756 N N . LYS A 1 339 ? 4.679 -10.699 -22.195 1.00 94.69 339 LYS A N 1
ATOM 2757 C CA . LYS A 1 339 ? 3.970 -11.762 -21.465 1.00 94.69 339 LYS A CA 1
ATOM 2758 C C . LYS A 1 339 ? 2.944 -11.230 -20.470 1.00 94.69 339 LYS A C 1
ATOM 2760 O O . LYS A 1 339 ? 2.221 -12.022 -19.864 1.00 94.69 339 LYS A O 1
ATOM 2765 N N . GLY A 1 340 ? 2.880 -9.914 -20.276 1.00 93.19 340 GLY A N 1
ATOM 2766 C CA . GLY A 1 340 ? 2.067 -9.308 -19.241 1.00 93.19 340 GLY A CA 1
ATOM 2767 C C . GLY A 1 340 ? 2.515 -9.782 -17.861 1.00 93.19 340 GLY A C 1
ATOM 2768 O O . GLY A 1 340 ? 1.693 -10.221 -17.058 1.00 93.19 340 GLY A O 1
ATOM 2769 N N . HIS A 1 341 ? 3.798 -9.712 -17.555 1.00 95.81 341 HIS A N 1
ATOM 2770 C CA . HIS A 1 341 ? 4.286 -9.788 -16.181 1.00 95.81 341 HIS A CA 1
ATOM 2771 C C . HIS A 1 341 ? 4.229 -8.400 -15.529 1.00 95.81 341 HIS A C 1
ATOM 2773 O O . HIS A 1 341 ? 4.093 -7.398 -16.226 1.00 95.81 341 HIS A O 1
ATOM 2779 N N . LEU A 1 342 ? 4.249 -8.343 -14.195 1.00 95.50 342 LEU A N 1
ATOM 2780 C CA . LEU A 1 342 ? 4.386 -7.067 -13.486 1.00 95.50 342 LEU A CA 1
ATOM 2781 C C . LEU A 1 342 ? 5.867 -6.798 -13.272 1.00 95.50 342 LEU A C 1
ATOM 2783 O O . LEU A 1 342 ? 6.612 -7.718 -12.927 1.00 95.50 342 LEU A O 1
ATOM 2787 N N . ILE A 1 343 ? 6.278 -5.554 -13.479 1.00 96.00 343 ILE A N 1
ATOM 2788 C CA . ILE A 1 343 ? 7.672 -5.146 -13.387 1.00 96.00 343 ILE A CA 1
ATOM 2789 C C . ILE A 1 343 ? 7.737 -3.923 -12.477 1.00 96.00 343 ILE A C 1
ATOM 2791 O O . ILE A 1 343 ? 7.133 -2.895 -12.781 1.00 96.00 343 ILE A O 1
ATOM 2795 N N . CYS A 1 344 ? 8.474 -4.037 -11.377 1.00 95.12 344 CYS A N 1
ATOM 2796 C CA . CYS A 1 344 ? 8.855 -2.896 -10.552 1.00 95.12 344 CYS A CA 1
ATOM 2797 C C . CYS A 1 344 ? 10.346 -2.621 -10.717 1.00 95.12 344 CYS A C 1
ATOM 2799 O O . CYS A 1 344 ? 11.124 -3.538 -10.980 1.00 95.12 344 CYS A O 1
ATOM 2801 N N . THR A 1 345 ? 10.740 -1.376 -10.510 1.00 94.19 345 THR A N 1
ATOM 2802 C CA . THR A 1 345 ? 12.134 -0.928 -10.513 1.00 94.19 345 THR A CA 1
ATOM 2803 C C . THR A 1 345 ? 12.358 0.057 -9.368 1.00 94.19 345 THR A C 1
ATOM 2805 O O . THR A 1 345 ? 11.385 0.645 -8.898 1.00 94.19 345 THR A O 1
ATOM 2808 N N . SER A 1 346 ? 13.589 0.256 -8.903 1.00 91.25 346 SER A N 1
ATOM 2809 C CA . SER A 1 346 ? 13.890 1.283 -7.896 1.00 91.25 346 SER A CA 1
ATOM 2810 C C . SER A 1 346 ? 15.100 2.136 -8.235 1.00 91.25 346 SER A C 1
ATOM 2812 O O . SER A 1 346 ? 16.059 1.661 -8.851 1.00 91.25 346 SER A O 1
ATOM 2814 N N . THR A 1 347 ? 15.024 3.403 -7.834 1.00 90.25 347 THR A N 1
ATOM 2815 C CA . THR A 1 347 ? 16.111 4.377 -7.947 1.00 90.25 347 THR A CA 1
ATOM 2816 C C . THR A 1 347 ? 17.167 4.160 -6.868 1.00 90.25 347 THR A C 1
ATOM 2818 O O . THR A 1 347 ? 16.915 3.546 -5.825 1.00 90.25 347 THR A O 1
ATOM 2821 N N . HIS A 1 348 ? 18.364 4.698 -7.106 1.00 82.56 348 HIS A N 1
ATOM 2822 C CA . HIS A 1 348 ? 19.428 4.716 -6.102 1.00 82.56 348 HIS A CA 1
ATOM 2823 C C . HIS A 1 348 ? 19.005 5.494 -4.855 1.00 82.56 348 HIS A C 1
ATOM 2825 O O . HIS A 1 348 ? 18.212 6.424 -4.940 1.00 82.56 348 HIS A O 1
ATOM 2831 N N . GLY A 1 349 ? 19.607 5.160 -3.713 1.00 75.19 349 GLY A N 1
ATOM 2832 C CA . GLY A 1 349 ? 19.437 5.893 -2.456 1.00 75.19 349 GLY A CA 1
ATOM 2833 C C . GLY A 1 349 ? 18.693 5.108 -1.381 1.00 75.19 349 GLY A C 1
ATOM 2834 O O . GLY A 1 349 ? 18.635 3.875 -1.418 1.00 75.19 349 GLY A O 1
ATOM 2835 N N . VAL A 1 350 ? 18.190 5.842 -0.392 1.00 65.50 350 VAL A N 1
ATOM 2836 C CA . VAL A 1 350 ? 17.295 5.362 0.664 1.00 65.50 350 VAL A CA 1
ATOM 2837 C C . VAL A 1 350 ? 16.099 6.298 0.653 1.00 65.50 350 VAL A C 1
ATOM 2839 O O . VAL A 1 350 ? 16.277 7.507 0.766 1.00 65.50 350 VAL A O 1
ATOM 2842 N N . ASP A 1 351 ? 14.900 5.742 0.502 1.00 64.44 351 ASP A N 1
ATOM 2843 C CA . ASP A 1 351 ? 13.679 6.530 0.607 1.00 64.44 351 ASP A CA 1
ATOM 2844 C C . ASP A 1 351 ? 13.405 6.824 2.086 1.00 64.44 351 ASP A C 1
ATOM 2846 O O . ASP A 1 351 ? 12.950 5.959 2.837 1.00 64.44 351 ASP A O 1
ATOM 2850 N N . GLU A 1 352 ? 13.751 8.037 2.513 1.00 62.44 352 GLU A N 1
ATOM 2851 C CA . GLU A 1 352 ? 13.396 8.585 3.828 1.00 62.44 352 GLU A CA 1
ATOM 2852 C C . GLU A 1 352 ? 12.103 9.419 3.769 1.00 62.44 352 GLU A C 1
ATOM 2854 O O . GLU A 1 352 ? 11.680 9.987 4.774 1.00 62.44 352 GLU A O 1
ATOM 2859 N N . SER A 1 353 ? 11.455 9.505 2.603 1.00 59.50 353 SER A N 1
ATOM 2860 C CA . SER A 1 353 ? 10.320 10.398 2.407 1.00 59.50 353 SER A CA 1
ATOM 2861 C C . SER A 1 353 ? 9.031 9.864 3.034 1.00 59.50 353 SER A C 1
ATOM 2863 O O . SER A 1 353 ? 8.748 8.662 3.098 1.00 59.50 353 SER A O 1
ATOM 2865 N N . THR A 1 354 ? 8.224 10.799 3.521 1.00 61.31 354 THR A N 1
ATOM 2866 C CA . THR A 1 354 ? 6.934 10.543 4.164 1.00 61.31 354 THR A CA 1
ATOM 2867 C C . THR A 1 354 ? 5.976 11.689 3.841 1.00 61.31 354 THR A C 1
ATOM 2869 O O . THR A 1 354 ? 6.412 12.742 3.389 1.00 61.31 354 THR A O 1
ATOM 2872 N N . GLU A 1 355 ? 4.673 11.562 4.124 1.00 62.66 355 GLU A N 1
ATOM 2873 C CA . GLU A 1 355 ? 3.738 12.705 3.974 1.00 62.66 355 GLU A CA 1
ATOM 2874 C C . GLU A 1 355 ? 4.201 13.970 4.747 1.00 62.66 355 GLU A C 1
ATOM 2876 O O . GLU A 1 355 ? 3.811 15.083 4.401 1.00 62.66 355 GLU A O 1
ATOM 2881 N N . ASP A 1 356 ? 5.034 13.817 5.785 1.00 58.69 356 ASP A N 1
ATOM 2882 C CA . ASP A 1 356 ? 5.538 14.920 6.613 1.00 58.69 356 ASP A CA 1
ATOM 2883 C C . ASP A 1 356 ? 6.912 15.471 6.168 1.00 58.69 356 ASP A C 1
ATOM 2885 O O . ASP A 1 356 ? 7.299 16.553 6.618 1.00 58.69 356 ASP A O 1
ATOM 2889 N N . GLU A 1 357 ? 7.637 14.780 5.282 1.00 65.50 357 GLU A N 1
ATOM 2890 C CA . GLU A 1 357 ? 8.984 15.154 4.830 1.00 65.50 357 GLU A CA 1
ATOM 2891 C C . GLU A 1 357 ? 9.084 15.088 3.301 1.00 65.50 357 GLU A C 1
ATOM 2893 O O . GLU A 1 357 ? 8.870 14.038 2.697 1.00 65.50 357 GLU A O 1
ATOM 2898 N N . SER A 1 358 ? 9.411 16.222 2.663 1.00 68.94 358 SER A N 1
ATOM 2899 C CA . SER A 1 358 ? 9.557 16.288 1.204 1.00 68.94 358 SER A CA 1
ATOM 2900 C C . SER A 1 358 ? 10.594 15.274 0.708 1.00 68.94 358 SER A C 1
ATOM 2902 O O . SER A 1 358 ? 11.692 15.233 1.266 1.00 68.94 358 SER A O 1
ATOM 2904 N N . PRO A 1 359 ? 10.293 14.519 -0.362 1.00 76.00 359 PRO A N 1
ATOM 2905 C CA . PRO A 1 359 ? 11.255 13.597 -0.945 1.00 76.00 359 PRO A CA 1
ATOM 2906 C C . PRO A 1 359 ? 12.492 14.323 -1.479 1.00 76.00 359 PRO A C 1
ATOM 2908 O O . PRO A 1 359 ? 12.406 15.451 -1.974 1.00 76.00 359 PRO A O 1
ATOM 2911 N N . GLU A 1 360 ? 13.640 13.646 -1.437 1.00 80.38 360 GLU A N 1
ATOM 2912 C CA . GLU A 1 360 ? 14.800 14.043 -2.231 1.00 80.38 360 GLU A CA 1
ATOM 2913 C C . GLU A 1 360 ? 14.519 13.704 -3.698 1.00 80.38 360 GLU A C 1
ATOM 2915 O O . GLU A 1 360 ? 14.293 12.541 -4.045 1.00 80.38 360 GLU A O 1
ATOM 2920 N N . VAL A 1 361 ? 14.489 14.738 -4.542 1.00 84.69 361 VAL A N 1
ATOM 2921 C CA . VAL A 1 361 ? 14.140 14.625 -5.960 1.00 84.69 361 VAL A CA 1
ATOM 2922 C C . VAL A 1 361 ? 15.291 15.130 -6.817 1.00 84.69 361 VAL A C 1
ATOM 2924 O O . VAL A 1 361 ? 15.700 16.286 -6.699 1.00 84.69 361 VAL A O 1
ATOM 2927 N N . GLU A 1 362 ? 15.758 14.285 -7.730 1.00 86.81 362 GLU A N 1
ATOM 2928 C CA . GLU A 1 362 ? 16.765 14.616 -8.736 1.00 86.81 362 GLU A CA 1
ATOM 2929 C C . GLU A 1 362 ? 16.187 14.338 -10.126 1.00 86.81 362 GLU A C 1
ATOM 2931 O O . GLU A 1 362 ? 15.674 13.255 -10.391 1.00 86.81 362 GLU A O 1
ATOM 2936 N N . GLU A 1 363 ? 16.201 15.346 -11.005 1.00 89.88 363 GLU A N 1
ATOM 2937 C CA . GLU A 1 363 ? 15.661 15.253 -12.378 1.00 89.88 363 GLU A CA 1
ATOM 2938 C C . GLU A 1 363 ? 14.198 14.768 -12.455 1.00 89.88 363 GLU A C 1
ATOM 2940 O O . GLU A 1 363 ? 13.734 14.270 -13.478 1.00 89.88 363 GLU A O 1
ATOM 2945 N N . GLY A 1 364 ? 13.438 14.981 -11.378 1.00 90.38 364 GLY A N 1
ATOM 2946 C CA . GLY A 1 364 ? 12.042 14.559 -11.264 1.00 90.38 364 GLY A CA 1
ATOM 2947 C C . GLY A 1 364 ? 11.841 13.158 -10.686 1.00 90.38 364 GLY A C 1
ATOM 2948 O O . GLY A 1 364 ? 10.705 12.787 -10.417 1.00 90.38 364 GLY A O 1
ATOM 2949 N N . LEU A 1 365 ? 12.914 12.411 -10.419 1.00 91.31 365 LEU A N 1
ATOM 2950 C CA . LEU A 1 365 ? 12.860 11.110 -9.756 1.00 91.31 365 LEU A CA 1
ATOM 2951 C C . LEU A 1 365 ? 13.103 11.255 -8.255 1.00 91.31 365 LEU A C 1
ATOM 2953 O O . LEU A 1 365 ? 14.041 11.915 -7.819 1.00 91.31 365 LEU A O 1
ATOM 2957 N N . VAL A 1 366 ? 12.280 10.579 -7.468 1.00 88.56 366 VAL A N 1
ATOM 2958 C CA . VAL A 1 366 ? 12.454 10.386 -6.026 1.00 88.56 366 VAL A CA 1
ATOM 2959 C C . VAL A 1 366 ? 13.556 9.359 -5.752 1.00 88.56 366 VAL A C 1
ATOM 2961 O O . VAL A 1 366 ? 13.537 8.268 -6.332 1.00 88.56 366 VAL A O 1
ATOM 2964 N N . SER A 1 367 ? 14.486 9.699 -4.859 1.00 86.38 367 SER A N 1
ATOM 2965 C CA . SER A 1 367 ? 15.593 8.851 -4.390 1.00 86.38 367 SER A CA 1
ATOM 2966 C C . SER A 1 367 ? 15.107 7.661 -3.546 1.00 86.38 367 SER A C 1
ATOM 2968 O O . SER A 1 367 ? 14.219 7.799 -2.708 1.00 86.38 367 SER A O 1
ATOM 2970 N N . GLY A 1 368 ? 15.684 6.477 -3.774 1.00 83.31 368 GLY A N 1
ATOM 2971 C CA . GLY A 1 368 ? 15.400 5.229 -3.054 1.00 83.31 368 GLY A CA 1
ATOM 2972 C C . GLY A 1 368 ? 13.988 4.659 -3.234 1.00 83.31 368 GLY A C 1
ATOM 2973 O O . GLY A 1 368 ? 13.593 3.766 -2.481 1.00 83.31 368 GLY A O 1
ATOM 2974 N N . HIS A 1 369 ? 13.224 5.171 -4.198 1.00 86.00 369 HIS A N 1
ATOM 2975 C CA . HIS A 1 369 ? 11.798 4.902 -4.362 1.00 86.00 369 HIS A CA 1
ATOM 2976 C C . HIS A 1 369 ? 11.523 3.821 -5.412 1.00 86.00 369 HIS A C 1
ATOM 2978 O O . HIS A 1 369 ? 12.333 3.581 -6.310 1.00 86.00 369 HIS A O 1
ATOM 2984 N N . VAL A 1 370 ? 10.364 3.163 -5.312 1.00 88.69 370 VAL A N 1
ATOM 2985 C CA . VAL A 1 370 ? 9.959 2.080 -6.219 1.00 88.69 370 VAL A CA 1
ATOM 2986 C C . VAL A 1 370 ? 8.937 2.586 -7.241 1.00 88.69 370 VAL A C 1
ATOM 2988 O O . VAL A 1 370 ? 7.948 3.218 -6.900 1.00 88.69 370 VAL A O 1
ATOM 2991 N N . TYR A 1 371 ? 9.146 2.238 -8.507 1.00 91.56 371 TYR A N 1
ATOM 2992 C CA . TYR A 1 371 ? 8.311 2.602 -9.648 1.00 91.56 371 TYR A CA 1
ATOM 2993 C C . TYR A 1 371 ? 7.821 1.350 -10.377 1.00 91.56 371 TYR A C 1
ATOM 2995 O O . TYR A 1 371 ? 8.399 0.267 -10.247 1.00 91.56 371 TYR A O 1
ATOM 3003 N N . SER A 1 372 ? 6.777 1.497 -11.191 1.00 92.19 372 SER A N 1
ATOM 3004 C CA . SER A 1 372 ? 6.266 0.431 -12.065 1.00 92.19 372 SER A CA 1
ATOM 3005 C C . SER A 1 372 ? 6.710 0.656 -13.505 1.00 92.19 372 SER A C 1
ATOM 3007 O O . SER A 1 372 ? 6.543 1.758 -14.014 1.00 92.19 372 SER A O 1
ATOM 3009 N N . ILE A 1 373 ? 7.203 -0.373 -14.198 1.00 95.00 373 ILE A N 1
ATOM 3010 C CA . ILE A 1 373 ? 7.405 -0.317 -15.655 1.00 95.00 373 ILE A CA 1
ATOM 3011 C C . ILE A 1 373 ? 6.130 -0.845 -16.319 1.00 95.00 373 ILE A C 1
ATOM 3013 O O . ILE A 1 373 ? 5.823 -2.035 -16.238 1.00 95.00 373 ILE A O 1
ATOM 3017 N N . ILE A 1 374 ? 5.376 0.051 -16.957 1.00 91.56 374 ILE A N 1
ATOM 3018 C CA . ILE A 1 374 ? 4.064 -0.242 -17.552 1.00 91.56 374 ILE A CA 1
ATOM 3019 C C . ILE A 1 374 ? 4.212 -0.684 -19.008 1.00 91.56 374 ILE A C 1
ATOM 3021 O O . ILE A 1 374 ? 3.499 -1.582 -19.466 1.00 91.56 374 ILE A O 1
ATOM 3025 N N . ARG A 1 375 ? 5.131 -0.064 -19.760 1.00 94.19 375 ARG A N 1
ATOM 3026 C CA . ARG A 1 375 ? 5.377 -0.404 -21.169 1.00 94.19 375 ARG A CA 1
ATOM 3027 C C . ARG A 1 375 ? 6.865 -0.431 -21.477 1.00 94.19 375 ARG A C 1
ATOM 3029 O O . ARG A 1 375 ? 7.639 0.351 -20.940 1.00 94.19 375 ARG A O 1
ATOM 3036 N N . VAL A 1 376 ? 7.228 -1.314 -22.397 1.00 97.25 376 VAL A N 1
ATOM 3037 C CA . VAL A 1 376 ? 8.573 -1.447 -22.959 1.00 97.25 376 VAL A CA 1
ATOM 3038 C C . VAL A 1 376 ? 8.402 -1.476 -24.469 1.00 97.25 376 VAL A C 1
ATOM 3040 O O . VAL A 1 376 ? 7.635 -2.299 -24.979 1.00 97.25 376 VAL A O 1
ATOM 3043 N N . ARG A 1 377 ? 9.031 -0.537 -25.178 1.00 96.12 377 ARG A N 1
ATOM 3044 C CA . ARG A 1 377 ? 8.894 -0.397 -26.632 1.00 96.12 377 ARG A CA 1
ATOM 3045 C C . ARG A 1 377 ? 10.225 -0.081 -27.296 1.00 96.12 377 ARG A C 1
ATOM 3047 O O . ARG A 1 377 ? 11.091 0.554 -26.699 1.00 96.12 377 ARG A O 1
ATOM 3054 N N . GLU A 1 378 ? 10.355 -0.522 -28.538 1.00 95.81 378 GLU A N 1
ATOM 3055 C CA . GLU A 1 378 ? 11.446 -0.179 -29.444 1.00 95.81 378 GLU A CA 1
ATOM 3056 C C . GLU A 1 378 ? 10.835 0.250 -30.770 1.00 95.81 378 GLU A C 1
ATOM 3058 O O . GLU A 1 378 ? 9.918 -0.404 -31.269 1.00 95.81 378 GLU A O 1
ATOM 3063 N N . GLY A 1 379 ? 11.344 1.343 -31.322 1.00 94.00 379 GLY A N 1
ATOM 3064 C CA . GLY A 1 379 ? 10.853 1.926 -32.560 1.00 94.00 379 GLY A CA 1
ATOM 3065 C C . GLY A 1 379 ? 11.794 3.026 -33.022 1.00 94.00 379 GLY A C 1
ATOM 3066 O O . GLY A 1 379 ? 12.452 3.665 -32.205 1.00 94.00 379 GLY A O 1
ATOM 3067 N N . LEU A 1 380 ? 11.915 3.219 -34.337 1.00 94.56 380 LEU A N 1
ATOM 3068 C CA . LEU A 1 380 ? 12.719 4.299 -34.935 1.00 94.56 380 LEU A CA 1
ATOM 3069 C C . LEU A 1 380 ? 14.175 4.387 -34.416 1.00 94.56 380 LEU A C 1
ATOM 3071 O O . LEU A 1 380 ? 14.779 5.456 -34.406 1.00 94.56 380 LEU A O 1
ATOM 3075 N N . GLY A 1 381 ? 14.754 3.249 -34.014 1.00 93.44 381 GLY A N 1
ATOM 3076 C CA . GLY A 1 381 ? 16.126 3.157 -33.508 1.00 93.44 381 GLY A CA 1
ATOM 3077 C C . GLY A 1 381 ? 16.311 3.550 -32.039 1.00 93.44 381 GLY A C 1
ATOM 3078 O O . GLY A 1 381 ? 17.454 3.673 -31.610 1.00 93.44 381 GLY A O 1
ATOM 3079 N N . VAL A 1 382 ? 15.230 3.737 -31.272 1.00 95.88 382 VAL A N 1
ATOM 3080 C CA . VAL A 1 382 ? 15.287 4.036 -29.833 1.00 95.88 382 VAL A CA 1
ATOM 3081 C C . VAL A 1 382 ? 14.498 3.017 -29.010 1.00 95.88 382 VAL A C 1
ATOM 3083 O O . VAL A 1 382 ? 13.472 2.492 -29.447 1.00 95.88 382 VAL A O 1
ATOM 3086 N N . LYS A 1 383 ? 14.987 2.750 -27.796 1.00 97.38 383 LYS A N 1
ATOM 3087 C CA . LYS A 1 383 ? 14.390 1.842 -26.809 1.00 97.38 383 LYS A CA 1
ATOM 3088 C C . LYS A 1 383 ? 13.875 2.652 -25.633 1.00 97.38 383 LYS A C 1
ATOM 3090 O O . LYS A 1 383 ? 14.674 3.257 -24.917 1.00 97.38 383 LYS A O 1
ATOM 3095 N N . LEU A 1 384 ? 12.558 2.664 -25.447 1.00 97.88 384 LEU A N 1
ATOM 3096 C CA . LEU A 1 384 ? 11.890 3.478 -24.437 1.00 97.88 384 LEU A CA 1
ATOM 3097 C C . LEU A 1 384 ? 11.109 2.621 -23.437 1.00 97.88 384 LEU A C 1
ATOM 3099 O O . LEU A 1 384 ? 10.457 1.628 -23.785 1.00 97.88 384 LEU A O 1
ATOM 3103 N N . LEU A 1 385 ? 11.153 3.055 -22.183 1.00 98.00 385 LEU A N 1
ATOM 3104 C CA . LEU A 1 385 ? 10.433 2.489 -21.052 1.00 98.00 385 LEU A CA 1
ATOM 3105 C C . LEU A 1 385 ? 9.406 3.512 -20.576 1.00 98.00 385 LEU A C 1
ATOM 3107 O O . LEU A 1 385 ? 9.755 4.663 -20.330 1.00 98.00 385 LEU A O 1
ATOM 3111 N N . ASN A 1 386 ? 8.149 3.097 -20.432 1.00 95.69 386 ASN A N 1
ATOM 3112 C CA . ASN A 1 386 ? 7.129 3.891 -19.759 1.00 95.69 386 ASN A CA 1
ATOM 3113 C C . ASN A 1 386 ? 7.057 3.452 -18.299 1.00 95.69 386 ASN A C 1
ATOM 3115 O O . ASN A 1 386 ? 6.712 2.302 -18.006 1.00 95.69 386 ASN A O 1
ATOM 3119 N N . ILE A 1 387 ? 7.409 4.368 -17.410 1.00 94.94 387 ILE A N 1
ATOM 3120 C CA . ILE A 1 387 ? 7.560 4.151 -15.977 1.00 94.94 387 ILE A CA 1
ATOM 3121 C C . ILE A 1 387 ? 6.496 4.988 -15.265 1.00 94.94 387 ILE A C 1
ATOM 3123 O O . ILE A 1 387 ? 6.132 6.059 -15.744 1.00 94.94 387 ILE A O 1
ATOM 3127 N N . ARG A 1 388 ? 5.957 4.497 -14.148 1.00 90.81 388 ARG A N 1
ATOM 3128 C CA . ARG A 1 388 ? 4.989 5.227 -13.323 1.00 90.81 388 ARG A CA 1
ATOM 3129 C C . ARG A 1 388 ? 5.424 5.278 -11.870 1.00 90.81 388 ARG A C 1
ATOM 3131 O O . ARG A 1 388 ? 5.723 4.239 -11.272 1.00 90.81 388 ARG A O 1
ATOM 3138 N N . ASN A 1 389 ? 5.392 6.485 -11.317 1.00 88.12 389 ASN A N 1
ATOM 3139 C CA . ASN A 1 389 ? 5.439 6.726 -9.887 1.00 88.12 389 ASN A CA 1
ATOM 3140 C C . ASN A 1 389 ? 4.069 6.394 -9.261 1.00 88.12 389 ASN A C 1
ATOM 3142 O O . ASN A 1 389 ? 3.062 6.974 -9.672 1.00 88.12 389 ASN A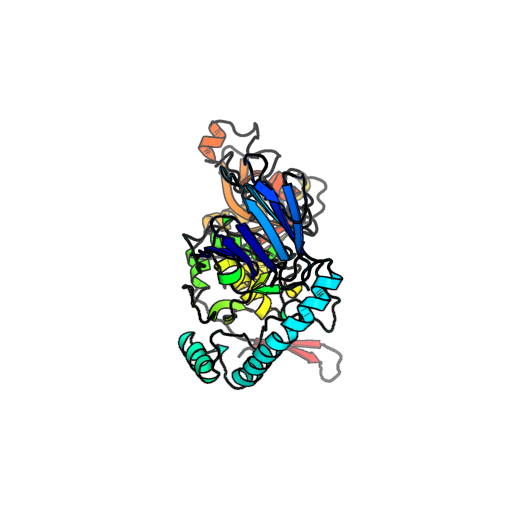 O 1
ATOM 3146 N N . PRO A 1 390 ? 3.997 5.492 -8.268 1.00 78.12 390 PRO A N 1
ATOM 3147 C CA . PRO A 1 390 ? 2.743 5.128 -7.606 1.00 78.12 390 PRO A CA 1
ATOM 3148 C C . PRO A 1 390 ? 2.069 6.281 -6.847 1.00 78.12 390 PRO A C 1
ATOM 3150 O O . PRO A 1 390 ? 0.890 6.176 -6.521 1.00 78.12 390 PRO A O 1
ATOM 3153 N N . TRP A 1 391 ? 2.775 7.375 -6.552 1.00 77.62 391 TRP A N 1
ATOM 3154 C CA . TRP A 1 391 ? 2.176 8.562 -5.935 1.00 77.62 391 TRP A CA 1
ATOM 3155 C C . TRP A 1 391 ? 1.374 9.425 -6.912 1.00 77.62 391 TRP A C 1
ATOM 3157 O O . TRP A 1 391 ? 0.644 10.310 -6.469 1.00 77.62 391 TRP A O 1
ATOM 3167 N N . GLY A 1 392 ? 1.491 9.175 -8.220 1.00 79.69 392 GLY A N 1
ATOM 3168 C CA . GLY A 1 392 ? 0.846 9.986 -9.253 1.00 79.69 392 GLY A CA 1
ATOM 3169 C C . GLY A 1 392 ? 1.490 11.365 -9.455 1.00 79.69 392 GLY A C 1
ATOM 3170 O O . GLY A 1 392 ? 0.905 12.224 -10.106 1.00 79.69 392 GLY A O 1
ATOM 3171 N N . GLU A 1 393 ? 2.677 11.588 -8.888 1.00 81.38 393 GLU A N 1
ATOM 3172 C CA . GLU A 1 393 ? 3.462 12.824 -8.984 1.00 81.38 393 GLU A CA 1
ATOM 3173 C C . GLU A 1 393 ? 4.946 12.486 -9.209 1.00 81.38 393 GLU A C 1
ATOM 3175 O O . GLU A 1 393 ? 5.324 11.317 -9.177 1.00 81.38 393 GLU A O 1
ATOM 3180 N N . PHE A 1 394 ? 5.793 13.506 -9.391 1.00 86.06 394 PHE A N 1
ATOM 3181 C CA . PHE A 1 394 ? 7.244 13.382 -9.614 1.00 86.06 394 PHE A CA 1
ATOM 3182 C C . PHE A 1 394 ? 7.585 12.557 -10.862 1.00 86.06 394 PHE A C 1
ATOM 3184 O O . PHE A 1 394 ? 7.865 11.357 -10.809 1.00 86.06 394 PHE A O 1
ATOM 3191 N N . GLU A 1 395 ? 7.530 13.243 -12.001 1.00 91.62 395 GLU A N 1
ATOM 3192 C CA . GLU A 1 395 ? 7.790 12.687 -13.324 1.00 91.62 395 GLU A CA 1
ATOM 3193 C C . GLU A 1 395 ? 9.168 13.107 -13.837 1.00 91.62 395 GLU A C 1
ATOM 3195 O O . GLU A 1 395 ? 9.672 14.183 -13.511 1.00 91.62 395 GLU A O 1
ATOM 3200 N N . TRP A 1 396 ? 9.764 12.252 -14.667 1.00 94.88 396 TRP A N 1
ATOM 3201 C CA . TRP A 1 396 ? 11.059 12.489 -15.297 1.00 94.88 396 TRP A CA 1
ATOM 3202 C C . TRP A 1 396 ? 11.091 13.775 -16.132 1.00 94.88 396 TRP A C 1
ATOM 3204 O O . TRP A 1 396 ? 10.263 13.976 -17.023 1.00 94.88 396 TRP A O 1
ATOM 3214 N N . ASN A 1 397 ? 12.103 14.610 -15.876 1.00 92.75 397 ASN A N 1
ATOM 3215 C CA . ASN A 1 397 ? 12.311 15.897 -16.548 1.00 92.75 397 ASN A CA 1
ATOM 3216 C C . ASN A 1 397 ? 13.426 15.870 -17.611 1.00 92.75 397 ASN A C 1
ATOM 3218 O O . ASN A 1 397 ? 13.758 16.917 -18.168 1.00 92.75 397 ASN A O 1
ATOM 3222 N N . GLY A 1 398 ? 14.044 14.713 -17.857 1.00 94.62 398 GLY A N 1
ATOM 3223 C CA . GLY A 1 398 ? 15.079 14.554 -18.880 1.00 94.62 398 GLY A CA 1
ATOM 3224 C C . GLY A 1 398 ? 14.516 14.177 -20.252 1.00 94.62 398 GLY A C 1
ATOM 3225 O O . GLY A 1 398 ? 13.338 14.394 -20.553 1.00 94.62 398 GLY A O 1
ATOM 3226 N N . ALA A 1 399 ? 15.371 13.592 -21.094 1.00 95.75 399 ALA A N 1
ATOM 3227 C CA . ALA A 1 399 ? 14.999 13.162 -22.439 1.00 95.75 399 ALA A CA 1
ATOM 3228 C C . ALA A 1 399 ? 13.808 12.191 -22.399 1.00 95.75 399 ALA A C 1
ATOM 3230 O O . ALA A 1 399 ? 13.755 11.294 -21.557 1.00 95.75 399 ALA A O 1
ATOM 3231 N N . TRP A 1 400 ? 12.858 12.366 -23.319 1.00 96.69 400 TRP A N 1
ATOM 3232 C CA . TRP A 1 400 ? 11.590 11.623 -23.401 1.00 96.69 400 TRP A CA 1
ATOM 3233 C C . TRP A 1 400 ? 10.580 11.893 -22.275 1.00 96.69 400 TRP A C 1
ATOM 3235 O O . TRP A 1 400 ? 9.487 11.324 -22.300 1.00 96.69 400 TRP A O 1
ATOM 3245 N N . GLY A 1 401 ? 10.876 12.809 -21.347 1.00 94.25 401 GLY A N 1
ATOM 3246 C CA . GLY A 1 401 ? 9.906 13.317 -20.375 1.00 94.25 401 GLY A CA 1
ATOM 3247 C C . GLY A 1 401 ? 8.699 14.010 -21.026 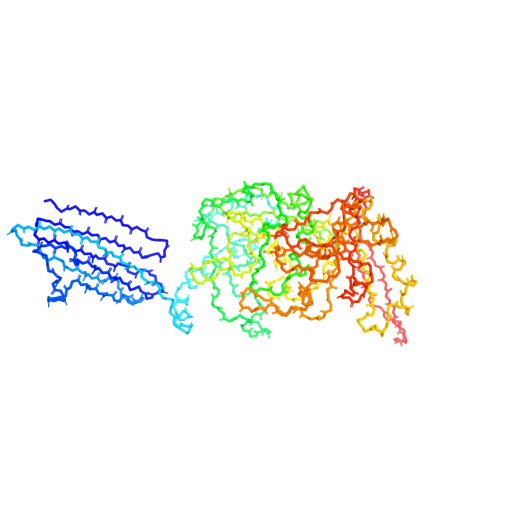1.00 94.25 401 GLY A C 1
ATOM 3248 O O . GLY A 1 401 ? 8.625 14.188 -22.243 1.00 94.25 401 GLY A O 1
ATOM 3249 N N . ASN A 1 402 ? 7.728 14.438 -20.221 1.00 90.12 402 ASN A N 1
ATOM 3250 C CA . ASN A 1 402 ? 6.452 14.951 -20.742 1.00 90.12 402 ASN A CA 1
ATOM 3251 C C . ASN A 1 402 ? 6.576 16.225 -21.604 1.00 90.12 402 ASN A C 1
ATOM 3253 O O . ASN A 1 402 ? 5.783 16.420 -22.527 1.00 90.12 402 ASN A O 1
ATOM 3257 N N . GLU A 1 403 ? 7.584 17.061 -21.344 1.00 89.94 403 GLU A N 1
ATOM 3258 C CA . GLU A 1 403 ? 7.841 18.322 -22.063 1.00 89.94 403 GLU A CA 1
ATOM 3259 C C . GLU A 1 403 ? 9.066 18.258 -23.001 1.00 89.94 403 GLU A C 1
ATOM 3261 O O . GLU A 1 403 ? 9.521 19.281 -23.510 1.00 89.94 403 GLU A O 1
ATOM 3266 N N . SER A 1 404 ? 9.608 17.061 -23.229 1.00 94.62 404 SER A N 1
ATOM 3267 C CA . SER A 1 404 ? 10.836 16.824 -23.998 1.00 94.62 404 SER A CA 1
ATOM 3268 C C . SER A 1 404 ? 10.675 17.150 -25.494 1.00 94.62 404 SER A C 1
ATOM 3270 O O . SER A 1 404 ? 9.664 16.821 -26.122 1.00 94.62 404 SER A O 1
ATOM 3272 N N . GLU A 1 405 ? 11.692 17.789 -26.087 1.00 95.31 405 GLU A N 1
ATOM 3273 C CA . GLU A 1 405 ? 11.717 18.160 -27.515 1.00 95.31 405 GLU A CA 1
ATOM 3274 C C . GLU A 1 405 ? 11.921 16.944 -28.441 1.00 95.31 405 GLU A C 1
ATOM 3276 O O . GLU A 1 405 ? 11.649 17.008 -29.641 1.00 95.31 405 GLU A O 1
ATOM 3281 N N . GLU A 1 406 ? 12.363 15.819 -27.879 1.00 95.81 406 GLU A N 1
ATOM 3282 C CA . GLU A 1 406 ? 12.572 14.530 -28.534 1.00 95.81 406 GLU A CA 1
ATOM 3283 C C . GLU A 1 406 ? 11.255 13.926 -29.057 1.00 95.81 406 GLU A C 1
ATOM 3285 O O . GLU A 1 406 ? 11.254 13.163 -30.031 1.00 95.81 406 GLU A O 1
ATOM 3290 N N . TRP A 1 407 ? 10.114 14.335 -28.488 1.00 96.62 407 TRP A N 1
ATOM 3291 C CA . TRP A 1 407 ? 8.777 13.967 -28.951 1.00 96.62 407 TRP A CA 1
ATOM 3292 C C . TRP A 1 407 ? 8.371 14.683 -30.247 1.00 96.62 407 TRP A C 1
ATOM 3294 O O . TRP A 1 407 ? 7.504 15.563 -30.274 1.00 96.62 407 TRP A O 1
ATOM 3304 N N . THR A 1 408 ? 8.952 14.245 -31.361 1.00 96.06 408 THR A N 1
ATOM 3305 C CA . THR A 1 408 ? 8.481 14.596 -32.708 1.00 96.06 408 THR A CA 1
ATOM 3306 C C . THR A 1 408 ? 7.143 13.921 -33.028 1.00 96.06 408 THR A C 1
ATOM 3308 O O . THR A 1 408 ? 6.746 12.955 -32.377 1.00 96.06 408 THR A O 1
ATOM 3311 N N . GLU A 1 409 ? 6.435 14.396 -34.056 1.00 96.19 409 GLU A N 1
ATOM 3312 C CA . GLU A 1 409 ? 5.172 13.768 -34.480 1.00 96.19 409 GLU A CA 1
ATOM 3313 C C . GLU A 1 409 ? 5.367 12.304 -34.913 1.00 96.19 409 GLU A C 1
ATOM 3315 O O . GLU A 1 409 ? 4.541 11.463 -34.583 1.00 96.19 409 GLU A O 1
ATOM 3320 N N . GLU A 1 410 ? 6.494 11.977 -35.556 1.00 96.62 410 GLU A N 1
ATOM 3321 C CA . GLU A 1 410 ? 6.838 10.598 -35.937 1.00 96.62 410 GLU A CA 1
ATOM 3322 C C . GLU A 1 410 ? 7.039 9.704 -34.700 1.00 96.62 410 GLU A C 1
ATOM 3324 O O . GLU A 1 410 ? 6.513 8.595 -34.637 1.00 96.62 410 GLU A O 1
ATOM 3329 N N . MET A 1 411 ? 7.728 10.211 -33.670 1.00 96.69 411 MET A N 1
ATOM 3330 C CA . MET A 1 411 ? 7.917 9.486 -32.407 1.00 96.69 411 MET A CA 1
ATOM 3331 C C . MET A 1 411 ? 6.600 9.291 -31.650 1.00 96.69 411 MET A C 1
ATOM 3333 O O . MET A 1 411 ? 6.359 8.220 -31.094 1.00 96.69 411 MET A O 1
ATOM 3337 N N . LYS A 1 412 ? 5.719 10.298 -31.640 1.00 96.00 412 LYS A N 1
ATOM 3338 C CA . LYS A 1 412 ? 4.392 10.173 -31.021 1.00 96.00 412 LYS A CA 1
ATOM 3339 C C . LYS A 1 412 ? 3.534 9.131 -31.734 1.00 96.00 412 LYS A C 1
ATOM 3341 O O . LYS A 1 412 ? 2.848 8.369 -31.063 1.00 96.00 412 LYS A O 1
ATOM 3346 N N . GLU A 1 413 ? 3.586 9.080 -33.065 1.00 95.75 413 GLU A N 1
ATOM 3347 C CA . GLU A 1 413 ? 2.876 8.064 -33.850 1.00 95.75 413 GLU A CA 1
ATOM 3348 C C . GLU A 1 413 ? 3.393 6.644 -33.569 1.00 95.75 413 GLU A C 1
ATOM 3350 O O . GLU A 1 413 ? 2.588 5.721 -33.441 1.00 95.75 413 GLU A O 1
ATOM 3355 N N . GLU A 1 414 ? 4.710 6.463 -33.429 1.00 95.69 414 GLU A N 1
ATOM 3356 C CA . GLU A 1 414 ? 5.318 5.151 -33.162 1.00 95.69 414 GLU A CA 1
ATOM 3357 C C . GLU A 1 414 ? 5.048 4.655 -31.731 1.00 95.69 414 GLU A C 1
ATOM 3359 O O . GLU A 1 414 ? 4.632 3.512 -31.510 1.00 95.69 414 GLU A O 1
ATOM 3364 N N . PHE A 1 415 ? 5.272 5.511 -30.730 1.00 94.69 415 PHE A N 1
ATOM 3365 C CA . PHE A 1 415 ? 5.234 5.100 -29.325 1.00 94.69 415 PHE A CA 1
ATOM 3366 C C . PHE A 1 415 ? 3.861 5.257 -28.669 1.00 94.69 415 PHE A C 1
ATOM 3368 O O . PHE A 1 415 ? 3.607 4.555 -27.685 1.00 94.69 415 PHE A O 1
ATOM 3375 N N . ASP A 1 416 ? 2.971 6.080 -29.235 1.00 94.50 416 ASP A N 1
ATOM 3376 C CA . ASP A 1 416 ? 1.658 6.439 -28.678 1.00 94.50 416 ASP A CA 1
ATOM 3377 C C . ASP A 1 416 ? 1.747 6.849 -27.190 1.00 94.50 416 ASP A C 1
ATOM 3379 O O . ASP A 1 416 ? 1.178 6.182 -26.311 1.00 94.50 416 ASP A O 1
ATOM 3383 N N . PRO A 1 417 ? 2.549 7.887 -26.862 1.00 93.25 417 PRO A N 1
ATOM 3384 C CA . PRO A 1 417 ? 2.743 8.313 -25.487 1.00 93.25 417 PRO A CA 1
ATOM 3385 C C . PRO A 1 417 ? 1.530 9.100 -24.978 1.00 93.25 417 PRO A C 1
ATOM 3387 O O . PRO A 1 417 ? 0.946 9.924 -25.684 1.00 93.25 417 PRO A O 1
ATOM 3390 N N . ILE A 1 418 ? 1.189 8.899 -23.705 1.00 87.62 418 ILE A N 1
ATOM 3391 C CA . ILE A 1 418 ? 0.275 9.784 -22.980 1.00 87.62 418 ILE A CA 1
ATOM 3392 C C . ILE A 1 418 ? 1.140 10.888 -22.373 1.00 87.62 418 ILE A C 1
ATOM 3394 O O . ILE A 1 418 ? 1.899 10.620 -21.451 1.00 87.62 418 ILE A O 1
ATOM 3398 N N . LEU A 1 419 ? 1.062 12.098 -22.927 1.00 86.56 419 LEU A N 1
ATOM 3399 C CA . LEU A 1 419 ? 1.859 13.249 -22.489 1.00 86.56 419 LEU A CA 1
ATOM 3400 C C . LEU A 1 419 ? 0.983 14.268 -21.753 1.00 86.56 419 LEU A C 1
ATOM 3402 O O . LEU A 1 419 ? -0.156 14.519 -22.155 1.00 86.56 419 LEU A O 1
ATOM 3406 N N . GLY A 1 420 ? 1.535 14.886 -20.706 1.00 77.88 420 GLY A N 1
ATOM 3407 C CA . GLY A 1 420 ? 0.888 15.971 -19.956 1.00 77.88 420 GLY A CA 1
ATOM 3408 C C . GLY A 1 420 ? -0.258 15.528 -19.041 1.00 77.88 420 GLY A C 1
ATOM 3409 O O . GLY A 1 420 ? -1.018 16.369 -18.555 1.00 77.88 420 GLY A O 1
ATOM 3410 N N . ALA A 1 421 ? -0.408 14.221 -18.822 1.00 76.25 421 ALA A N 1
ATOM 3411 C CA . ALA A 1 421 ? -1.180 13.704 -17.706 1.00 76.25 421 ALA A CA 1
ATOM 3412 C C . ALA A 1 421 ? -0.295 13.788 -16.457 1.00 76.25 421 ALA A C 1
ATOM 3414 O O . ALA A 1 421 ? 0.778 13.208 -16.454 1.00 76.25 421 ALA A O 1
ATOM 3415 N N . ASN A 1 422 ? -0.740 14.503 -15.421 1.00 74.38 422 ASN A N 1
ATOM 3416 C CA . ASN A 1 422 ? -0.076 14.496 -14.114 1.00 74.38 422 ASN A CA 1
ATOM 3417 C C . ASN A 1 422 ? -0.545 13.259 -13.339 1.00 74.38 422 ASN A C 1
ATOM 3419 O O . ASN A 1 422 ? -1.352 13.369 -12.414 1.00 74.38 422 ASN A O 1
ATOM 3423 N N . ASP A 1 423 ? -0.151 12.086 -13.822 1.00 78.62 423 ASP A N 1
ATOM 3424 C CA . ASP A 1 423 ? -0.518 10.781 -13.267 1.00 78.62 423 ASP A CA 1
ATOM 3425 C C . ASP A 1 423 ? 0.714 9.974 -12.829 1.00 78.62 423 ASP A C 1
ATOM 3427 O O . ASP A 1 423 ? 0.630 8.763 -12.596 1.00 78.62 423 ASP A O 1
ATOM 3431 N N . GLY A 1 424 ? 1.872 10.638 -12.743 1.00 86.31 424 GLY A N 1
ATOM 3432 C CA . GLY A 1 424 ? 3.139 10.041 -12.350 1.00 86.31 424 GLY A CA 1
ATOM 3433 C C . GLY A 1 424 ? 3.767 9.181 -13.443 1.00 86.31 424 GLY A C 1
ATOM 3434 O O . GLY A 1 424 ? 4.806 8.570 -13.185 1.00 86.31 424 GLY A O 1
ATOM 3435 N N . SER A 1 425 ? 3.162 9.078 -14.635 1.00 91.00 425 SER A N 1
ATOM 3436 C CA . SER A 1 425 ? 3.704 8.310 -15.753 1.00 91.00 425 SER A CA 1
ATOM 3437 C C . SER A 1 425 ? 4.594 9.159 -16.653 1.00 91.00 425 SER A C 1
ATOM 3439 O O . SER A 1 425 ? 4.256 10.271 -17.047 1.00 91.00 425 SER A O 1
ATOM 3441 N N . PHE A 1 426 ? 5.737 8.599 -17.032 1.00 95.06 426 PHE A N 1
ATOM 3442 C CA . PHE A 1 426 ? 6.694 9.232 -17.928 1.00 95.06 426 PHE A CA 1
ATOM 3443 C C . PHE A 1 426 ? 7.396 8.193 -18.800 1.00 95.06 426 PHE A C 1
ATOM 3445 O O . PHE A 1 426 ? 7.355 6.988 -18.536 1.00 95.06 426 PHE A O 1
ATOM 3452 N N . TRP A 1 427 ? 8.038 8.655 -19.865 1.00 96.94 427 TRP A N 1
ATOM 3453 C CA . TRP A 1 427 ? 8.898 7.830 -20.706 1.00 96.94 427 TRP A CA 1
ATOM 3454 C C . TRP A 1 427 ? 10.362 8.195 -20.491 1.00 96.94 427 TRP A C 1
ATOM 3456 O O . TRP A 1 427 ? 10.690 9.326 -20.148 1.00 96.94 427 TRP A O 1
ATOM 3466 N N . MET A 1 428 ? 11.235 7.216 -20.689 1.00 97.25 428 MET A N 1
ATOM 3467 C CA . MET A 1 428 ? 12.678 7.346 -20.522 1.00 97.25 428 MET A CA 1
ATOM 3468 C C . MET A 1 428 ? 13.380 6.385 -21.484 1.00 97.25 428 MET A C 1
ATOM 3470 O O . MET A 1 428 ? 12.840 5.316 -21.790 1.00 97.25 428 MET A O 1
ATOM 3474 N N . CYS A 1 429 ? 14.570 6.740 -21.969 1.00 96.81 429 CYS A N 1
ATOM 3475 C CA . CYS A 1 429 ? 15.380 5.816 -22.759 1.00 96.81 429 CYS A CA 1
ATOM 3476 C C . CYS A 1 429 ? 16.075 4.768 -21.874 1.00 96.81 429 CYS A C 1
ATOM 3478 O O . CYS A 1 429 ? 16.237 4.944 -20.667 1.00 96.81 429 CYS A O 1
ATOM 3480 N N . LEU A 1 430 ? 16.493 3.654 -22.479 1.00 96.06 430 LEU A N 1
ATOM 3481 C CA . LEU A 1 430 ? 17.221 2.599 -21.766 1.00 96.06 430 LEU A CA 1
ATOM 3482 C C . LEU A 1 430 ? 18.511 3.113 -21.103 1.00 96.06 430 LEU A C 1
ATOM 3484 O O . LEU A 1 430 ? 18.839 2.679 -20.004 1.00 96.06 430 LEU A O 1
ATOM 3488 N N . GLU A 1 431 ? 19.215 4.039 -21.752 1.00 94.19 431 GLU A N 1
ATOM 3489 C CA . GLU A 1 431 ? 20.450 4.634 -21.237 1.00 94.19 431 GLU A CA 1
ATOM 3490 C C . GLU A 1 431 ? 20.224 5.347 -19.901 1.00 94.19 431 GLU A C 1
ATOM 3492 O O . GLU A 1 431 ? 20.796 4.946 -18.885 1.00 94.19 431 GLU A O 1
ATOM 3497 N N . ASP A 1 432 ? 19.304 6.312 -19.866 1.00 94.75 432 ASP A N 1
ATOM 3498 C CA . ASP A 1 432 ? 18.943 7.024 -18.639 1.00 94.75 432 ASP A CA 1
ATOM 3499 C C . ASP A 1 432 ? 18.429 6.060 -17.563 1.00 94.75 432 ASP A C 1
ATOM 3501 O O . ASP A 1 432 ? 18.813 6.155 -16.396 1.00 94.75 432 ASP A O 1
ATOM 3505 N N . PHE A 1 433 ? 17.623 5.065 -17.947 1.00 95.69 433 PHE A N 1
ATOM 3506 C CA . PHE A 1 433 ? 17.129 4.059 -17.010 1.00 95.69 433 PHE A CA 1
ATOM 3507 C C . PHE A 1 433 ? 18.272 3.305 -16.328 1.00 95.69 433 PHE A C 1
ATOM 3509 O O . PHE A 1 433 ? 18.290 3.159 -15.104 1.00 95.69 433 PHE A O 1
ATOM 3516 N N . MET A 1 434 ? 19.254 2.857 -17.107 1.00 93.50 434 MET A N 1
ATOM 3517 C CA . MET A 1 434 ? 20.406 2.152 -16.567 1.00 93.50 434 MET A CA 1
ATOM 3518 C C . MET A 1 434 ? 21.235 3.047 -15.647 1.00 93.50 434 MET A C 1
ATOM 3520 O O . MET A 1 434 ? 21.808 2.542 -14.683 1.00 93.50 434 MET A O 1
ATOM 3524 N N . MET A 1 435 ? 21.286 4.355 -15.886 1.00 90.88 435 MET A N 1
ATOM 3525 C CA . MET A 1 435 ? 22.031 5.277 -15.029 1.00 90.88 435 MET A CA 1
ATOM 3526 C C . MET A 1 435 ? 21.287 5.633 -13.733 1.00 90.88 435 MET A C 1
ATOM 3528 O O . MET A 1 435 ? 21.930 5.851 -12.706 1.00 90.88 435 MET A O 1
ATOM 3532 N N . LYS A 1 436 ? 19.949 5.669 -13.740 1.00 92.69 436 LYS A N 1
ATOM 3533 C CA . LYS A 1 436 ? 19.139 6.182 -12.614 1.00 92.69 436 LYS A CA 1
ATOM 3534 C C . LYS A 1 436 ? 18.538 5.105 -11.706 1.00 92.69 436 LYS A C 1
ATOM 3536 O O . LYS A 1 436 ? 18.222 5.392 -10.550 1.00 92.69 436 LYS A O 1
ATOM 3541 N N . PHE A 1 437 ? 18.394 3.880 -12.204 1.00 93.38 437 PHE A N 1
ATOM 3542 C CA . PHE A 1 437 ? 17.832 2.745 -11.465 1.00 93.38 437 PHE A CA 1
ATOM 3543 C C . PHE A 1 437 ? 18.912 1.707 -11.146 1.00 93.38 437 PHE A C 1
ATOM 3545 O O . PHE A 1 437 ? 20.015 1.774 -11.685 1.00 93.38 437 PHE A O 1
ATOM 3552 N N . ASN A 1 438 ? 18.628 0.760 -10.247 1.00 90.44 438 ASN A N 1
ATOM 3553 C CA . ASN A 1 438 ? 19.600 -0.289 -9.893 1.00 90.44 438 ASN A CA 1
ATOM 3554 C C . ASN A 1 438 ? 19.012 -1.651 -9.512 1.00 90.44 438 ASN A C 1
ATOM 3556 O O . ASN A 1 438 ? 19.762 -2.623 -9.419 1.00 90.44 438 ASN A O 1
ATOM 3560 N N . ASP A 1 439 ? 17.703 -1.744 -9.290 1.00 92.50 439 ASP A N 1
ATOM 3561 C CA . ASP A 1 439 ? 17.037 -3.006 -8.981 1.00 92.50 439 ASP A CA 1
ATOM 3562 C C . ASP A 1 439 ? 15.753 -3.138 -9.795 1.00 92.50 439 ASP A C 1
ATOM 3564 O O . ASP A 1 439 ? 15.005 -2.179 -9.960 1.00 92.50 439 ASP A O 1
ATOM 3568 N N . ILE A 1 440 ? 15.484 -4.349 -10.279 1.00 95.56 440 ILE A N 1
ATOM 3569 C CA . ILE A 1 440 ? 14.282 -4.719 -11.023 1.00 95.56 440 ILE A CA 1
ATOM 3570 C C . ILE A 1 440 ? 13.676 -5.959 -10.370 1.00 95.56 440 ILE A C 1
ATOM 3572 O O . ILE A 1 440 ? 14.353 -6.968 -10.158 1.00 95.56 440 ILE A O 1
ATOM 3576 N N . ALA A 1 441 ? 12.370 -5.919 -10.122 1.00 96.69 441 ALA A N 1
ATOM 3577 C CA . ALA A 1 441 ? 11.580 -7.066 -9.705 1.00 96.69 441 ALA A CA 1
ATOM 3578 C C . ALA A 1 441 ? 10.578 -7.448 -10.803 1.00 96.69 441 ALA A C 1
ATOM 3580 O O . ALA A 1 441 ? 9.657 -6.690 -11.100 1.00 96.69 441 ALA A O 1
ATOM 3581 N N . ILE A 1 442 ? 10.721 -8.647 -11.375 1.00 97.19 442 ILE A N 1
ATOM 3582 C CA . ILE A 1 442 ? 9.814 -9.177 -12.403 1.00 97.19 442 ILE A CA 1
ATOM 3583 C C . ILE A 1 442 ? 8.932 -10.251 -11.777 1.00 97.19 442 ILE A C 1
ATOM 3585 O O . ILE A 1 442 ? 9.375 -11.375 -11.521 1.00 97.19 442 ILE A O 1
ATOM 3589 N N . CYS A 1 443 ? 7.663 -9.926 -11.551 1.00 97.12 443 CYS A N 1
ATOM 3590 C CA . CYS A 1 443 ? 6.672 -10.869 -11.056 1.00 97.12 443 CYS A CA 1
ATOM 3591 C C . CYS A 1 443 ? 5.979 -11.563 -12.223 1.00 97.12 443 CYS A C 1
ATOM 3593 O O . CYS A 1 443 ? 5.215 -10.953 -12.979 1.00 97.12 443 CYS A O 1
ATOM 3595 N N . LYS A 1 444 ? 6.248 -12.861 -12.367 1.00 96.00 444 LYS A N 1
ATOM 3596 C CA . LYS A 1 444 ? 5.822 -13.665 -13.513 1.00 96.00 444 LYS A CA 1
ATOM 3597 C C . LYS A 1 444 ? 4.339 -14.007 -13.392 1.00 96.00 444 LYS A C 1
ATOM 3599 O O . LYS A 1 444 ? 3.974 -15.108 -13.003 1.00 96.00 444 LYS A O 1
ATOM 3604 N N . ILE A 1 445 ? 3.463 -13.043 -13.673 1.00 94.12 445 ILE A N 1
ATOM 3605 C CA . ILE A 1 445 ? 2.018 -13.251 -13.577 1.00 94.12 445 ILE A CA 1
ATOM 3606 C C . ILE A 1 445 ? 1.563 -14.251 -14.633 1.00 94.12 445 ILE A C 1
ATOM 3608 O O . ILE A 1 445 ? 1.611 -13.981 -15.832 1.00 94.12 445 ILE A O 1
ATOM 3612 N N . GLN A 1 446 ? 1.082 -15.395 -14.160 1.00 89.81 446 GLN A N 1
ATOM 3613 C CA . GLN A 1 446 ? 0.508 -16.452 -14.973 1.00 89.81 446 GLN A CA 1
ATOM 3614 C C . GLN A 1 446 ? -0.450 -17.289 -14.117 1.00 89.81 446 GLN A C 1
ATOM 3616 O O . GLN A 1 446 ? -0.335 -17.350 -12.893 1.00 89.81 446 GLN A O 1
ATOM 3621 N N . ASN A 1 447 ? -1.390 -17.973 -14.766 1.00 87.06 447 ASN A N 1
ATOM 3622 C CA . ASN A 1 447 ? -2.135 -19.052 -14.127 1.00 87.06 447 ASN A CA 1
ATOM 3623 C C . ASN A 1 447 ? -1.259 -20.308 -14.101 1.00 87.06 447 ASN A C 1
ATOM 3625 O O . ASN A 1 447 ? -1.176 -21.027 -15.096 1.00 87.06 447 ASN A O 1
ATOM 3629 N N . TYR A 1 448 ? -0.573 -20.531 -12.984 1.00 87.38 448 TYR A N 1
ATOM 3630 C CA . TYR A 1 448 ? 0.264 -21.708 -12.784 1.00 87.38 448 TYR A CA 1
ATOM 3631 C C . TYR A 1 448 ? -0.563 -22.925 -12.368 1.00 87.38 448 TYR A C 1
ATOM 3633 O O . TYR A 1 448 ? -1.390 -22.843 -11.460 1.00 87.38 448 TYR A O 1
ATOM 3641 N N . ASP A 1 449 ? -0.257 -24.074 -12.966 1.00 88.38 449 ASP A N 1
ATOM 3642 C CA . ASP A 1 449 ? -0.535 -25.368 -12.349 1.00 88.38 449 ASP A CA 1
ATOM 3643 C C . ASP A 1 449 ? 0.559 -25.626 -11.307 1.00 88.38 449 ASP A C 1
ATOM 3645 O O . ASP A 1 449 ? 1.694 -25.972 -11.643 1.00 88.38 449 ASP A O 1
ATOM 3649 N N . GLU A 1 450 ? 0.246 -25.390 -10.036 1.00 87.06 450 GLU A N 1
ATOM 3650 C CA . GLU A 1 450 ? 1.245 -25.359 -8.968 1.00 87.06 450 GLU A CA 1
ATOM 3651 C C . GLU A 1 450 ? 1.030 -26.423 -7.889 1.00 87.06 450 GLU A C 1
ATOM 3653 O O . GLU A 1 450 ? -0.089 -26.813 -7.554 1.00 87.06 450 GLU A O 1
ATOM 3658 N N . ILE A 1 451 ? 2.143 -26.863 -7.299 1.00 86.75 451 ILE A N 1
ATOM 3659 C CA . ILE A 1 451 ? 2.170 -27.655 -6.070 1.00 86.75 451 ILE A CA 1
ATOM 3660 C C . ILE A 1 451 ? 3.125 -26.960 -5.106 1.00 86.75 451 ILE A C 1
ATOM 3662 O O . ILE A 1 451 ? 4.261 -26.648 -5.465 1.00 86.75 451 ILE A O 1
ATOM 3666 N N . ARG A 1 452 ? 2.669 -26.729 -3.874 1.00 88.06 452 ARG A N 1
ATOM 3667 C CA . ARG A 1 452 ? 3.429 -26.014 -2.846 1.00 88.06 452 ARG A CA 1
ATOM 3668 C C . ARG A 1 452 ? 3.747 -26.954 -1.690 1.00 88.06 452 ARG A C 1
ATOM 3670 O O . ARG A 1 452 ? 2.838 -27.517 -1.086 1.00 88.06 452 ARG A O 1
ATOM 3677 N N . PHE A 1 453 ? 5.032 -27.133 -1.390 1.00 86.12 453 PHE A N 1
ATOM 3678 C CA . PHE A 1 453 ? 5.500 -28.023 -0.326 1.00 86.12 453 PHE A CA 1
ATOM 3679 C C . PHE A 1 453 ? 6.056 -27.214 0.834 1.00 86.12 453 PHE A C 1
ATOM 3681 O O . PHE A 1 453 ? 6.881 -26.320 0.639 1.00 86.12 453 PHE A O 1
ATOM 3688 N N . LYS A 1 454 ? 5.667 -27.570 2.059 1.00 87.44 454 LYS A N 1
ATOM 3689 C CA . LYS A 1 454 ? 6.289 -26.991 3.249 1.00 87.44 454 LYS A CA 1
ATOM 3690 C C . LYS A 1 454 ? 7.593 -27.717 3.514 1.00 87.44 454 LYS A C 1
ATOM 3692 O O . LYS A 1 454 ? 7.649 -28.943 3.504 1.00 87.44 454 LYS A O 1
ATOM 3697 N N . GLY A 1 455 ? 8.650 -26.967 3.784 1.00 87.50 455 GLY A N 1
ATOM 3698 C CA . GLY A 1 455 ? 9.953 -27.537 4.083 1.00 87.50 455 GLY A CA 1
ATOM 3699 C C . GLY A 1 455 ? 10.676 -26.774 5.173 1.00 87.50 455 GLY A C 1
ATOM 3700 O O . GLY A 1 455 ? 10.331 -25.645 5.506 1.00 87.50 455 GLY A O 1
ATOM 3701 N N . LYS A 1 456 ? 11.695 -27.410 5.743 1.00 89.00 456 LYS A N 1
ATOM 3702 C CA . LYS A 1 456 ? 12.661 -26.749 6.617 1.00 89.00 456 LYS A CA 1
ATOM 3703 C C . LYS A 1 456 ? 14.071 -27.211 6.296 1.00 89.00 456 LYS A C 1
ATOM 3705 O O . LYS A 1 456 ? 14.289 -28.393 6.019 1.00 89.00 456 LYS A O 1
ATOM 3710 N N . PHE A 1 457 ? 15.020 -26.292 6.405 1.00 88.94 457 PHE A N 1
ATOM 3711 C CA . PHE A 1 457 ? 16.440 -26.611 6.394 1.00 88.94 457 PHE A CA 1
ATOM 3712 C C . PHE A 1 457 ? 16.918 -26.803 7.833 1.00 88.94 457 PHE A C 1
ATOM 3714 O O . PHE A 1 457 ? 16.692 -25.966 8.704 1.00 88.94 457 PHE A O 1
ATOM 3721 N N . LEU A 1 458 ? 17.533 -27.949 8.099 1.00 89.00 458 LEU A N 1
ATOM 3722 C CA . LEU A 1 458 ? 18.078 -28.325 9.393 1.00 89.00 458 LEU A CA 1
ATOM 3723 C C . LEU A 1 458 ? 19.594 -28.235 9.341 1.00 89.00 458 LEU A C 1
ATOM 3725 O O . LEU A 1 458 ? 20.232 -28.942 8.563 1.00 89.00 458 LEU A O 1
ATOM 3729 N N . LYS A 1 459 ? 20.165 -27.412 10.217 1.00 89.81 459 LYS A N 1
ATOM 3730 C CA . LYS A 1 459 ? 21.605 -27.392 10.446 1.00 89.81 459 LYS A CA 1
ATOM 3731 C C . LYS A 1 459 ? 22.002 -28.623 11.260 1.00 89.81 459 LYS A C 1
ATOM 3733 O O . LYS A 1 459 ? 21.504 -28.821 12.367 1.00 89.81 459 LYS A O 1
ATOM 3738 N N . VAL A 1 460 ? 22.884 -29.453 10.713 1.00 91.94 460 VAL A N 1
ATOM 3739 C CA . VAL A 1 460 ? 23.370 -30.685 11.346 1.00 91.94 460 VAL A CA 1
ATOM 3740 C C . VAL A 1 460 ? 24.891 -30.697 11.332 1.00 91.94 460 VAL A C 1
ATOM 3742 O O . VAL A 1 460 ? 25.505 -30.378 10.320 1.00 91.94 460 VAL A O 1
ATOM 3745 N N . LYS A 1 461 ? 25.502 -31.078 12.453 1.00 91.31 461 LYS A N 1
ATOM 3746 C CA . LYS A 1 461 ? 26.952 -31.263 12.558 1.00 91.31 461 LYS A CA 1
ATOM 3747 C C . LYS A 1 461 ? 27.328 -32.730 12.376 1.00 91.31 461 LYS A C 1
ATOM 3749 O O . LYS A 1 461 ? 26.569 -33.621 12.768 1.00 91.31 461 LYS A O 1
ATOM 3754 N N . SER A 1 462 ? 28.500 -32.985 11.801 1.00 88.31 462 SER A N 1
ATOM 3755 C CA . SER A 1 462 ? 29.113 -34.314 11.830 1.00 88.31 462 SER A CA 1
ATOM 3756 C C . SER A 1 462 ? 29.340 -34.769 13.278 1.00 88.31 462 SER A C 1
ATOM 3758 O O . SER A 1 462 ? 29.408 -33.962 14.203 1.00 88.31 462 SER A O 1
ATOM 3760 N N . LYS A 1 463 ? 29.455 -36.084 13.498 1.00 86.31 463 LYS A N 1
ATOM 3761 C CA . LYS A 1 463 ? 29.642 -36.651 14.849 1.00 86.31 463 LYS A CA 1
ATOM 3762 C C . LYS A 1 463 ? 30.918 -36.175 15.551 1.00 86.31 463 LYS A C 1
ATOM 3764 O O . LYS A 1 463 ? 30.977 -36.207 16.772 1.00 86.31 463 LYS A O 1
ATOM 3769 N N . ASP A 1 464 ? 31.927 -35.803 14.780 1.00 90.62 464 ASP A N 1
ATOM 3770 C CA . ASP A 1 464 ? 33.205 -35.249 15.229 1.00 90.62 464 ASP A CA 1
ATOM 3771 C C . ASP A 1 464 ? 33.229 -33.708 15.193 1.00 90.62 464 ASP A C 1
ATOM 3773 O O . ASP A 1 464 ? 34.282 -33.114 15.389 1.00 90.62 464 ASP A O 1
ATOM 3777 N N . GLU A 1 465 ? 32.087 -33.070 14.910 1.00 85.38 465 GLU A N 1
ATOM 3778 C CA . GLU A 1 465 ? 31.894 -31.618 14.774 1.00 85.38 465 GLU A CA 1
ATOM 3779 C C . GLU A 1 465 ? 32.793 -30.914 13.741 1.00 85.38 465 GLU A C 1
ATOM 3781 O O . GLU A 1 465 ? 32.832 -29.686 13.692 1.00 85.38 465 GLU A O 1
ATOM 3786 N N . SER A 1 466 ? 33.481 -31.668 12.882 1.00 89.69 466 SER A N 1
ATOM 3787 C CA . SER A 1 466 ? 34.396 -31.127 11.874 1.00 89.69 466 SER A CA 1
ATOM 3788 C C . SER A 1 466 ? 33.689 -30.505 10.665 1.00 89.69 466 SER A C 1
ATOM 3790 O O . SER A 1 466 ? 34.286 -29.684 9.973 1.00 89.69 466 SER A O 1
ATOM 3792 N N . HIS A 1 467 ? 32.430 -30.877 10.404 1.00 89.25 467 HIS A N 1
ATOM 3793 C CA . HIS A 1 467 ? 31.658 -30.404 9.254 1.00 89.25 467 HIS A CA 1
ATOM 3794 C C . HIS A 1 467 ? 30.228 -30.020 9.646 1.00 89.25 467 HIS A C 1
ATOM 3796 O O . HIS A 1 467 ? 29.590 -30.673 10.476 1.00 89.25 467 HIS A O 1
ATOM 3802 N N . GLU A 1 468 ? 29.702 -28.989 8.987 1.00 90.94 468 GLU A N 1
ATOM 3803 C CA . GLU A 1 468 ? 28.303 -28.573 9.084 1.00 90.94 468 GLU A CA 1
ATOM 3804 C C . GLU A 1 468 ? 27.582 -28.850 7.759 1.00 90.94 468 GLU A C 1
ATOM 3806 O O . GLU A 1 468 ? 28.098 -28.555 6.683 1.00 90.94 468 GLU A O 1
ATOM 3811 N N . PHE A 1 469 ? 26.375 -29.408 7.838 1.00 90.19 469 PHE A N 1
ATOM 3812 C CA . PHE A 1 469 ? 25.519 -29.715 6.696 1.00 90.19 469 PHE A CA 1
ATOM 3813 C C . PHE A 1 469 ? 24.146 -29.065 6.878 1.00 90.19 469 PHE A C 1
ATOM 3815 O O . PHE A 1 469 ? 23.628 -28.988 7.996 1.00 90.19 469 PHE A O 1
ATOM 3822 N N . ALA A 1 470 ? 23.526 -28.656 5.773 1.00 90.12 470 ALA A N 1
ATOM 3823 C CA . ALA A 1 470 ? 22.116 -28.289 5.730 1.00 90.12 470 ALA A CA 1
ATOM 3824 C C . ALA A 1 470 ? 21.310 -29.463 5.154 1.00 90.12 470 ALA A C 1
ATOM 3826 O O . ALA A 1 470 ? 21.473 -29.824 3.992 1.00 90.12 470 ALA A O 1
ATOM 3827 N N . LEU A 1 471 ? 20.446 -30.075 5.965 1.00 87.25 471 LEU A N 1
ATOM 3828 C CA . LEU A 1 471 ? 19.504 -31.099 5.511 1.00 87.25 471 LEU A CA 1
ATOM 3829 C C . LEU A 1 471 ? 18.154 -30.456 5.207 1.00 87.25 471 LEU A C 1
ATOM 3831 O O . LEU A 1 471 ? 17.545 -29.859 6.093 1.00 87.25 471 LEU A O 1
ATOM 3835 N N . SER A 1 472 ? 17.649 -30.614 3.989 1.00 87.25 472 SER A N 1
ATOM 3836 C CA . SER A 1 472 ? 16.274 -30.243 3.661 1.00 87.25 472 SER A CA 1
ATOM 3837 C C . SER A 1 472 ? 15.307 -31.357 4.067 1.00 87.25 472 SER A C 1
ATOM 3839 O O . SER A 1 472 ? 15.535 -32.542 3.817 1.00 87.25 472 SER A O 1
ATOM 3841 N N . LYS A 1 473 ? 14.209 -30.983 4.726 1.00 84.44 473 LYS A N 1
ATOM 3842 C CA . LYS A 1 473 ? 13.091 -31.876 5.035 1.00 84.44 473 LYS A CA 1
ATOM 3843 C C . LYS A 1 473 ? 11.796 -31.227 4.570 1.00 84.44 473 LYS A C 1
ATOM 3845 O O . LYS A 1 473 ? 11.443 -30.172 5.092 1.00 84.44 473 LYS A O 1
ATOM 3850 N N . PHE A 1 474 ? 11.104 -31.877 3.641 1.00 83.69 474 PHE A N 1
ATOM 3851 C CA . PHE A 1 474 ? 9.807 -31.458 3.102 1.00 83.69 474 PHE A CA 1
ATOM 3852 C C . PHE A 1 474 ? 8.676 -32.298 3.722 1.00 83.69 474 PHE A C 1
ATOM 3854 O O . PHE A 1 474 ? 8.928 -33.435 4.137 1.00 83.69 474 PHE A O 1
ATOM 3861 N N . TYR A 1 475 ? 7.477 -31.725 3.843 1.00 75.56 475 TYR A N 1
ATOM 3862 C CA . TYR A 1 475 ? 6.296 -32.307 4.496 1.00 75.56 475 TYR A CA 1
ATOM 3863 C C . TYR A 1 475 ? 5.097 -32.368 3.564 1.00 75.56 475 TYR A C 1
ATOM 3865 O O . TYR A 1 475 ? 4.938 -31.416 2.763 1.00 75.56 475 TYR A O 1
#

Sequence (475 aa):
MSTTKKIKYPSGLRIYRTFDKTSEVWTIDNRALSIAEFTLDIGDSSNCTLDNAPGETTQTVVVPSKQRSEEIYITKTFPWSLELKFSLTETPLPFEEQKSALDQFKVEWNEKVEVSEKYFKKIPYEVLTQQQIADEMAKLGQENFIDPHFPPRDTSLYNVVEDQYPFNFIVHWRRPHEFMNNPVVFEDDIDPNDIRQGSLGDCWFLSALSSLAERPAMVRRLFVTQEYNKEGIYQIRMCKNGEWVTVTVDDYIPCRYKGGPMFSRGVGNELWVMLVEKAYAKIHGSYHALTSGSAQHSLADLSGCPTEHISFPKEKEDYEDIEEEAEEIYEKLLEAAQKGHLICTSTHGVDESTEDESPEVEEGLVSGHVYSIIRVREGLGVKLLNIRNPWGEFEWNGAWGNESEEWTEEMKEEFDPILGANDGSFWMCLEDFMMKFNDIAICKIQNYDEIRFKGKFLKVKSKDESHEFALSKFY

Nearest PDB structures (foldseek):
  6bjd-assembly1_A  TM=8.392E-01  e=3.280E-26  Homo sapiens
  6bjd-assembly4_D  TM=8.359E-01  e=1.850E-25  Homo sapiens
  1zcm-assembly1_A  TM=8.018E-01  e=3.858E-26  Homo sapiens
  7x79-assembly1_A  TM=8.096E-01  e=7.791E-26  Homo sapiens
  2r9c-assembly1_A  TM=8.069E-01  e=2.297E-25  unclassified

Radius of gyration: 28.6 Å; Cα contacts (8 Å, |Δi|>4): 943; chains: 1; bounding box: 76×85×66 Å